Protein AF-A0A0F9NQZ6-F1 (afdb_monomer_lite)

Structure (mmCIF, N/CA/C/O backbone):
data_AF-A0A0F9NQZ6-F1
#
_entry.id   AF-A0A0F9NQZ6-F1
#
loop_
_atom_site.group_PDB
_atom_site.id
_atom_site.type_symbol
_atom_site.label_atom_id
_atom_site.label_alt_id
_atom_site.label_comp_id
_atom_site.label_asym_id
_atom_site.label_entity_id
_atom_site.label_seq_id
_atom_site.pdbx_PDB_ins_code
_atom_site.Cartn_x
_atom_site.Cartn_y
_atom_site.Cartn_z
_atom_site.occupancy
_atom_site.B_iso_or_equiv
_atom_site.auth_seq_id
_atom_site.auth_comp_id
_atom_site.auth_asym_id
_atom_site.auth_atom_id
_atom_site.pdbx_PDB_model_num
ATOM 1 N N . MET A 1 1 ? 3.357 36.575 29.123 1.00 42.47 1 MET A N 1
ATOM 2 C CA . MET A 1 1 ? 3.485 35.403 28.233 1.00 42.47 1 MET A CA 1
ATOM 3 C C . MET A 1 1 ? 2.097 34.851 27.968 1.00 42.47 1 MET A C 1
ATOM 5 O O . MET A 1 1 ? 1.573 34.081 28.759 1.00 42.47 1 MET A O 1
ATOM 9 N N . THR A 1 2 ? 1.449 35.340 26.918 1.00 44.50 2 THR A N 1
ATOM 10 C CA . THR A 1 2 ? 0.133 34.879 26.475 1.00 44.50 2 THR A CA 1
ATOM 11 C C . THR A 1 2 ? 0.317 33.598 25.669 1.00 44.50 2 THR A C 1
ATOM 13 O O . THR A 1 2 ? 0.762 33.635 24.527 1.00 44.50 2 THR A O 1
ATOM 16 N N . LEU A 1 3 ? -0.007 32.457 26.279 1.00 49.12 3 LEU A N 1
ATOM 17 C CA . LEU A 1 3 ? -0.151 31.166 25.603 1.00 49.12 3 LEU A CA 1
ATOM 18 C C . LEU A 1 3 ? -1.419 31.197 24.733 1.00 49.12 3 LEU A C 1
ATOM 20 O O . LEU A 1 3 ? -2.412 30.540 25.031 1.00 49.12 3 LEU A O 1
ATOM 24 N N . VAL A 1 4 ? -1.414 32.004 23.671 1.00 48.22 4 VAL A N 1
ATOM 25 C CA . VAL A 1 4 ? -2.389 31.857 22.590 1.00 48.22 4 VAL A CA 1
ATOM 26 C C . VAL A 1 4 ? -1.900 30.679 21.760 1.00 48.22 4 VAL A C 1
ATOM 28 O O . VAL A 1 4 ? -1.087 30.817 20.854 1.00 48.22 4 VAL A O 1
ATOM 31 N N . THR A 1 5 ? -2.343 29.487 22.144 1.00 58.22 5 THR A N 1
ATOM 32 C CA . THR A 1 5 ? -2.228 28.292 21.314 1.00 58.22 5 THR A CA 1
ATOM 33 C C . THR A 1 5 ? -3.169 28.478 20.134 1.00 58.22 5 THR A C 1
ATOM 35 O O . THR A 1 5 ? -4.376 28.250 20.219 1.00 58.22 5 THR A O 1
ATOM 38 N N . ASP A 1 6 ? -2.615 28.987 19.038 1.00 80.06 6 ASP A N 1
ATOM 39 C CA . ASP A 1 6 ? -3.346 29.161 17.798 1.00 80.06 6 ASP A CA 1
ATOM 40 C C . ASP A 1 6 ? -3.821 27.785 17.311 1.00 80.06 6 ASP A C 1
ATOM 42 O O . ASP A 1 6 ? -3.030 26.883 17.014 1.00 80.06 6 ASP A O 1
ATOM 46 N N . LYS A 1 7 ? -5.142 27.596 17.257 1.00 80.44 7 LYS A N 1
ATOM 47 C CA . LYS A 1 7 ? -5.761 26.346 16.794 1.00 80.44 7 LYS A CA 1
ATOM 48 C C . LYS A 1 7 ? -5.293 25.975 15.383 1.00 80.44 7 LYS A C 1
ATOM 50 O O . LYS A 1 7 ? -5.362 24.800 15.025 1.00 80.44 7 LYS A O 1
ATOM 55 N N . GLN A 1 8 ? -4.846 26.947 14.586 1.00 78.56 8 GLN A N 1
ATOM 56 C CA . GLN A 1 8 ? -4.288 26.707 13.257 1.00 78.56 8 GLN A CA 1
ATOM 57 C C . GLN A 1 8 ? -2.915 26.026 13.322 1.00 78.56 8 GLN A C 1
ATOM 59 O O . GLN A 1 8 ? -2.703 25.040 12.617 1.00 78.56 8 GLN A O 1
ATOM 64 N N . SER A 1 9 ? -2.037 26.454 14.236 1.00 83.56 9 SER A N 1
ATOM 65 C CA . SER A 1 9 ? -0.727 25.827 14.461 1.00 83.56 9 SER A CA 1
ATOM 66 C C . SER A 1 9 ? -0.868 24.359 14.882 1.00 83.56 9 SER A C 1
ATOM 68 O O . SER A 1 9 ? -0.217 23.486 14.313 1.00 83.56 9 SER A O 1
ATOM 70 N N . LEU A 1 10 ? -1.808 24.051 15.786 1.00 84.50 10 LEU A N 1
ATOM 71 C CA . LEU A 1 10 ? -2.065 22.665 16.200 1.00 84.50 10 LEU A CA 1
ATOM 72 C C . LEU A 1 10 ? -2.558 21.781 15.046 1.00 84.50 10 LEU A C 1
ATOM 74 O O . LEU A 1 10 ? -2.178 20.615 14.968 1.00 84.50 10 LEU A O 1
ATOM 78 N N . LYS A 1 11 ? -3.392 22.312 14.141 1.00 86.38 11 LYS A N 1
ATOM 79 C CA . LYS A 1 11 ? -3.853 21.561 12.962 1.00 86.38 11 LYS A CA 1
ATOM 80 C C . LYS A 1 11 ? -2.708 21.258 11.997 1.00 86.38 11 LYS A C 1
ATOM 82 O O . LYS A 1 11 ? -2.647 20.133 11.510 1.00 86.38 11 LYS A O 1
ATOM 87 N N . GLY A 1 12 ? -1.816 22.224 11.762 1.00 87.25 12 GLY A N 1
ATOM 88 C CA . GLY A 1 12 ? -0.622 22.030 10.933 1.00 87.25 12 GLY A CA 1
ATOM 89 C C . GLY A 1 12 ? 0.275 20.929 11.493 1.00 87.25 12 GLY A C 1
ATOM 90 O O . GLY A 1 12 ? 0.531 19.940 10.812 1.00 87.25 12 GLY A O 1
ATOM 91 N N . VAL A 1 13 ? 0.613 21.022 12.784 1.00 86.81 13 VAL A N 1
ATOM 92 C CA . VAL A 1 13 ? 1.410 20.005 13.487 1.00 86.81 13 VAL A CA 1
ATOM 93 C C . VAL A 1 13 ? 0.746 18.627 13.381 1.00 86.81 13 VAL A C 1
ATOM 95 O O . VAL A 1 13 ? 1.384 17.661 12.974 1.00 86.81 13 VAL A O 1
ATOM 98 N N . LEU A 1 14 ? -0.556 18.507 13.664 1.00 87.94 14 LEU A N 1
ATOM 99 C CA . LEU A 1 14 ? -1.268 17.225 13.548 1.00 87.94 14 LEU A CA 1
ATOM 100 C C . LEU A 1 14 ? -1.245 16.645 12.125 1.00 87.94 14 LEU A C 1
ATOM 102 O O . LEU A 1 14 ? -1.172 15.425 11.971 1.00 87.94 14 LEU A O 1
ATOM 106 N N . GLN A 1 15 ? -1.311 17.489 11.095 1.00 87.88 15 GLN A N 1
ATOM 107 C CA . GLN A 1 15 ? -1.244 17.058 9.700 1.00 87.88 15 GLN A CA 1
ATOM 108 C C . GLN A 1 15 ? 0.157 16.553 9.326 1.00 87.88 15 GLN A C 1
ATOM 110 O O . GLN A 1 15 ? 0.269 15.502 8.693 1.00 87.88 15 GLN A O 1
ATOM 115 N N . GLU A 1 16 ? 1.213 17.239 9.765 1.00 89.50 16 GLU A N 1
ATOM 116 C CA . GLU A 1 16 ? 2.604 16.799 9.591 1.00 89.50 16 GLU A CA 1
ATOM 117 C C . GLU A 1 16 ? 2.853 15.459 10.293 1.00 89.50 16 GLU A C 1
ATOM 119 O O . GLU A 1 16 ? 3.338 14.507 9.678 1.00 89.50 16 GLU A O 1
ATOM 124 N N . TRP A 1 17 ? 2.418 15.329 11.551 1.00 92.25 17 TRP A N 1
ATOM 125 C CA . TRP A 1 17 ? 2.508 14.074 12.303 1.00 92.25 17 TRP A CA 1
ATOM 126 C C . TRP A 1 17 ? 1.730 12.936 11.639 1.00 92.25 17 TRP A C 1
ATOM 128 O O . TRP A 1 17 ? 2.200 11.796 11.626 1.00 92.25 17 TRP A O 1
ATOM 138 N N . ALA A 1 18 ? 0.561 13.218 11.057 1.00 91.00 18 ALA A N 1
ATOM 139 C CA . ALA A 1 18 ? -0.199 12.222 10.307 1.00 91.00 18 ALA A CA 1
ATOM 140 C C . ALA A 1 18 ? 0.556 11.755 9.051 1.00 91.00 18 ALA A C 1
ATOM 142 O O . ALA A 1 18 ? 0.561 10.555 8.765 1.00 91.00 18 ALA A O 1
ATOM 143 N N . GLY A 1 19 ? 1.224 12.672 8.341 1.00 92.94 19 GLY A N 1
ATOM 144 C CA . GLY A 1 19 ? 2.087 12.363 7.198 1.00 92.94 19 GLY A CA 1
ATOM 145 C C . GLY A 1 19 ? 3.288 11.499 7.586 1.00 92.94 19 GLY A C 1
ATOM 146 O O . GLY A 1 19 ? 3.513 10.448 6.986 1.00 92.94 19 GLY A O 1
ATOM 147 N N . LEU A 1 20 ? 4.004 11.873 8.649 1.00 94.38 20 LEU A N 1
ATOM 148 C CA . LEU A 1 20 ? 5.143 11.108 9.173 1.00 94.38 20 LEU A CA 1
ATOM 149 C C . LEU A 1 20 ? 4.729 9.713 9.656 1.00 94.38 20 LEU A C 1
ATOM 151 O O . LEU A 1 20 ? 5.354 8.708 9.312 1.00 94.38 20 LEU A O 1
ATOM 155 N N . SER A 1 21 ? 3.626 9.628 10.404 1.00 94.25 21 SER A N 1
ATOM 156 C CA . SER A 1 21 ? 3.053 8.350 10.828 1.00 94.25 21 SER A CA 1
ATOM 157 C C . SER A 1 21 ? 2.682 7.483 9.624 1.00 94.25 21 SER A C 1
ATOM 159 O O . SER A 1 21 ? 2.892 6.268 9.626 1.00 94.25 21 SER A O 1
ATOM 161 N N . GLU A 1 22 ? 2.160 8.089 8.557 1.00 94.94 22 GLU A N 1
ATOM 162 C CA . GLU A 1 22 ? 1.865 7.396 7.313 1.00 94.94 22 GLU A CA 1
ATOM 163 C C . GLU A 1 22 ? 3.120 6.824 6.643 1.00 94.94 22 GLU A C 1
ATOM 165 O O . GLU A 1 22 ? 3.087 5.651 6.269 1.00 94.94 22 GLU A O 1
ATOM 170 N N . VAL A 1 23 ? 4.222 7.567 6.550 1.00 96.75 23 VAL A N 1
ATOM 171 C CA . VAL A 1 23 ? 5.494 7.072 5.981 1.00 96.75 23 VAL A CA 1
ATOM 172 C C . VAL A 1 23 ? 5.978 5.813 6.700 1.00 96.75 23 VAL A C 1
ATOM 174 O O . VAL A 1 23 ? 6.272 4.807 6.047 1.00 96.75 23 VAL A O 1
ATOM 177 N N . MET A 1 24 ? 5.975 5.849 8.035 1.00 96.12 24 MET A N 1
ATOM 178 C CA . MET A 1 24 ? 6.487 4.774 8.892 1.00 96.12 24 MET A CA 1
ATOM 179 C C . MET A 1 24 ? 5.596 3.527 8.910 1.00 96.12 24 MET A C 1
ATOM 181 O O . MET A 1 24 ? 6.080 2.407 9.039 1.00 96.12 24 MET A O 1
ATOM 185 N N . THR A 1 25 ? 4.277 3.703 8.802 1.00 95.44 25 THR A N 1
ATOM 186 C CA . THR A 1 25 ? 3.309 2.597 8.946 1.00 95.44 25 THR A CA 1
ATOM 187 C C . THR A 1 25 ? 2.865 1.992 7.621 1.00 95.44 25 THR A C 1
ATOM 189 O O . THR A 1 25 ? 2.189 0.961 7.601 1.00 95.44 25 THR A O 1
ATOM 192 N N . THR A 1 26 ? 3.183 2.631 6.495 1.00 96.94 26 THR A N 1
ATOM 193 C CA . THR A 1 26 ? 2.777 2.123 5.185 1.00 96.94 26 THR A CA 1
ATOM 194 C C . THR A 1 26 ? 3.619 0.898 4.816 1.00 96.94 26 THR A C 1
ATOM 196 O O . THR A 1 26 ? 4.843 0.999 4.742 1.00 96.94 26 THR A O 1
ATOM 199 N N . PRO A 1 27 ? 3.008 -0.263 4.529 1.00 97.19 27 PRO A N 1
ATOM 200 C CA . PRO A 1 27 ? 3.768 -1.444 4.138 1.00 97.19 27 PRO A CA 1
ATOM 201 C C . PRO A 1 27 ? 4.424 -1.238 2.769 1.00 97.19 27 PRO A C 1
ATOM 203 O O . PRO A 1 27 ? 3.843 -0.601 1.889 1.00 97.19 27 PRO A O 1
ATOM 206 N N . ILE A 1 28 ? 5.614 -1.799 2.565 1.00 97.88 28 ILE A N 1
ATOM 207 C CA . ILE A 1 28 ? 6.210 -1.916 1.227 1.00 97.88 28 ILE A CA 1
ATOM 208 C C . ILE A 1 28 ? 5.411 -2.969 0.440 1.00 97.88 28 ILE A C 1
ATOM 210 O O . ILE A 1 28 ? 4.964 -3.981 0.991 1.00 97.88 28 ILE A O 1
ATOM 214 N N . VAL A 1 29 ? 5.157 -2.705 -0.842 1.00 97.81 29 VAL A N 1
ATOM 215 C CA . VAL A 1 29 ? 4.432 -3.626 -1.725 1.00 97.81 29 VAL A CA 1
ATOM 216 C C . VAL A 1 29 ? 5.436 -4.332 -2.619 1.00 97.81 29 VAL A C 1
ATOM 218 O O . VAL A 1 29 ? 6.084 -3.701 -3.443 1.00 97.81 29 VAL A O 1
ATOM 221 N N . TYR A 1 30 ? 5.518 -5.645 -2.459 1.00 97.62 30 TYR A N 1
ATOM 222 C CA . TYR A 1 30 ? 6.320 -6.538 -3.288 1.00 97.62 30 TYR A CA 1
ATOM 223 C C . TYR A 1 30 ? 5.451 -7.205 -4.356 1.00 97.62 30 TYR A C 1
ATOM 225 O O . TYR A 1 30 ? 4.214 -7.219 -4.229 1.00 97.62 30 TYR A O 1
ATOM 233 N N . HIS A 1 31 ? 6.096 -7.787 -5.367 1.00 96.81 31 HIS A N 1
ATOM 234 C CA . HIS A 1 31 ? 5.452 -8.779 -6.220 1.00 96.81 31 HIS A CA 1
ATOM 235 C C . HIS A 1 31 ? 4.997 -9.988 -5.375 1.00 96.81 31 HIS A C 1
ATOM 237 O O . HIS A 1 31 ? 5.330 -10.102 -4.191 1.00 96.81 31 HIS A O 1
ATOM 243 N N . GLY A 1 32 ? 4.174 -10.865 -5.951 1.00 92.12 32 GLY A N 1
ATOM 244 C CA . GLY A 1 32 ? 3.781 -12.121 -5.307 1.00 92.12 32 GLY A CA 1
ATOM 245 C C . GLY A 1 32 ? 4.980 -13.011 -4.932 1.00 92.12 32 GLY A C 1
ATOM 246 O O . GLY A 1 32 ? 6.139 -12.657 -5.127 1.00 92.12 32 GLY A O 1
ATOM 247 N N . GLY A 1 33 ? 4.709 -14.167 -4.325 1.00 89.31 33 GLY A N 1
ATOM 248 C CA . GLY A 1 33 ? 5.730 -15.214 -4.171 1.00 89.31 33 GLY A CA 1
ATOM 249 C C . GLY A 1 33 ? 6.578 -15.190 -2.892 1.00 89.31 33 GLY A C 1
ATOM 250 O O . GLY A 1 33 ? 7.359 -16.107 -2.685 1.00 89.31 33 GLY A O 1
ATOM 251 N N . GLY A 1 34 ? 6.400 -14.217 -1.989 1.00 92.88 34 GLY A N 1
ATOM 252 C CA . GLY A 1 34 ? 7.021 -14.265 -0.652 1.00 92.88 34 GLY A CA 1
ATOM 253 C C . GLY A 1 34 ? 8.493 -13.835 -0.584 1.00 92.88 34 GLY A C 1
ATOM 254 O O . GLY A 1 34 ? 9.142 -14.046 0.431 1.00 92.88 34 GLY A O 1
ATOM 255 N N . TRP A 1 35 ? 9.011 -13.161 -1.612 1.00 96.00 35 TRP A N 1
ATOM 256 C CA . TRP A 1 35 ? 10.407 -12.700 -1.703 1.00 96.00 35 TRP A CA 1
ATOM 257 C C . TRP A 1 35 ? 10.748 -11.446 -0.868 1.00 96.00 35 TRP A C 1
ATOM 259 O O . TRP A 1 35 ? 11.781 -10.810 -1.072 1.00 96.00 35 TRP A O 1
ATOM 269 N N . ALA A 1 36 ? 9.885 -11.051 0.072 1.00 94.81 36 ALA A N 1
ATOM 270 C CA . ALA A 1 36 ? 10.048 -9.826 0.864 1.00 94.81 36 ALA A CA 1
ATOM 271 C C . ALA A 1 36 ? 11.318 -9.833 1.741 1.00 94.81 36 ALA A C 1
ATOM 273 O O . ALA A 1 36 ? 11.923 -8.783 1.996 1.00 94.81 36 ALA A O 1
ATOM 274 N N . ASP A 1 37 ? 11.730 -11.017 2.192 1.00 96.31 37 ASP A N 1
ATOM 275 C CA . ASP A 1 37 ? 12.881 -11.199 3.079 1.00 96.31 37 ASP A CA 1
ATOM 276 C C . ASP A 1 37 ? 14.214 -11.245 2.319 1.00 96.31 37 ASP A C 1
ATOM 278 O O . ASP A 1 37 ? 15.266 -11.039 2.914 1.00 96.31 37 ASP A O 1
ATOM 282 N N . THR A 1 38 ? 14.176 -11.432 0.997 1.00 95.88 38 THR A N 1
ATOM 283 C CA . THR A 1 38 ? 15.364 -11.494 0.128 1.00 95.88 38 THR A CA 1
ATOM 284 C C . THR A 1 38 ? 15.943 -10.111 -0.181 1.00 95.88 38 THR A C 1
ATOM 286 O O . THR A 1 38 ? 17.099 -9.992 -0.581 1.00 95.88 38 THR A O 1
ATOM 289 N N . LEU A 1 39 ? 15.161 -9.046 0.011 1.00 95.06 39 LEU A N 1
ATOM 290 C CA . LEU A 1 39 ? 15.617 -7.681 -0.235 1.00 95.06 39 LEU A CA 1
ATOM 291 C C . LEU A 1 39 ? 16.540 -7.183 0.874 1.00 95.06 39 LEU A C 1
ATOM 293 O O . LEU A 1 39 ? 16.228 -7.305 2.063 1.00 95.06 39 LEU A O 1
ATOM 297 N N . SER A 1 40 ? 17.639 -6.546 0.462 1.00 96.06 40 SER A N 1
ATOM 298 C CA . SER A 1 40 ? 18.619 -5.967 1.375 1.00 96.06 40 SER A CA 1
ATOM 299 C C . SER A 1 40 ? 17.998 -4.883 2.262 1.00 96.06 40 SER A C 1
ATOM 301 O O . SER A 1 40 ? 17.104 -4.132 1.855 1.00 96.06 40 SER A O 1
ATOM 303 N N . ASN A 1 41 ? 18.501 -4.774 3.493 1.00 96.69 41 ASN A N 1
ATOM 304 C CA . ASN A 1 41 ? 18.043 -3.753 4.439 1.00 96.69 41 ASN A CA 1
ATOM 305 C C . ASN A 1 41 ? 18.311 -2.331 3.932 1.00 96.69 41 ASN A C 1
ATOM 307 O O . ASN A 1 41 ? 17.521 -1.436 4.213 1.00 96.69 41 ASN A O 1
ATOM 311 N N . HIS A 1 42 ? 19.372 -2.143 3.140 1.00 96.25 42 HIS A N 1
ATOM 312 C CA . HIS A 1 42 ? 19.697 -0.855 2.533 1.00 96.25 42 HIS A CA 1
ATOM 313 C C . HIS A 1 42 ? 18.550 -0.335 1.655 1.00 96.25 42 HIS A C 1
ATOM 315 O O . HIS A 1 42 ? 18.066 0.764 1.889 1.00 96.25 42 HIS A O 1
ATOM 321 N N . ILE A 1 43 ? 18.018 -1.153 0.738 1.00 96.88 43 ILE A N 1
ATOM 322 C CA . ILE A 1 43 ? 16.909 -0.733 -0.137 1.00 96.88 43 ILE A CA 1
ATOM 323 C C . ILE A 1 43 ? 15.645 -0.428 0.684 1.00 96.88 43 ILE A C 1
ATOM 325 O O . ILE A 1 43 ? 14.942 0.545 0.411 1.00 96.88 43 ILE A O 1
ATOM 329 N N . LYS A 1 44 ? 15.357 -1.227 1.722 1.00 96.81 44 LYS A N 1
ATOM 330 C CA . LYS A 1 44 ? 14.220 -0.980 2.630 1.00 96.81 44 LYS A CA 1
ATOM 331 C C . LYS A 1 44 ? 14.356 0.363 3.357 1.00 96.81 44 LYS A C 1
ATOM 333 O O . LYS A 1 44 ? 13.356 1.055 3.538 1.00 96.81 44 LYS A O 1
ATOM 338 N N . GLN A 1 45 ? 15.575 0.738 3.742 1.00 97.81 45 GLN A N 1
ATOM 339 C CA . GLN A 1 45 ? 15.871 2.039 4.334 1.00 97.81 45 GLN A CA 1
ATOM 340 C C . GLN A 1 45 ? 15.712 3.174 3.312 1.00 97.81 45 GLN A C 1
ATOM 342 O O . GLN A 1 45 ? 15.029 4.153 3.608 1.00 97.81 45 GLN A O 1
ATOM 347 N N . THR A 1 46 ? 16.223 3.014 2.088 1.00 98.00 46 THR A N 1
ATOM 348 C CA . THR A 1 46 ? 16.073 4.008 1.012 1.00 98.00 46 THR A CA 1
ATOM 349 C C . THR A 1 46 ? 14.603 4.291 0.684 1.00 98.00 46 THR A C 1
ATOM 351 O O . THR A 1 46 ? 14.231 5.434 0.430 1.00 98.00 46 THR A O 1
ATOM 354 N N . VAL A 1 47 ? 13.726 3.279 0.746 1.00 98.44 47 VAL A N 1
ATOM 355 C CA . VAL A 1 47 ? 12.271 3.487 0.611 1.00 98.44 47 VAL A CA 1
ATOM 356 C C . VAL A 1 47 ? 11.750 4.464 1.667 1.00 98.44 47 VAL A C 1
ATOM 358 O O . VAL A 1 47 ? 10.959 5.350 1.350 1.00 98.44 47 VAL A O 1
ATOM 361 N N . LEU A 1 48 ? 12.169 4.317 2.923 1.00 97.94 48 LEU A N 1
ATOM 362 C CA . LEU A 1 48 ? 11.730 5.187 4.012 1.00 97.94 48 LEU A CA 1
ATOM 363 C C . LEU A 1 48 ? 12.230 6.624 3.821 1.00 97.94 48 LEU A C 1
ATOM 365 O O . LEU A 1 48 ? 11.446 7.558 3.984 1.00 97.94 48 LEU A O 1
ATOM 369 N N . GLU A 1 49 ? 13.490 6.786 3.419 1.00 98.00 49 GLU A N 1
ATOM 370 C CA . GLU A 1 49 ? 14.111 8.084 3.129 1.00 98.00 49 GLU A CA 1
ATOM 371 C C . GLU A 1 49 ? 13.376 8.815 1.995 1.00 98.00 49 GLU A C 1
ATOM 373 O O . GLU A 1 49 ? 12.917 9.941 2.185 1.00 98.00 49 GLU A O 1
ATOM 378 N N . GLN A 1 50 ? 13.142 8.147 0.860 1.00 98.12 50 GLN A N 1
ATOM 379 C CA . GLN A 1 50 ? 12.423 8.748 -0.270 1.00 98.12 50 GLN A CA 1
ATOM 380 C C . GLN A 1 50 ? 10.966 9.085 0.062 1.00 98.12 50 GLN A C 1
ATOM 382 O O . GLN A 1 50 ? 10.432 10.097 -0.390 1.00 98.12 50 GLN A O 1
ATOM 387 N N . ARG A 1 51 ? 10.279 8.248 0.849 1.00 98.00 51 ARG A N 1
ATOM 388 C CA . ARG A 1 51 ? 8.907 8.547 1.288 1.00 98.00 51 ARG A CA 1
ATOM 389 C C . ARG A 1 51 ? 8.868 9.782 2.184 1.00 98.00 51 ARG A C 1
ATOM 391 O O . ARG A 1 51 ? 7.953 10.594 2.048 1.00 98.00 51 ARG A O 1
ATOM 398 N N . LEU A 1 52 ? 9.836 9.912 3.093 1.00 97.62 52 LEU A N 1
ATOM 399 C CA . LEU A 1 52 ? 9.965 11.076 3.963 1.00 97.62 52 LEU A CA 1
ATOM 400 C C . LEU A 1 52 ? 10.201 12.342 3.136 1.00 97.62 52 LEU A C 1
ATOM 402 O O . LEU A 1 52 ? 9.481 13.318 3.319 1.00 97.62 52 LEU A O 1
ATOM 406 N N . GLU A 1 53 ? 11.126 12.294 2.177 1.00 97.31 53 GLU A N 1
ATOM 407 C CA . GLU A 1 53 ? 11.398 13.395 1.250 1.00 97.31 53 GLU A CA 1
ATOM 408 C C . GLU A 1 53 ? 10.130 13.834 0.497 1.00 97.31 53 GLU A C 1
ATOM 410 O O . GLU A 1 53 ? 9.795 15.016 0.468 1.00 97.31 53 GLU A O 1
ATOM 415 N N . LYS A 1 54 ? 9.358 12.885 -0.047 1.00 96.31 54 LYS A N 1
ATOM 416 C CA . LYS A 1 54 ? 8.083 13.178 -0.726 1.00 96.31 54 LYS A CA 1
ATOM 417 C C . LYS A 1 54 ? 7.076 13.875 0.196 1.00 96.31 54 LYS A C 1
ATOM 419 O O . LYS A 1 54 ? 6.446 14.853 -0.204 1.00 96.31 54 LYS A O 1
ATOM 424 N N . VAL A 1 55 ? 6.937 13.414 1.442 1.00 95.88 55 VAL A N 1
ATOM 425 C CA . VAL A 1 55 ? 6.040 14.052 2.421 1.00 95.88 55 VAL A CA 1
ATOM 426 C C . VAL A 1 55 ? 6.502 15.463 2.784 1.00 95.88 55 VAL A C 1
ATOM 428 O O . VAL A 1 55 ? 5.662 16.360 2.840 1.00 95.88 55 VAL A O 1
ATOM 431 N N . LEU A 1 56 ? 7.806 15.678 2.972 1.00 93.81 56 LEU A N 1
ATOM 432 C CA . LEU A 1 56 ? 8.375 17.004 3.239 1.00 93.81 56 LEU A CA 1
ATOM 433 C C . LEU A 1 56 ? 8.191 17.962 2.051 1.00 93.81 56 LEU A C 1
ATOM 435 O O . LEU A 1 56 ? 7.905 19.137 2.254 1.00 93.81 56 LEU A O 1
ATOM 439 N N . ASN A 1 57 ? 8.236 17.443 0.823 1.00 95.19 57 ASN A N 1
ATOM 440 C CA . ASN A 1 57 ? 7.973 18.192 -0.410 1.00 95.19 57 ASN A CA 1
ATOM 441 C C . ASN A 1 57 ? 6.471 18.402 -0.700 1.00 95.19 57 ASN A C 1
ATOM 443 O O . ASN A 1 57 ? 6.092 18.776 -1.809 1.00 95.19 57 ASN A O 1
ATOM 447 N N . GLY A 1 58 ? 5.594 18.160 0.279 1.00 90.12 58 GLY A N 1
ATOM 448 C CA . GLY A 1 58 ? 4.169 18.480 0.193 1.00 90.12 58 GLY A CA 1
ATOM 449 C C . GLY A 1 58 ? 3.310 17.463 -0.564 1.00 90.12 58 GLY A C 1
ATOM 450 O O . GLY A 1 58 ? 2.139 17.746 -0.824 1.00 90.12 58 GLY A O 1
ATOM 451 N N . GLY A 1 59 ? 3.824 16.273 -0.902 1.00 87.69 59 GLY A N 1
ATOM 452 C CA . GLY A 1 59 ? 3.031 15.291 -1.643 1.00 87.69 59 GLY A CA 1
ATOM 453 C C . GLY A 1 59 ? 3.594 13.873 -1.681 1.00 87.69 59 GLY A C 1
ATOM 454 O O . GLY A 1 59 ? 4.721 13.641 -2.097 1.00 87.69 59 GLY A O 1
ATOM 455 N N . TRP A 1 60 ? 2.753 12.891 -1.336 1.00 94.44 60 TRP A N 1
ATOM 456 C CA . TRP A 1 60 ? 3.048 11.462 -1.500 1.00 94.44 60 TRP A CA 1
ATOM 457 C C . TRP A 1 60 ? 1.881 10.711 -2.169 1.00 94.44 60 TRP A C 1
ATOM 459 O O . TRP A 1 60 ? 1.162 9.886 -1.577 1.00 94.44 60 TRP A O 1
ATOM 469 N N . ASP A 1 61 ? 1.648 11.068 -3.429 1.00 95.81 61 ASP A N 1
ATOM 470 C CA . ASP A 1 61 ? 0.561 10.589 -4.285 1.00 95.81 61 ASP A CA 1
ATOM 471 C C . ASP A 1 61 ? 0.944 9.375 -5.150 1.00 95.81 61 ASP A C 1
ATOM 473 O O . ASP A 1 61 ? 0.057 8.601 -5.522 1.00 95.81 61 ASP A O 1
ATOM 477 N N . MET A 1 62 ? 2.241 9.169 -5.390 1.00 97.50 62 MET A N 1
ATOM 478 C CA . MET A 1 62 ? 2.824 8.045 -6.128 1.00 97.50 62 MET A CA 1
ATOM 479 C C . MET A 1 62 ? 3.839 7.266 -5.283 1.00 97.50 62 MET A C 1
ATOM 481 O O . MET A 1 62 ? 4.370 7.776 -4.297 1.00 97.50 62 MET A O 1
ATOM 485 N N . ALA A 1 63 ? 4.085 6.008 -5.657 1.00 98.25 63 ALA A N 1
ATOM 486 C CA . ALA A 1 63 ? 5.152 5.212 -5.059 1.00 98.25 63 ALA A CA 1
ATOM 487 C C . ALA A 1 63 ? 6.529 5.776 -5.426 1.00 98.25 63 ALA A C 1
ATOM 489 O O . ALA A 1 63 ? 6.682 6.406 -6.476 1.00 98.25 63 ALA A O 1
ATOM 490 N N . THR A 1 64 ? 7.513 5.548 -4.562 1.00 98.50 64 THR A N 1
ATOM 491 C CA . THR A 1 64 ? 8.881 6.020 -4.792 1.00 98.50 64 THR A CA 1
ATOM 492 C C . THR A 1 64 ? 9.650 5.082 -5.721 1.00 98.50 64 THR A C 1
ATOM 494 O O . THR A 1 64 ? 9.252 3.939 -5.957 1.00 98.50 64 THR A O 1
ATOM 497 N N . ASP A 1 65 ? 10.770 5.562 -6.240 1.00 98.31 65 ASP A N 1
ATOM 498 C CA . ASP A 1 65 ? 11.649 4.835 -7.160 1.00 98.31 65 ASP A CA 1
ATOM 499 C C . ASP A 1 65 ? 12.197 3.560 -6.499 1.00 98.31 65 ASP A C 1
ATOM 501 O O . ASP A 1 65 ? 12.130 2.465 -7.060 1.00 98.31 65 ASP A O 1
ATOM 505 N N . ALA A 1 66 ? 12.595 3.658 -5.226 1.00 98.44 66 ALA A N 1
ATOM 506 C CA . ALA A 1 66 ? 13.009 2.511 -4.420 1.00 98.44 66 ALA A CA 1
ATOM 507 C C . ALA A 1 66 ? 11.910 1.446 -4.268 1.00 98.44 66 ALA A C 1
ATOM 509 O O . ALA A 1 66 ? 12.201 0.247 -4.271 1.00 98.44 66 ALA A O 1
ATOM 510 N N . GLU A 1 67 ? 10.637 1.843 -4.195 1.00 98.62 67 GLU A N 1
ATOM 511 C CA . GLU A 1 67 ? 9.522 0.893 -4.126 1.00 98.62 67 GLU A CA 1
ATOM 512 C C . GLU A 1 67 ? 9.295 0.168 -5.449 1.00 98.62 67 GLU A C 1
ATOM 514 O O . GLU A 1 67 ? 8.955 -1.017 -5.446 1.00 98.62 67 GLU A O 1
ATOM 519 N N . VAL A 1 68 ? 9.516 0.853 -6.574 1.00 98.62 68 VAL A N 1
ATOM 520 C CA . VAL A 1 68 ? 9.499 0.228 -7.900 1.00 98.62 68 VAL A CA 1
ATOM 521 C C . VAL A 1 68 ? 10.614 -0.805 -8.006 1.00 98.62 68 VAL A C 1
ATOM 523 O O . VAL A 1 68 ? 10.346 -1.933 -8.420 1.00 98.62 68 VAL A O 1
ATOM 526 N N . VAL A 1 69 ? 11.829 -0.479 -7.553 1.00 98.38 69 VAL A N 1
ATOM 527 C CA . VAL A 1 69 ? 12.952 -1.429 -7.528 1.00 98.38 69 VAL A CA 1
ATOM 528 C C . VAL A 1 69 ? 12.645 -2.635 -6.639 1.00 98.38 69 VAL A C 1
ATOM 530 O O . VAL A 1 69 ? 12.880 -3.765 -7.065 1.00 98.38 69 VAL A O 1
ATOM 533 N N . CYS A 1 70 ? 12.047 -2.450 -5.456 1.00 98.31 70 CYS A N 1
ATOM 534 C CA . CYS A 1 70 ? 11.588 -3.559 -4.602 1.00 98.31 70 CYS A CA 1
ATOM 535 C C . CYS A 1 70 ? 10.565 -4.456 -5.313 1.00 98.31 70 CYS A C 1
ATOM 537 O O . CYS A 1 70 ? 10.633 -5.684 -5.243 1.00 98.31 70 CYS A O 1
ATOM 539 N N . TYR A 1 71 ? 9.594 -3.846 -5.993 1.00 98.56 71 TYR A N 1
ATOM 540 C CA . TYR A 1 71 ? 8.547 -4.578 -6.692 1.00 98.56 71 TYR A CA 1
ATOM 541 C C . TYR A 1 71 ? 9.103 -5.364 -7.886 1.00 98.56 71 TYR A C 1
ATOM 543 O O . TYR A 1 71 ? 8.838 -6.556 -8.011 1.00 98.56 71 TYR A O 1
ATOM 551 N N . LEU A 1 72 ? 9.900 -4.727 -8.748 1.00 98.31 72 LEU A N 1
ATOM 552 C CA . LEU A 1 72 ? 10.430 -5.355 -9.961 1.00 98.31 72 LEU A CA 1
ATOM 553 C C . LEU A 1 72 ? 11.515 -6.396 -9.666 1.00 98.31 72 LEU A C 1
ATOM 555 O O . LEU A 1 72 ? 11.538 -7.428 -10.327 1.00 98.31 72 LEU A O 1
ATOM 559 N N . SER A 1 73 ? 12.355 -6.186 -8.648 1.00 97.75 73 SER A N 1
ATOM 560 C CA . SER A 1 73 ? 13.327 -7.205 -8.213 1.00 97.75 73 SER A CA 1
ATOM 561 C C . SER A 1 73 ? 12.644 -8.457 -7.663 1.00 97.75 73 SER A C 1
ATOM 563 O O . SER A 1 73 ? 13.034 -9.569 -7.988 1.00 97.75 73 SER A O 1
ATOM 565 N N . THR A 1 74 ? 11.580 -8.308 -6.872 1.00 98.06 74 THR A N 1
ATOM 566 C CA . THR A 1 74 ? 10.812 -9.476 -6.406 1.00 98.06 74 THR A CA 1
ATOM 567 C C . THR A 1 74 ? 10.034 -10.145 -7.541 1.00 98.06 74 THR A C 1
ATOM 569 O O . THR A 1 74 ? 9.874 -11.362 -7.528 1.00 98.06 74 THR A O 1
ATOM 572 N N . ALA A 1 75 ? 9.605 -9.386 -8.555 1.00 98.06 75 ALA A N 1
ATOM 573 C CA . ALA A 1 75 ? 8.988 -9.939 -9.758 1.00 98.06 75 ALA A CA 1
ATOM 574 C C . ALA A 1 75 ? 9.981 -10.741 -10.614 1.00 98.06 75 ALA A C 1
ATOM 576 O O . ALA A 1 75 ? 9.625 -11.816 -11.094 1.00 98.06 75 ALA A O 1
ATOM 577 N N . SER A 1 76 ? 11.217 -10.253 -10.776 1.00 97.19 76 SER A N 1
ATOM 578 C CA . SER A 1 76 ? 12.249 -10.924 -11.579 1.00 97.19 76 SER A CA 1
ATOM 579 C C . SER A 1 76 ? 12.725 -12.246 -10.973 1.00 97.19 76 SER A C 1
ATOM 581 O O . SER A 1 76 ? 13.152 -13.135 -11.707 1.00 97.19 76 SER A O 1
ATOM 583 N N . LEU A 1 77 ? 12.609 -12.400 -9.648 1.00 96.94 77 LEU A N 1
ATOM 584 C CA . LEU A 1 77 ? 12.859 -13.665 -8.949 1.00 96.94 77 LEU A CA 1
ATOM 585 C C . LEU A 1 77 ? 11.768 -14.715 -9.202 1.00 96.94 77 LEU A C 1
ATOM 587 O O . LEU A 1 77 ? 12.040 -15.910 -9.123 1.00 96.94 77 LEU A O 1
ATOM 591 N N . GLU A 1 78 ? 10.536 -14.290 -9.495 1.00 96.94 78 GLU A N 1
ATOM 592 C CA . GLU A 1 78 ? 9.422 -15.201 -9.777 1.00 96.94 78 GLU A CA 1
ATOM 593 C C . GLU A 1 78 ? 9.365 -15.595 -11.258 1.00 96.94 78 GLU A C 1
ATOM 595 O O . GLU A 1 78 ? 9.076 -16.746 -11.582 1.00 96.94 78 GLU A O 1
ATOM 600 N N . GLN A 1 79 ? 9.657 -14.657 -12.163 1.00 96.62 79 GLN A N 1
ATOM 601 C CA . GLN A 1 79 ? 9.675 -14.905 -13.603 1.00 96.62 79 GLN A CA 1
ATOM 602 C C . GLN A 1 79 ? 10.567 -13.900 -14.349 1.00 96.62 79 GLN A C 1
ATOM 604 O O . GLN A 1 79 ? 10.700 -12.756 -13.911 1.00 96.62 79 GLN A O 1
ATOM 609 N N . PRO A 1 80 ? 11.123 -14.271 -15.518 1.00 97.81 80 PRO A N 1
ATOM 610 C CA . PRO A 1 80 ? 11.853 -13.332 -16.362 1.00 97.81 80 PRO A CA 1
ATOM 611 C C . PRO A 1 80 ? 11.000 -12.110 -16.725 1.00 97.81 80 PRO A C 1
ATOM 613 O O . PRO A 1 80 ? 9.846 -12.243 -17.143 1.00 97.81 80 PRO A O 1
ATOM 616 N N . LEU A 1 81 ? 11.577 -10.915 -16.591 1.00 98.06 81 LEU A N 1
ATOM 617 C CA . LEU A 1 81 ? 10.932 -9.671 -17.003 1.00 98.06 81 LEU A CA 1
ATOM 618 C C . LEU A 1 81 ? 10.989 -9.520 -18.530 1.00 98.06 81 LEU A C 1
ATOM 620 O O . LEU A 1 81 ? 11.974 -9.877 -19.176 1.00 98.06 81 LEU A O 1
ATOM 624 N N . GLY A 1 82 ? 9.925 -8.967 -19.117 1.00 97.94 82 GLY A N 1
ATOM 625 C CA . GLY A 1 82 ? 9.944 -8.545 -20.520 1.00 97.94 82 GLY A CA 1
ATOM 626 C C . GLY A 1 82 ? 10.899 -7.367 -20.738 1.00 97.94 82 GLY A C 1
ATOM 627 O O . GLY A 1 82 ? 11.202 -6.650 -19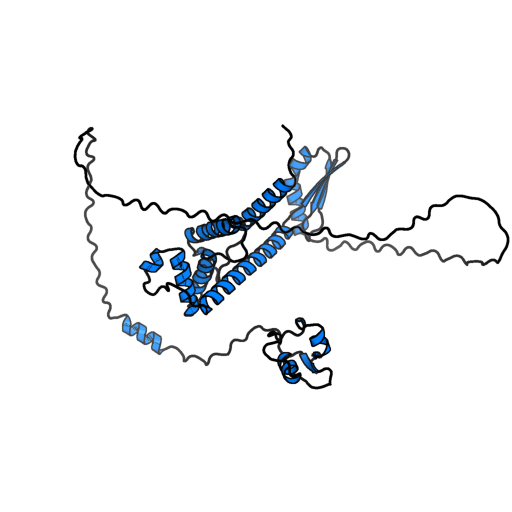.788 1.00 97.94 82 GLY A O 1
ATOM 628 N N . SER A 1 83 ? 11.334 -7.146 -21.985 1.00 97.81 83 SER A N 1
ATOM 629 C CA . SER A 1 83 ? 12.343 -6.127 -22.339 1.00 97.81 83 SER A CA 1
ATOM 630 C C . SER A 1 83 ? 12.064 -4.756 -21.716 1.00 97.81 83 SER A C 1
ATOM 632 O O . SER A 1 83 ? 12.914 -4.236 -21.004 1.00 97.81 83 SER A O 1
ATOM 634 N N . ASP A 1 84 ? 10.850 -4.220 -21.888 1.00 98.38 84 ASP A N 1
ATOM 635 C CA . ASP A 1 84 ? 10.496 -2.894 -21.362 1.00 98.38 84 ASP A CA 1
ATOM 636 C C . ASP A 1 84 ? 10.620 -2.810 -19.834 1.00 98.38 84 ASP A C 1
ATOM 638 O O . ASP A 1 84 ? 11.110 -1.824 -19.294 1.00 98.38 84 ASP A O 1
ATOM 642 N N . TRP A 1 85 ? 10.201 -3.859 -19.122 1.00 98.38 85 TRP A N 1
ATOM 643 C CA . TRP A 1 85 ? 10.276 -3.903 -17.661 1.00 98.38 85 TRP A CA 1
ATOM 644 C C . TRP A 1 85 ? 11.700 -4.118 -17.158 1.00 98.38 85 TRP A C 1
ATOM 646 O O . TRP A 1 85 ? 12.039 -3.604 -16.095 1.00 98.38 85 TRP A O 1
ATOM 656 N N . THR A 1 86 ? 12.524 -4.849 -17.910 1.00 98.38 86 THR A N 1
ATOM 657 C CA . THR A 1 86 ? 13.958 -4.987 -17.638 1.00 98.38 86 THR A CA 1
ATOM 658 C C . THR A 1 86 ? 14.655 -3.637 -17.761 1.00 98.38 86 THR A C 1
ATOM 660 O O . THR A 1 86 ? 15.384 -3.256 -16.850 1.00 98.38 86 THR A O 1
ATOM 663 N N . ASP A 1 87 ? 14.371 -2.877 -18.818 1.00 98.44 87 ASP A N 1
ATOM 664 C CA . ASP A 1 87 ? 14.930 -1.537 -19.019 1.00 98.44 87 ASP A CA 1
ATOM 665 C C . ASP A 1 87 ? 14.502 -0.572 -17.908 1.00 98.44 87 ASP A C 1
ATOM 667 O O . ASP A 1 87 ? 15.344 0.107 -17.321 1.00 98.44 87 ASP A O 1
ATOM 671 N N . ILE A 1 88 ? 13.208 -0.561 -17.555 1.00 98.62 88 ILE A N 1
ATOM 672 C CA . ILE A 1 88 ? 12.683 0.232 -16.432 1.00 98.62 88 ILE A CA 1
ATOM 673 C C . ILE A 1 88 ? 13.364 -0.167 -15.118 1.00 98.62 88 ILE A C 1
ATOM 675 O O . ILE A 1 88 ? 13.775 0.700 -14.348 1.00 98.62 88 ILE A O 1
ATOM 679 N N . TYR A 1 89 ? 13.497 -1.470 -14.852 1.00 98.44 89 TYR A N 1
ATOM 680 C CA . TYR A 1 89 ? 14.144 -1.970 -13.642 1.00 98.44 89 TYR A CA 1
ATOM 681 C C . TYR A 1 89 ? 15.608 -1.535 -13.563 1.00 98.44 89 TYR A C 1
ATOM 683 O O . TYR A 1 89 ? 16.022 -1.018 -12.530 1.00 98.44 89 TYR A O 1
ATOM 691 N N . LEU A 1 90 ? 16.379 -1.713 -14.638 1.00 98.38 90 LEU A N 1
ATOM 692 C CA . LEU A 1 90 ? 17.792 -1.341 -14.680 1.00 98.38 90 LEU A CA 1
ATOM 693 C C . LEU A 1 90 ? 17.986 0.174 -14.577 1.00 98.38 90 LEU A C 1
ATOM 695 O O . LEU A 1 90 ? 18.887 0.613 -13.865 1.00 98.38 90 LEU A O 1
ATOM 699 N N . TYR A 1 91 ? 17.129 0.970 -15.225 1.00 98.50 91 TYR A N 1
ATOM 700 C CA . TYR A 1 91 ? 17.139 2.429 -15.111 1.00 98.50 91 TYR A CA 1
ATOM 701 C C . TYR A 1 91 ? 16.928 2.889 -13.662 1.00 98.50 91 TYR A C 1
ATOM 703 O O . TYR A 1 91 ? 17.750 3.628 -13.116 1.00 98.50 91 TYR A O 1
ATOM 711 N N . GLU A 1 92 ? 15.854 2.423 -13.018 1.00 98.25 92 GLU A N 1
ATOM 712 C CA . GLU A 1 92 ? 15.528 2.788 -11.634 1.00 98.25 92 GLU A CA 1
ATOM 713 C C . GLU A 1 92 ? 16.586 2.254 -10.654 1.00 98.25 92 GLU A C 1
ATOM 715 O O . GLU A 1 92 ? 17.060 2.975 -9.777 1.00 98.25 92 GLU A O 1
ATOM 720 N N . ALA A 1 93 ? 17.047 1.012 -10.836 1.00 97.94 93 ALA A N 1
ATOM 721 C CA . ALA A 1 93 ? 18.080 0.421 -9.992 1.00 97.94 93 ALA A CA 1
ATOM 722 C C . ALA A 1 93 ? 19.412 1.178 -10.099 1.00 97.94 93 ALA A C 1
ATOM 724 O O . ALA A 1 93 ? 20.029 1.459 -9.074 1.00 97.94 93 ALA A O 1
ATOM 725 N N . ALA A 1 94 ? 19.833 1.566 -11.305 1.00 97.81 94 ALA A N 1
ATOM 726 C CA . ALA A 1 94 ? 21.044 2.355 -11.515 1.00 97.81 94 ALA A CA 1
ATOM 727 C C . ALA A 1 94 ? 20.929 3.804 -11.024 1.00 97.81 94 ALA A C 1
ATOM 729 O O . ALA A 1 94 ? 21.948 4.429 -10.739 1.00 97.81 94 ALA A O 1
ATOM 730 N N . THR A 1 95 ? 19.710 4.334 -10.919 1.00 97.00 95 THR A N 1
ATOM 731 C CA . THR A 1 95 ? 19.455 5.653 -10.325 1.00 97.00 95 THR A CA 1
ATOM 732 C C . THR A 1 95 ? 19.652 5.616 -8.808 1.00 97.00 95 THR A C 1
ATOM 734 O O . THR A 1 95 ? 20.219 6.546 -8.241 1.00 97.00 95 THR A O 1
ATOM 737 N N . LEU A 1 96 ? 19.254 4.521 -8.151 1.00 96.62 96 LEU A N 1
ATOM 738 C CA . LEU A 1 96 ? 19.462 4.322 -6.709 1.00 96.62 96 LEU A CA 1
ATOM 739 C C . LEU A 1 96 ? 20.882 3.867 -6.358 1.00 96.62 96 LEU A C 1
ATOM 741 O O . LEU A 1 96 ? 21.397 4.194 -5.294 1.00 96.62 96 LEU A O 1
ATOM 745 N N . MET A 1 97 ? 21.489 3.060 -7.226 1.00 96.06 97 MET A N 1
ATOM 746 C CA . MET A 1 97 ? 22.772 2.399 -7.010 1.00 96.06 97 MET A CA 1
ATOM 747 C C . MET A 1 97 ? 23.666 2.622 -8.236 1.00 96.06 97 MET A C 1
ATOM 749 O O . MET A 1 97 ? 23.671 1.787 -9.147 1.00 96.06 97 MET A O 1
ATOM 753 N N . PRO A 1 98 ? 24.438 3.725 -8.278 1.00 95.69 98 PRO A N 1
ATOM 754 C CA . PRO A 1 98 ? 25.263 4.086 -9.433 1.00 95.69 98 PRO A CA 1
ATOM 755 C C . PRO A 1 98 ? 26.223 2.980 -9.893 1.00 95.69 98 PRO A C 1
ATOM 757 O O . PRO A 1 98 ? 26.458 2.833 -11.091 1.00 95.69 98 PRO A O 1
ATOM 760 N N . GLN A 1 99 ? 26.690 2.129 -8.973 1.00 96.31 99 GLN A N 1
ATOM 761 C CA . GLN A 1 99 ? 27.535 0.969 -9.270 1.00 96.31 99 GLN A CA 1
ATOM 762 C C . GLN A 1 99 ? 26.898 -0.030 -10.256 1.00 96.31 99 GLN A C 1
ATOM 764 O O . GLN A 1 99 ? 27.609 -0.740 -10.963 1.00 96.31 99 GLN A O 1
ATOM 769 N N . ILE A 1 100 ? 25.563 -0.082 -10.360 1.00 96.06 100 ILE A N 1
ATOM 770 C CA . ILE A 1 100 ? 24.873 -0.936 -11.342 1.00 96.06 100 ILE A CA 1
ATOM 771 C C . ILE A 1 100 ? 25.145 -0.448 -12.766 1.00 96.06 100 ILE A C 1
ATOM 773 O O . ILE A 1 100 ? 25.308 -1.262 -13.673 1.00 96.06 100 ILE A O 1
ATOM 777 N N . ARG A 1 101 ? 25.246 0.870 -12.963 1.00 95.81 101 ARG A N 1
ATOM 778 C CA . ARG A 1 101 ? 25.553 1.457 -14.272 1.00 95.81 101 ARG A CA 1
ATOM 779 C C . ARG A 1 101 ? 26.964 1.101 -14.737 1.00 95.81 101 ARG A C 1
ATOM 781 O O . ARG A 1 101 ? 27.177 0.927 -15.932 1.00 95.81 101 ARG A O 1
ATOM 788 N N . GLU A 1 102 ? 27.903 0.982 -13.802 1.00 95.94 102 GLU A N 1
ATOM 789 C CA . GLU A 1 102 ? 29.276 0.545 -14.075 1.00 95.94 102 GLU A CA 1
ATOM 790 C C . GLU A 1 102 ? 29.336 -0.959 -14.371 1.00 95.94 102 GLU A C 1
ATOM 792 O O . GLU A 1 102 ? 29.996 -1.380 -15.319 1.00 95.94 102 GLU A O 1
ATOM 797 N N . ALA A 1 103 ? 28.604 -1.766 -13.596 1.00 97.75 103 ALA A N 1
ATOM 798 C CA . ALA A 1 103 ? 28.590 -3.219 -13.737 1.00 97.75 103 ALA A CA 1
ATOM 799 C C . ALA A 1 103 ? 27.834 -3.713 -14.984 1.00 97.75 103 ALA A C 1
ATOM 801 O O . ALA A 1 103 ? 28.159 -4.774 -15.517 1.00 97.75 103 ALA A O 1
ATOM 802 N N . ILE A 1 104 ? 26.821 -2.973 -15.449 1.00 97.31 104 ILE A N 1
ATOM 803 C CA . ILE A 1 104 ? 25.955 -3.362 -16.570 1.00 97.31 104 ILE A CA 1
ATOM 804 C C . ILE A 1 104 ? 25.987 -2.258 -17.644 1.00 97.31 104 ILE A C 1
ATOM 806 O O . ILE A 1 104 ? 25.148 -1.350 -17.622 1.00 97.31 104 ILE A O 1
ATOM 810 N N . PRO A 1 105 ? 26.905 -2.338 -18.633 1.00 94.94 105 PRO A N 1
ATOM 811 C CA . PRO A 1 105 ? 27.104 -1.291 -19.644 1.00 94.94 105 PRO A CA 1
ATOM 812 C C . PRO A 1 105 ? 25.881 -0.987 -20.521 1.00 94.94 105 PRO A C 1
ATOM 814 O O . PRO A 1 105 ? 25.771 0.105 -21.073 1.00 94.94 105 PRO A O 1
ATOM 817 N N . HIS A 1 106 ? 24.959 -1.944 -20.659 1.00 96.12 106 HIS A N 1
ATOM 818 C CA . HIS A 1 106 ? 23.730 -1.796 -21.446 1.00 96.12 106 HIS A CA 1
ATOM 819 C C . HIS A 1 106 ? 22.566 -1.177 -20.661 1.00 96.12 106 HIS A C 1
ATOM 821 O O . HIS A 1 106 ? 21.447 -1.144 -21.162 1.00 96.12 106 HIS A O 1
ATOM 827 N N . THR A 1 107 ? 22.809 -0.685 -19.444 1.00 97.81 107 THR A N 1
ATOM 828 C CA . THR A 1 107 ? 21.784 0.013 -18.663 1.00 97.81 107 THR A CA 1
ATOM 829 C C . THR A 1 107 ? 21.297 1.253 -19.424 1.00 97.81 107 THR A C 1
ATOM 831 O O . THR A 1 107 ? 22.118 2.114 -19.765 1.00 97.81 107 THR A O 1
ATOM 834 N N . PRO A 1 108 ? 19.986 1.391 -19.683 1.00 97.75 108 PRO A N 1
ATOM 835 C CA . PRO A 1 108 ? 19.452 2.561 -20.366 1.00 97.75 108 PRO A CA 1
ATOM 836 C C . PRO A 1 108 ? 19.721 3.831 -19.552 1.00 97.75 108 PRO A C 1
ATOM 838 O O . PRO A 1 108 ? 19.548 3.867 -18.333 1.00 97.75 108 PRO A O 1
ATOM 841 N N . LYS A 1 109 ? 20.166 4.891 -20.235 1.00 97.75 109 LYS A N 1
ATOM 842 C CA . LYS A 1 109 ? 20.390 6.213 -19.622 1.00 97.75 109 LYS A CA 1
ATOM 843 C C . LYS A 1 109 ? 19.110 7.032 -19.518 1.00 97.75 109 LYS A C 1
ATOM 845 O O . LYS A 1 109 ? 19.023 7.895 -18.654 1.00 97.75 109 LYS A O 1
ATOM 850 N N . GLU A 1 110 ? 18.158 6.757 -20.400 1.00 97.88 110 GLU A N 1
ATOM 851 C CA . GLU A 1 110 ? 16.865 7.420 -20.507 1.00 97.88 110 GLU A CA 1
ATOM 852 C C . GLU A 1 110 ? 15.816 6.370 -20.876 1.00 97.88 110 GLU A C 1
ATOM 854 O O . GLU A 1 110 ? 16.122 5.393 -21.565 1.00 97.88 110 GLU A O 1
ATOM 859 N N . LEU A 1 111 ? 14.588 6.572 -20.406 1.00 98.19 111 LEU A N 1
ATOM 860 C CA . LEU A 1 111 ? 13.444 5.737 -20.753 1.00 98.19 111 LEU A CA 1
ATOM 861 C C . LEU A 1 111 ? 12.672 6.371 -21.908 1.00 98.19 111 LEU A C 1
ATOM 863 O O . LEU A 1 111 ? 12.514 7.590 -21.964 1.00 98.19 111 LEU A O 1
ATOM 867 N N . SER A 1 112 ? 12.139 5.537 -22.799 1.00 98.12 112 SER A N 1
ATOM 868 C CA . SER A 1 112 ? 11.197 5.996 -23.825 1.00 98.12 112 SER A CA 1
ATOM 869 C C . SER A 1 112 ? 9.907 6.551 -23.204 1.00 98.12 112 SER A C 1
ATOM 871 O O . SER A 1 112 ? 9.536 6.188 -22.085 1.00 98.12 112 SER A O 1
ATOM 873 N N . ASP A 1 113 ? 9.159 7.374 -23.946 1.00 98.12 113 ASP A N 1
ATOM 874 C CA . ASP A 1 113 ? 7.864 7.916 -23.495 1.00 98.12 113 ASP A CA 1
ATOM 875 C C . ASP A 1 113 ? 6.889 6.817 -23.047 1.00 98.12 113 ASP A C 1
ATOM 877 O O . ASP A 1 113 ? 6.176 6.954 -22.049 1.00 98.12 113 ASP A O 1
ATOM 881 N N . TYR A 1 114 ? 6.887 5.690 -23.762 1.00 97.75 114 TYR A N 1
ATOM 882 C CA . TYR A 1 114 ? 6.061 4.537 -23.424 1.00 97.75 114 TYR A CA 1
ATOM 883 C C . TYR A 1 114 ? 6.484 3.892 -22.096 1.00 97.75 114 TYR A C 1
ATOM 885 O O . TYR A 1 114 ? 5.634 3.624 -21.244 1.00 97.75 114 TYR A O 1
ATOM 893 N N . GLN A 1 115 ? 7.787 3.696 -21.883 1.00 98.19 115 GLN A N 1
ATOM 894 C CA . GLN A 1 115 ? 8.328 3.163 -20.630 1.00 98.19 115 GLN A CA 1
ATOM 895 C C . GLN A 1 115 ? 8.078 4.122 -19.454 1.00 98.19 115 GLN A C 1
ATOM 897 O O . GLN A 1 115 ? 7.665 3.679 -18.385 1.00 98.19 115 GLN A O 1
ATOM 902 N N . ASN A 1 116 ? 8.220 5.438 -19.651 1.00 98.38 116 ASN A N 1
ATOM 903 C CA . ASN A 1 116 ? 7.880 6.455 -18.645 1.00 98.38 116 ASN A CA 1
ATOM 904 C C . ASN A 1 116 ? 6.393 6.422 -18.261 1.00 98.38 116 ASN A C 1
ATOM 906 O O . ASN A 1 116 ? 6.036 6.536 -17.080 1.00 98.38 116 ASN A O 1
ATOM 910 N N . TYR A 1 117 ? 5.510 6.217 -19.243 1.00 97.94 117 TYR A N 1
ATOM 911 C CA . TYR A 1 117 ? 4.087 6.006 -18.994 1.00 97.94 117 TYR A CA 1
ATOM 912 C C . TYR A 1 117 ? 3.840 4.730 -18.170 1.00 97.94 117 TYR A C 1
ATOM 914 O O . TYR A 1 117 ? 3.127 4.779 -17.163 1.00 97.94 117 TYR A O 1
ATOM 922 N N . GLN A 1 118 ? 4.456 3.602 -18.546 1.00 98.25 118 GLN A N 1
ATOM 923 C CA . GLN A 1 118 ? 4.343 2.333 -17.814 1.00 98.25 118 GLN A CA 1
ATOM 924 C C . GLN A 1 118 ? 4.860 2.440 -16.375 1.00 98.25 118 GLN A C 1
ATOM 926 O O . GLN A 1 118 ? 4.215 1.949 -15.446 1.00 98.25 118 GLN A O 1
ATOM 931 N N . LEU A 1 119 ? 5.990 3.117 -16.179 1.00 98.25 119 LEU A N 1
ATOM 932 C CA . LEU A 1 119 ? 6.585 3.377 -14.875 1.00 98.25 119 LEU A CA 1
ATOM 933 C C . LEU A 1 119 ? 5.646 4.207 -13.991 1.00 98.25 119 LEU A C 1
ATOM 935 O O . LEU A 1 119 ? 5.395 3.853 -12.839 1.00 98.25 119 LEU A O 1
ATOM 939 N N . SER A 1 120 ? 5.063 5.273 -14.541 1.00 98.06 120 SER A N 1
ATOM 940 C CA . SER A 1 120 ? 4.094 6.115 -13.829 1.00 98.06 120 SER A CA 1
ATOM 941 C C . SER A 1 120 ? 2.829 5.341 -13.436 1.00 98.06 120 SER A C 1
ATOM 943 O O . SER A 1 120 ? 2.317 5.482 -12.321 1.00 98.06 120 SER A O 1
ATOM 945 N N . ASP A 1 121 ? 2.318 4.486 -14.328 1.00 98.12 121 ASP A N 1
ATOM 946 C CA . ASP A 1 121 ? 1.180 3.608 -14.039 1.00 98.12 121 ASP A CA 1
ATOM 947 C C . ASP A 1 121 ? 1.519 2.568 -12.956 1.00 98.12 121 ASP A C 1
ATOM 949 O O . ASP A 1 121 ? 0.730 2.347 -12.032 1.00 98.12 121 ASP A O 1
ATOM 953 N N . LEU A 1 122 ? 2.721 1.985 -12.998 1.00 98.50 122 LEU A N 1
ATOM 954 C CA . LEU A 1 122 ? 3.205 1.077 -11.959 1.00 98.50 122 LEU A CA 1
ATOM 955 C C . LEU A 1 122 ? 3.311 1.784 -10.599 1.00 98.50 122 LEU A C 1
ATOM 957 O O . LEU A 1 122 ? 2.776 1.272 -9.612 1.00 98.50 122 LEU A O 1
ATOM 961 N N . LYS A 1 123 ? 3.909 2.982 -10.539 1.00 98.50 123 LYS A N 1
ATOM 962 C CA . LYS A 1 123 ? 4.007 3.786 -9.306 1.00 98.50 123 LYS A CA 1
ATOM 963 C C . LYS A 1 123 ? 2.629 4.063 -8.699 1.00 98.50 123 LYS A C 1
ATOM 965 O O . LYS A 1 123 ? 2.434 3.919 -7.488 1.00 98.50 123 LYS A O 1
ATOM 970 N N . ARG A 1 124 ? 1.634 4.380 -9.535 1.00 98.38 124 ARG A N 1
ATOM 971 C CA . ARG A 1 124 ? 0.236 4.552 -9.108 1.00 98.38 124 ARG A CA 1
ATOM 972 C C . ARG A 1 124 ? -0.359 3.256 -8.553 1.00 98.38 124 ARG A C 1
ATOM 974 O O . ARG A 1 124 ? -0.946 3.268 -7.472 1.00 98.38 124 ARG A O 1
ATOM 981 N N . LYS A 1 125 ? -0.183 2.129 -9.250 1.00 98.19 125 LYS A N 1
ATOM 982 C CA . LYS A 1 125 ? -0.683 0.809 -8.821 1.00 98.19 125 LYS A CA 1
ATOM 983 C C . LYS A 1 125 ? -0.085 0.367 -7.486 1.00 98.19 125 LYS A C 1
ATOM 985 O O . LYS A 1 125 ? -0.823 -0.118 -6.623 1.00 98.19 125 LYS A O 1
ATOM 990 N N . ILE A 1 126 ? 1.219 0.563 -7.290 1.00 98.50 126 ILE A N 1
ATOM 991 C CA . ILE A 1 126 ? 1.909 0.282 -6.024 1.00 98.50 126 ILE A CA 1
ATOM 992 C C . ILE A 1 126 ? 1.292 1.129 -4.906 1.00 98.50 126 ILE A C 1
ATOM 994 O O . ILE A 1 126 ? 0.875 0.586 -3.879 1.00 98.50 126 ILE A O 1
ATOM 998 N N . ARG A 1 127 ? 1.130 2.438 -5.124 1.00 97.94 127 ARG A N 1
ATOM 999 C CA . ARG A 1 127 ? 0.545 3.343 -4.130 1.00 97.94 127 ARG A CA 1
ATOM 1000 C C . ARG A 1 127 ? -0.910 3.011 -3.792 1.00 97.94 127 ARG A C 1
ATOM 1002 O O . ARG A 1 127 ? -1.303 3.028 -2.623 1.00 97.94 127 ARG A O 1
ATOM 1009 N N . ASP A 1 128 ? -1.718 2.655 -4.782 1.00 97.88 128 ASP A N 1
ATOM 1010 C CA . ASP A 1 128 ? -3.093 2.206 -4.559 1.00 97.88 128 ASP A CA 1
ATOM 1011 C C . ASP A 1 128 ? -3.140 0.896 -3.766 1.00 97.88 128 ASP A C 1
ATOM 1013 O O . ASP A 1 128 ? -3.977 0.737 -2.872 1.00 97.88 128 ASP A O 1
ATOM 1017 N N . SER A 1 129 ? -2.223 -0.034 -4.046 1.00 97.56 129 SER A N 1
ATOM 1018 C CA . SER A 1 129 ? -2.072 -1.277 -3.286 1.00 97.56 129 SER A CA 1
ATOM 1019 C C . SER A 1 129 ? -1.715 -0.998 -1.823 1.00 97.56 129 SER A C 1
ATOM 1021 O O . SER A 1 129 ? -2.359 -1.540 -0.922 1.00 97.56 129 SER A O 1
ATOM 1023 N N . GLN A 1 130 ? -0.784 -0.077 -1.558 1.00 97.56 130 GLN A N 1
ATOM 1024 C CA . GLN A 1 130 ? -0.449 0.371 -0.201 1.00 97.56 130 GLN A CA 1
ATOM 1025 C C . GLN A 1 130 ? -1.665 0.937 0.534 1.00 97.56 130 GLN A C 1
ATOM 1027 O O . GLN A 1 130 ? -1.960 0.522 1.655 1.00 97.56 130 GLN A O 1
ATOM 1032 N N . LYS A 1 131 ? -2.414 1.851 -0.101 1.00 96.56 131 LYS A N 1
ATOM 1033 C CA . LYS A 1 131 ? -3.635 2.439 0.476 1.00 96.56 131 LYS A CA 1
ATOM 1034 C C . LYS A 1 131 ? -4.669 1.361 0.806 1.00 96.56 131 LYS A C 1
ATOM 1036 O O . LYS A 1 131 ? -5.267 1.394 1.883 1.00 96.56 131 LYS A O 1
ATOM 1041 N N . ARG A 1 132 ? -4.855 0.376 -0.082 1.00 96.81 132 ARG A N 1
ATOM 1042 C CA . ARG A 1 132 ? -5.744 -0.773 0.159 1.00 96.81 132 ARG A CA 1
ATOM 1043 C C . ARG A 1 132 ? -5.268 -1.617 1.337 1.00 96.81 132 ARG A C 1
ATOM 1045 O O . ARG A 1 132 ? -6.071 -1.864 2.229 1.00 96.81 132 ARG A O 1
ATOM 1052 N N . ARG A 1 133 ? -3.984 -1.990 1.387 1.00 95.88 133 ARG A N 1
ATOM 1053 C CA . ARG A 1 133 ? -3.399 -2.756 2.503 1.00 95.88 133 ARG A CA 1
ATOM 1054 C C . ARG A 1 133 ? -3.539 -2.010 3.824 1.00 95.88 133 ARG A C 1
ATOM 1056 O O . ARG A 1 133 ? -4.000 -2.594 4.788 1.00 95.88 133 ARG A O 1
ATOM 1063 N N . ARG A 1 134 ? -3.274 -0.701 3.869 1.00 94.69 134 ARG A N 1
ATOM 1064 C CA . ARG A 1 134 ? -3.495 0.112 5.080 1.00 94.69 134 ARG A CA 1
ATOM 1065 C C . ARG A 1 134 ? -4.954 0.137 5.504 1.00 94.69 134 ARG A C 1
ATOM 1067 O O . ARG A 1 134 ? -5.235 0.054 6.691 1.00 94.69 134 ARG A O 1
ATOM 1074 N N . LYS A 1 135 ? -5.891 0.259 4.562 1.00 93.12 135 LYS A N 1
ATOM 1075 C CA . LYS A 1 135 ? -7.324 0.216 4.875 1.00 93.12 135 LYS A CA 1
ATOM 1076 C C . LYS A 1 135 ? -7.731 -1.154 5.424 1.00 93.12 135 LYS A C 1
ATOM 1078 O O . LYS A 1 135 ? -8.493 -1.197 6.386 1.00 93.12 135 LYS A O 1
ATOM 1083 N N . SER A 1 136 ? -7.213 -2.238 4.850 1.00 90.50 136 SER A N 1
ATOM 1084 C CA . SER A 1 136 ? -7.421 -3.598 5.356 1.00 90.50 136 SER A CA 1
ATOM 1085 C C . SER A 1 136 ? -6.801 -3.780 6.739 1.00 90.50 136 SER A C 1
ATOM 1087 O O . SER A 1 136 ? -7.529 -4.123 7.658 1.00 90.50 136 SER A O 1
ATOM 1089 N N . ASN A 1 137 ? -5.534 -3.407 6.935 1.00 89.75 137 ASN A N 1
ATOM 1090 C CA . ASN A 1 137 ? -4.852 -3.469 8.230 1.00 89.75 137 ASN A CA 1
ATOM 1091 C C . ASN A 1 137 ? -5.544 -2.596 9.277 1.00 89.75 137 ASN A C 1
ATOM 1093 O O . ASN A 1 137 ? -5.647 -2.991 10.424 1.00 89.75 137 ASN A O 1
ATOM 1097 N N . ARG A 1 138 ? -6.064 -1.417 8.910 1.00 86.88 138 ARG A N 1
ATOM 1098 C CA . ARG A 1 138 ? -6.884 -0.602 9.817 1.00 86.88 138 ARG A CA 1
ATOM 1099 C C . ARG A 1 138 ? -8.177 -1.313 10.171 1.00 86.88 138 ARG A C 1
ATOM 1101 O O . ARG A 1 138 ? -8.569 -1.251 11.320 1.00 86.88 138 ARG A O 1
ATOM 1108 N N . LYS A 1 139 ? -8.838 -1.976 9.222 1.00 83.88 139 LYS A N 1
ATOM 1109 C CA . LYS A 1 139 ? -10.058 -2.744 9.494 1.00 83.88 139 LYS A CA 1
ATOM 1110 C C . LYS A 1 139 ? -9.770 -3.942 10.402 1.00 83.88 139 LYS A C 1
ATOM 1112 O O . LYS A 1 139 ? -10.520 -4.164 11.340 1.00 83.88 139 LYS A O 1
ATOM 1117 N N . GLU A 1 140 ? -8.689 -4.671 10.146 1.00 83.00 140 GLU A N 1
ATOM 1118 C CA . GLU A 1 140 ? -8.236 -5.812 10.949 1.00 83.00 140 GLU A CA 1
ATOM 1119 C C . GLU A 1 140 ? -7.796 -5.369 12.345 1.00 83.00 140 GLU A C 1
ATOM 1121 O O . GLU A 1 140 ? -8.316 -5.877 13.336 1.00 83.00 140 GLU A O 1
ATOM 1126 N N . ASN A 1 141 ? -6.954 -4.336 12.438 1.00 80.88 141 ASN A N 1
ATOM 1127 C CA . ASN A 1 141 ? -6.565 -3.748 13.715 1.00 80.88 141 ASN A CA 1
ATOM 1128 C C . ASN A 1 141 ? -7.770 -3.160 14.451 1.00 80.88 141 ASN A C 1
ATOM 1130 O O . ASN A 1 141 ? -7.829 -3.265 15.670 1.00 80.88 141 ASN A O 1
ATOM 1134 N N . ASN A 1 142 ? -8.759 -2.595 13.749 1.00 75.62 142 ASN A N 1
ATOM 1135 C CA . ASN A 1 142 ? -9.984 -2.122 14.390 1.00 75.62 142 ASN A CA 1
ATOM 1136 C C . ASN A 1 142 ? -10.842 -3.274 14.918 1.00 75.62 142 ASN A C 1
ATOM 1138 O O . ASN A 1 142 ? -11.431 -3.133 15.980 1.00 75.62 142 ASN A O 1
ATOM 1142 N N . MET A 1 143 ? -10.830 -4.442 14.269 1.00 64.75 143 MET A N 1
ATOM 1143 C CA . MET A 1 143 ? -11.453 -5.646 14.838 1.00 64.75 143 MET A CA 1
ATOM 1144 C C . MET A 1 143 ? -10.739 -6.135 16.107 1.00 64.75 143 MET A C 1
ATOM 1146 O O . MET A 1 143 ? -11.345 -6.808 16.940 1.00 64.75 143 MET A O 1
ATOM 1150 N N . SER A 1 144 ? -9.462 -5.785 16.280 1.00 72.94 144 SER A N 1
ATOM 1151 C CA . SER A 1 144 ? -8.720 -6.010 17.525 1.00 72.94 144 SER A CA 1
ATOM 1152 C C . SER A 1 144 ? -8.706 -4.812 18.479 1.00 72.94 144 SER A C 1
ATOM 1154 O O . SER A 1 144 ? -8.214 -4.951 19.599 1.00 72.94 144 SER A O 1
ATOM 1156 N N . ASN A 1 145 ? -9.235 -3.648 18.079 1.00 79.25 145 ASN A N 1
ATOM 1157 C CA . ASN A 1 145 ? -9.274 -2.478 18.946 1.00 79.25 145 ASN A CA 1
ATOM 1158 C C . ASN A 1 145 ? -10.284 -2.748 20.056 1.00 79.25 145 ASN A C 1
ATOM 1160 O O . ASN A 1 145 ? -11.497 -2.783 19.845 1.00 79.25 145 ASN A O 1
ATOM 1164 N N . ARG A 1 146 ? -9.752 -2.947 21.259 1.00 88.19 146 ARG A N 1
ATOM 1165 C CA . ARG A 1 146 ? -10.534 -3.057 22.482 1.00 88.19 146 ARG A CA 1
ATOM 1166 C C . ARG A 1 146 ? -10.707 -1.655 23.045 1.00 88.19 146 ARG A C 1
ATOM 1168 O O . ARG A 1 146 ? -9.727 -0.987 23.366 1.00 88.19 146 ARG A O 1
ATOM 1175 N N . LYS A 1 147 ? -11.948 -1.198 23.162 1.00 92.00 147 LYS A N 1
ATOM 1176 C CA . LYS A 1 147 ? -12.281 0.050 23.844 1.00 92.00 147 LYS A CA 1
ATOM 1177 C C . LYS A 1 147 ? -12.581 -0.268 25.305 1.00 92.00 147 LYS A C 1
ATOM 1179 O O . LYS A 1 147 ? -13.566 -0.942 25.592 1.00 92.00 147 LYS A O 1
ATOM 1184 N N . LEU A 1 148 ? -11.736 0.222 26.208 1.00 94.75 148 LEU A N 1
ATOM 1185 C CA . LEU A 1 148 ? -11.997 0.206 27.645 1.00 94.75 148 LEU A CA 1
ATOM 1186 C C . LEU A 1 148 ? -12.803 1.459 28.014 1.00 94.75 148 LEU A C 1
ATOM 1188 O O . LEU A 1 148 ? -12.410 2.574 27.674 1.00 94.75 148 LEU A O 1
ATOM 1192 N N . VAL A 1 149 ? -13.936 1.271 28.678 1.00 96.44 149 VAL A N 1
ATOM 1193 C CA . VAL A 1 149 ? -14.795 2.325 29.223 1.00 96.44 149 VAL A CA 1
ATOM 1194 C C . VAL A 1 149 ? -14.784 2.176 30.739 1.00 96.44 149 VAL A C 1
ATOM 1196 O O . VAL A 1 149 ? -15.075 1.097 31.250 1.00 96.44 149 VAL A O 1
ATOM 1199 N N . LEU A 1 150 ? -14.411 3.241 31.443 1.00 96.75 150 LEU A N 1
ATOM 1200 C CA . LEU A 1 150 ? -14.395 3.320 32.901 1.00 96.75 150 LEU A CA 1
ATOM 1201 C C . LEU A 1 150 ? -15.326 4.463 33.309 1.00 96.75 150 LEU A C 1
ATOM 1203 O O . LEU A 1 150 ? -15.071 5.608 32.941 1.00 96.75 150 LEU A O 1
ATOM 1207 N N . GLU A 1 151 ? -16.397 4.155 34.034 1.00 96.69 151 GLU A N 1
ATOM 1208 C CA . GLU A 1 151 ? -17.342 5.146 34.562 1.00 96.69 151 GLU A CA 1
ATOM 1209 C C . GLU A 1 151 ? -17.450 4.989 36.081 1.00 96.69 151 GLU A C 1
ATOM 1211 O O . GLU A 1 151 ? -17.761 3.911 36.581 1.00 96.69 151 GLU A O 1
ATOM 1216 N N . GLU A 1 152 ? -17.166 6.050 36.833 1.00 96.88 152 GLU A N 1
ATOM 1217 C CA . GLU A 1 152 ? -17.234 6.041 38.295 1.00 96.88 152 GLU A CA 1
ATOM 1218 C C . GLU A 1 152 ? -18.608 6.513 38.792 1.00 96.88 152 GLU A C 1
ATOM 1220 O O . GLU A 1 152 ? -19.117 7.562 38.394 1.00 96.88 152 GLU A O 1
ATOM 1225 N N . HIS A 1 153 ? -19.197 5.741 39.703 1.00 95.00 153 HIS A N 1
ATOM 1226 C CA . HIS A 1 153 ? -20.476 6.002 40.350 1.00 95.00 153 HIS A CA 1
ATOM 1227 C C . HIS A 1 153 ? -20.401 5.683 41.849 1.00 95.00 153 HIS A C 1
ATOM 1229 O O . HIS A 1 153 ? -20.319 4.517 42.234 1.00 95.00 153 HIS A O 1
ATOM 1235 N N . ASN A 1 154 ? -20.505 6.708 42.704 1.00 91.81 154 ASN A N 1
ATOM 1236 C CA . ASN A 1 154 ? -20.716 6.603 44.159 1.00 91.81 154 ASN A CA 1
ATOM 1237 C C . ASN A 1 154 ? -19.901 5.490 44.860 1.00 91.81 154 ASN A C 1
ATOM 1239 O O . ASN A 1 154 ? -20.470 4.639 45.543 1.00 91.81 154 ASN A O 1
ATOM 1243 N N . GLY A 1 155 ? -18.573 5.486 44.688 1.00 93.50 155 GLY A N 1
ATOM 1244 C CA . GLY A 1 155 ? -17.680 4.496 45.316 1.00 93.50 155 GLY A CA 1
ATOM 1245 C C . GLY A 1 155 ? -17.625 3.135 44.610 1.00 93.50 155 GLY A C 1
ATOM 1246 O O . GLY A 1 155 ? -17.120 2.159 45.167 1.00 93.50 155 GLY A O 1
ATOM 1247 N N . SER A 1 156 ? -18.153 3.053 43.391 1.00 95.94 156 SER A N 1
ATOM 1248 C CA . SER A 1 156 ? -18.003 1.914 42.490 1.00 95.94 156 SER A CA 1
ATOM 1249 C C . SER A 1 156 ? -17.604 2.386 41.095 1.00 95.94 156 SER A C 1
ATOM 1251 O O . SER A 1 156 ? -17.948 3.493 40.691 1.00 95.94 156 SER A O 1
ATOM 1253 N N . VAL A 1 157 ? -16.898 1.550 40.341 1.00 97.69 157 VAL A N 1
ATOM 1254 C CA . VAL A 1 157 ? -16.499 1.824 38.958 1.00 97.69 157 VAL A CA 1
ATOM 1255 C C . VAL A 1 157 ? -17.085 0.746 38.056 1.00 97.69 157 VAL A C 1
ATOM 1257 O O . VAL A 1 157 ? -16.894 -0.455 38.275 1.00 97.69 157 VAL A O 1
ATOM 1260 N N . LEU A 1 158 ? -17.810 1.181 37.034 1.00 97.06 158 LEU A N 1
ATOM 1261 C CA . LEU A 1 158 ? -18.254 0.366 35.919 1.00 97.06 158 LEU A CA 1
ATOM 1262 C C . LEU A 1 158 ? -17.097 0.239 34.924 1.00 97.06 158 LEU A C 1
ATOM 1264 O O . LEU A 1 158 ? -16.646 1.229 34.349 1.00 97.06 158 LEU A O 1
ATOM 1268 N N . VAL A 1 159 ? -16.627 -0.985 34.712 1.00 97.62 159 VAL A N 1
ATOM 1269 C CA . VAL A 1 159 ? -15.597 -1.315 33.728 1.00 97.62 159 VAL A CA 1
ATOM 1270 C C . VAL A 1 159 ? -16.259 -2.056 32.579 1.00 97.62 159 VAL A C 1
ATOM 1272 O O . VAL A 1 159 ? -16.789 -3.151 32.759 1.00 97.62 159 VAL A O 1
ATOM 1275 N N . GLY A 1 160 ? -16.236 -1.464 31.392 1.00 96.69 160 GLY A N 1
ATOM 1276 C CA . GLY A 1 160 ? -16.698 -2.078 30.155 1.00 96.69 160 GLY A CA 1
ATOM 1277 C C . GLY A 1 160 ? -15.538 -2.292 29.192 1.00 96.69 160 GLY A C 1
ATOM 1278 O O . GLY A 1 160 ? -14.777 -1.364 28.936 1.00 96.69 160 GLY A O 1
ATOM 1279 N N . VAL A 1 161 ? -15.408 -3.484 28.614 1.00 96.31 161 VAL A N 1
ATOM 1280 C CA . VAL A 1 161 ? -14.540 -3.706 27.449 1.00 96.31 161 VAL A CA 1
ATOM 1281 C C . VAL A 1 161 ? -15.433 -3.994 26.251 1.00 96.31 161 VAL A C 1
ATOM 1283 O O . VAL A 1 161 ? -16.244 -4.921 26.267 1.00 96.31 161 VAL A O 1
ATOM 1286 N N . LEU A 1 162 ? -15.277 -3.191 25.203 1.00 93.44 162 LEU A N 1
ATOM 1287 C CA . LEU A 1 162 ? -15.932 -3.381 23.918 1.00 93.44 162 LEU A CA 1
ATOM 1288 C C . LEU A 1 162 ? -14.889 -3.835 22.900 1.00 93.44 162 LEU A C 1
ATOM 1290 O O . LEU A 1 162 ? -13.810 -3.252 22.823 1.00 93.44 162 LEU A O 1
ATOM 1294 N N . GLN A 1 163 ? -15.220 -4.841 22.100 1.00 90.75 163 GLN A N 1
ATOM 1295 C CA . GLN A 1 163 ? -14.439 -5.239 20.934 1.00 90.75 163 GLN A CA 1
ATOM 1296 C C . GLN A 1 163 ? -15.381 -5.313 19.731 1.00 90.75 163 GLN A C 1
ATOM 1298 O O . GLN A 1 163 ? -16.489 -5.838 19.843 1.00 90.75 163 GLN A O 1
ATOM 1303 N N . ASP A 1 164 ? -14.959 -4.767 18.591 1.00 84.75 164 ASP A N 1
ATOM 1304 C CA . ASP A 1 164 ? -15.767 -4.763 17.370 1.00 84.75 164 ASP A CA 1
ATOM 1305 C C . ASP A 1 164 ? -16.169 -6.192 16.978 1.00 84.75 164 ASP A C 1
ATOM 1307 O O . ASP A 1 164 ? -15.335 -7.077 16.794 1.00 84.75 164 ASP A O 1
ATOM 1311 N N . GLY A 1 165 ? -17.476 -6.416 16.830 1.00 84.31 165 GLY A N 1
ATOM 1312 C CA . GLY A 1 165 ? -18.023 -7.728 16.487 1.00 84.31 165 GLY A CA 1
ATOM 1313 C C . GLY A 1 165 ? -18.206 -8.686 17.667 1.00 84.31 165 GLY A C 1
ATOM 1314 O O . GLY A 1 165 ? -18.739 -9.772 17.431 1.00 84.31 165 GLY A O 1
ATOM 1315 N N . CYS A 1 166 ? -17.855 -8.279 18.889 1.00 90.00 166 CYS A N 1
ATOM 1316 C CA . CYS A 1 166 ? -18.130 -9.016 20.116 1.00 90.00 166 CYS A CA 1
ATOM 1317 C C . CYS A 1 166 ? -19.133 -8.281 21.018 1.00 90.00 166 CYS A C 1
ATOM 1319 O O . CYS A 1 166 ? -19.283 -7.061 20.931 1.00 90.00 166 CYS A O 1
ATOM 1321 N N . ASP A 1 167 ? -19.802 -9.011 21.910 1.00 91.81 167 ASP A N 1
ATOM 1322 C CA . ASP A 1 167 ? -20.675 -8.379 22.905 1.00 91.81 167 ASP A CA 1
ATOM 1323 C C . ASP A 1 167 ? -19.864 -7.683 24.008 1.00 91.81 167 ASP A C 1
ATOM 1325 O O . ASP A 1 167 ? -18.819 -8.199 24.423 1.00 91.81 167 ASP A O 1
ATOM 1329 N N . PRO A 1 168 ? -20.322 -6.521 24.511 1.00 94.62 168 PRO A N 1
ATOM 1330 C CA . PRO A 1 168 ? -19.615 -5.795 25.555 1.00 94.62 168 PRO A CA 1
ATOM 1331 C C . PRO A 1 168 ? -19.566 -6.620 26.844 1.00 94.62 168 PRO A C 1
ATOM 1333 O O . PRO A 1 168 ? -20.586 -7.127 27.315 1.00 94.62 168 PRO A O 1
ATOM 1336 N N . VAL A 1 169 ? -18.381 -6.719 27.445 1.00 95.81 169 VAL A N 1
ATOM 1337 C CA . VAL A 1 169 ? -18.205 -7.334 28.765 1.00 95.81 169 VAL A CA 1
ATOM 1338 C C . VAL A 1 169 ? -18.151 -6.210 29.782 1.00 95.81 169 VAL A C 1
ATOM 1340 O O . VAL A 1 169 ? -17.263 -5.364 29.721 1.00 95.81 169 VAL A O 1
ATOM 1343 N N . ILE A 1 170 ? -19.122 -6.187 30.692 1.00 96.62 170 ILE A N 1
ATOM 1344 C CA . ILE A 1 170 ? -19.275 -5.142 31.707 1.00 96.62 170 ILE A CA 1
ATOM 1345 C C . ILE A 1 170 ? -19.160 -5.786 33.089 1.00 96.62 170 ILE A C 1
ATOM 1347 O O . ILE A 1 170 ? -19.736 -6.850 33.326 1.00 96.62 170 ILE A O 1
ATOM 1351 N N . ASN A 1 171 ? -18.415 -5.158 33.994 1.00 96.56 171 ASN A N 1
ATOM 1352 C CA . ASN A 1 171 ? -18.290 -5.562 35.390 1.00 96.56 171 ASN A CA 1
ATOM 1353 C C . ASN A 1 171 ? -18.270 -4.320 36.287 1.00 96.56 171 ASN A C 1
ATOM 1355 O O . ASN A 1 171 ? -17.738 -3.280 35.906 1.00 96.56 171 ASN A O 1
ATOM 1359 N N . THR A 1 172 ? -18.850 -4.424 37.477 1.00 97.38 172 THR A N 1
ATOM 1360 C CA . THR A 1 172 ? -18.844 -3.351 38.473 1.00 97.38 172 THR A CA 1
ATOM 1361 C C . THR A 1 172 ? -17.907 -3.751 39.600 1.00 97.38 172 THR A C 1
ATOM 1363 O O . THR A 1 172 ? -18.077 -4.805 40.214 1.00 97.38 172 THR A O 1
ATOM 1366 N N . LYS A 1 173 ? -16.916 -2.912 39.888 1.00 96.19 173 LYS A N 1
ATOM 1367 C CA . LYS A 1 173 ? -15.984 -3.100 41.004 1.00 96.19 173 LYS A CA 1
ATOM 1368 C C . LYS A 1 173 ? -16.233 -2.013 42.047 1.00 96.19 173 LYS A C 1
ATOM 1370 O O . LYS A 1 173 ? -16.489 -0.870 41.687 1.00 96.19 173 LYS A O 1
ATOM 1375 N N . GLN A 1 174 ? -16.208 -2.369 43.328 1.00 97.00 174 GLN A N 1
ATOM 1376 C CA . GLN A 1 174 ? -16.196 -1.375 44.407 1.00 97.00 174 GLN A CA 1
ATOM 1377 C C . GLN A 1 174 ? -14.782 -0.810 44.545 1.00 97.00 174 GLN A C 1
ATOM 1379 O O . GLN A 1 174 ? -13.828 -1.564 44.358 1.00 97.00 174 GLN A O 1
ATOM 1384 N N . GLY A 1 175 ? -14.668 0.477 44.866 1.00 95.06 175 GLY A N 1
ATOM 1385 C CA . GLY A 1 175 ? -13.381 1.153 45.029 1.00 95.06 175 GLY A CA 1
ATOM 1386 C C . GLY A 1 175 ? -13.218 2.382 44.142 1.00 95.06 175 GLY A C 1
ATOM 1387 O O . GLY A 1 175 ? -14.142 2.792 43.435 1.00 95.06 175 GLY A O 1
ATOM 1388 N N . SER A 1 176 ? -12.028 2.976 44.206 1.00 96.62 176 SER A N 1
ATOM 1389 C CA . SER A 1 176 ? -11.632 4.098 43.349 1.00 96.62 176 SER A CA 1
ATOM 1390 C C . SER A 1 176 ? -11.186 3.613 41.962 1.00 96.62 176 SER A C 1
ATOM 1392 O O . SER A 1 176 ? -10.877 2.436 41.757 1.00 96.62 176 SER A O 1
ATOM 1394 N N . ILE A 1 177 ? -11.098 4.528 40.991 1.00 96.62 177 ILE A N 1
ATOM 1395 C CA . ILE A 1 177 ? -10.567 4.219 39.651 1.00 96.62 177 ILE A CA 1
ATOM 1396 C C . ILE A 1 177 ? -9.145 3.638 39.723 1.00 96.62 177 ILE A C 1
ATOM 1398 O O . ILE A 1 177 ? -8.820 2.741 38.950 1.00 96.62 177 ILE A O 1
ATOM 1402 N N . GLU A 1 178 ? -8.307 4.096 40.655 1.00 96.19 178 GLU A N 1
ATOM 1403 C CA . GLU A 1 178 ? -6.918 3.636 40.800 1.00 96.19 178 GLU A CA 1
ATOM 1404 C C . GLU A 1 178 ? -6.834 2.156 41.190 1.00 96.19 178 GLU A C 1
ATOM 1406 O O . GLU A 1 178 ? -6.076 1.391 40.587 1.00 96.19 178 GLU A O 1
ATOM 1411 N N . GLU A 1 179 ? -7.665 1.727 42.143 1.00 95.75 179 GLU A N 1
ATOM 1412 C CA . GLU A 1 179 ? -7.758 0.322 42.549 1.00 95.75 179 GLU A CA 1
ATOM 1413 C C . GLU A 1 179 ? -8.236 -0.544 41.380 1.00 95.75 179 GLU A C 1
ATOM 1415 O O . GLU A 1 179 ? -7.700 -1.622 41.118 1.00 95.75 179 GLU A O 1
ATOM 1420 N N . VAL A 1 180 ? -9.201 -0.039 40.613 1.00 96.69 180 VAL A N 1
ATOM 1421 C CA . VAL A 1 180 ? -9.785 -0.753 39.478 1.00 96.69 180 VAL A CA 1
ATOM 1422 C C . VAL A 1 180 ? -8.824 -0.851 38.296 1.00 96.69 180 VAL A C 1
ATOM 1424 O O . VAL A 1 180 ? -8.784 -1.895 37.644 1.00 96.69 180 VAL A O 1
ATOM 1427 N N . LEU A 1 181 ? -7.993 0.169 38.053 1.00 95.94 181 LEU A N 1
ATOM 1428 C CA . LEU A 1 181 ? -6.951 0.142 37.022 1.00 95.94 181 LEU A CA 1
ATOM 1429 C C . LEU A 1 181 ? -5.962 -1.013 37.228 1.00 95.94 181 LEU A C 1
ATOM 1431 O O . LEU A 1 181 ? -5.530 -1.620 36.247 1.00 95.94 181 LEU A O 1
ATOM 1435 N N . SER A 1 182 ? -5.666 -1.383 38.478 1.00 96.62 182 SER A N 1
ATOM 1436 C CA . SER A 1 182 ? -4.804 -2.535 38.778 1.00 96.62 182 SER A CA 1
ATOM 1437 C C . SER A 1 182 ? -5.425 -3.884 38.378 1.00 96.62 182 SER A C 1
ATOM 1439 O O . SER A 1 182 ? -4.701 -4.815 38.029 1.00 96.62 182 SER A O 1
ATOM 1441 N N . ALA A 1 183 ? -6.760 -3.973 38.339 1.00 96.44 183 ALA A N 1
ATOM 1442 C CA . ALA A 1 183 ? -7.514 -5.171 37.962 1.00 96.44 183 ALA A CA 1
ATOM 1443 C C . ALA A 1 183 ? -7.871 -5.238 36.461 1.00 96.44 183 ALA A C 1
ATOM 1445 O O . ALA A 1 183 ? -8.397 -6.252 35.993 1.00 96.44 183 ALA A O 1
ATOM 1446 N N . VAL A 1 184 ? -7.594 -4.181 35.686 1.00 95.81 184 VAL A N 1
ATOM 1447 C CA . VAL A 1 184 ? -7.887 -4.127 34.241 1.00 95.81 184 VAL A CA 1
ATOM 1448 C C . VAL A 1 184 ? -7.236 -5.275 33.454 1.00 95.81 184 VAL A C 1
ATOM 1450 O O . VAL A 1 184 ? -7.928 -5.851 32.612 1.00 95.81 184 VAL A O 1
ATOM 1453 N N . PRO A 1 185 ? -5.969 -5.673 33.692 1.00 96.56 185 PRO A N 1
ATOM 1454 C CA . PRO A 1 185 ? -5.362 -6.783 32.956 1.00 96.56 185 PRO A CA 1
ATOM 1455 C C . PRO A 1 185 ? -6.108 -8.112 33.128 1.00 96.56 185 PRO A C 1
ATOM 1457 O O . PRO A 1 185 ? -6.294 -8.840 32.153 1.00 96.56 185 PRO A O 1
ATOM 1460 N N . ASP A 1 186 ? -6.577 -8.414 34.341 1.00 96.88 186 ASP A N 1
ATOM 1461 C CA . ASP A 1 186 ? -7.341 -9.635 34.613 1.00 96.88 186 ASP A CA 1
ATOM 1462 C C . ASP A 1 186 ? -8.746 -9.557 34.011 1.00 96.88 186 ASP A C 1
ATOM 1464 O O . ASP A 1 186 ? -9.226 -10.528 33.427 1.00 96.88 186 ASP A O 1
ATOM 1468 N N . PHE A 1 187 ? -9.370 -8.375 34.041 1.00 95.88 187 PHE A N 1
ATOM 1469 C CA . PHE A 1 187 ? -10.652 -8.155 33.375 1.00 95.88 187 PHE A CA 1
ATOM 1470 C C . PHE A 1 187 ? -10.565 -8.323 31.850 1.00 95.88 187 PHE A C 1
ATOM 1472 O O . PHE A 1 187 ? -11.461 -8.895 31.228 1.00 95.88 187 PHE A O 1
ATOM 1479 N N . LEU A 1 188 ? -9.464 -7.883 31.232 1.00 94.81 188 LEU A N 1
ATOM 1480 C CA . LEU A 1 188 ? -9.218 -8.086 29.803 1.00 94.81 188 LEU A CA 1
ATOM 1481 C C . LEU A 1 188 ? -9.051 -9.570 29.444 1.00 94.81 188 LEU A C 1
ATOM 1483 O O . LEU A 1 188 ? -9.491 -9.975 28.365 1.00 94.81 188 LEU A O 1
ATOM 1487 N N . LYS A 1 189 ? -8.449 -10.381 30.326 1.00 95.31 189 LYS A N 1
ATOM 1488 C CA . LYS A 1 189 ? -8.369 -11.842 30.149 1.00 95.31 189 LYS A CA 1
ATOM 1489 C C . LYS A 1 189 ? -9.747 -12.490 30.261 1.00 95.31 189 LYS A C 1
ATOM 1491 O O . LYS A 1 189 ? -10.114 -13.253 29.374 1.00 95.31 189 LYS A O 1
ATOM 1496 N N . GLU A 1 190 ? -10.534 -12.123 31.273 1.00 95.56 190 GLU A N 1
ATOM 1497 C CA . GLU A 1 190 ? -11.908 -12.620 31.451 1.00 95.56 190 GLU A CA 1
ATOM 1498 C C . GLU A 1 190 ? -12.778 -12.303 30.223 1.00 95.56 190 GLU A C 1
ATOM 1500 O O . GLU A 1 190 ? -13.509 -13.160 29.723 1.00 95.56 190 GLU A O 1
ATOM 1505 N N . ALA A 1 191 ? -12.679 -11.079 29.696 1.00 94.62 191 ALA A N 1
ATOM 1506 C CA . ALA A 1 191 ? -13.391 -10.691 28.484 1.00 94.62 191 ALA A CA 1
ATOM 1507 C C . ALA A 1 191 ? -12.968 -11.545 27.277 1.00 94.62 191 ALA A C 1
ATOM 1509 O O . ALA A 1 191 ? -13.817 -12.020 26.523 1.00 94.62 191 ALA A O 1
ATOM 1510 N N . GLN A 1 192 ? -11.666 -11.803 27.129 1.00 92.56 192 GLN A N 1
ATOM 1511 C CA . GLN A 1 192 ? -11.131 -12.637 26.056 1.00 92.56 192 GLN A CA 1
ATOM 1512 C C . GLN A 1 192 ? -11.582 -14.099 26.161 1.00 92.56 192 GLN A C 1
ATOM 1514 O O . GLN A 1 192 ? -11.927 -14.694 25.142 1.00 92.56 192 GLN A O 1
ATOM 1519 N N . GLU A 1 193 ? -11.633 -14.666 27.365 1.00 94.69 193 GLU A N 1
ATOM 1520 C CA . GLU A 1 193 ? -12.172 -16.009 27.602 1.00 94.69 193 GLU A CA 1
ATOM 1521 C C . GLU A 1 193 ? -13.665 -16.080 27.255 1.00 94.69 193 GLU A C 1
ATOM 1523 O O . GLU A 1 193 ? -14.091 -16.996 26.548 1.00 94.69 193 GLU A O 1
ATOM 1528 N N . LYS A 1 194 ? -14.459 -15.075 27.654 1.00 92.81 194 LYS A N 1
ATOM 1529 C CA . LYS A 1 194 ? -15.886 -14.992 27.293 1.00 92.81 194 LYS A CA 1
ATOM 1530 C C . LYS A 1 194 ? -16.092 -14.938 25.779 1.00 92.81 194 LYS A C 1
ATOM 1532 O O . LYS A 1 194 ? -16.934 -15.667 25.254 1.00 92.81 194 LYS A O 1
ATOM 1537 N N . TRP A 1 195 ? -15.308 -14.129 25.067 1.00 92.06 195 TRP A N 1
ATOM 1538 C CA . TRP A 1 195 ? -15.394 -14.038 23.608 1.00 92.06 195 TRP A CA 1
ATOM 1539 C C . TRP A 1 195 ? -14.871 -15.281 22.888 1.00 92.06 195 TRP A C 1
ATOM 1541 O O . TRP A 1 195 ? -15.367 -15.598 21.811 1.00 92.06 195 TRP A O 1
ATOM 1551 N N . ALA A 1 196 ? -13.914 -16.009 23.470 1.00 89.56 196 ALA A N 1
ATOM 1552 C CA . ALA A 1 196 ? -13.447 -17.281 22.922 1.00 89.56 196 ALA A CA 1
ATOM 1553 C C . ALA A 1 196 ? -14.535 -18.367 22.980 1.00 89.56 196 ALA A C 1
ATOM 1555 O O . ALA A 1 196 ? -14.632 -19.179 22.062 1.00 89.56 196 ALA A O 1
ATOM 1556 N N . VAL A 1 197 ? -15.376 -18.360 24.023 1.00 92.81 197 VAL A N 1
ATOM 1557 C CA . VAL A 1 197 ? -16.536 -19.262 24.130 1.00 92.81 197 VAL A CA 1
ATOM 1558 C C . VAL A 1 197 ? -17.642 -18.847 23.163 1.00 92.81 197 VAL A C 1
ATOM 1560 O O . VAL A 1 197 ? -18.202 -19.692 22.466 1.00 92.81 197 VAL A O 1
ATOM 1563 N N . SER A 1 198 ? -17.970 -17.553 23.114 1.00 87.31 198 SER A N 1
ATOM 1564 C CA . SER A 1 198 ? -18.951 -17.032 22.166 1.00 87.31 198 SER A CA 1
ATOM 1565 C C . SER A 1 198 ? -18.689 -15.561 21.838 1.00 87.31 198 SER A C 1
ATOM 1567 O O . SER A 1 198 ? -18.988 -14.698 22.665 1.00 87.31 198 SER A O 1
ATOM 1569 N N . PRO A 1 199 ? -18.194 -15.239 20.627 1.00 84.25 199 PRO A N 1
ATOM 1570 C CA . PRO A 1 199 ? -17.884 -13.859 20.251 1.00 84.25 199 PRO A CA 1
ATOM 1571 C C . PRO A 1 199 ? -19.120 -12.959 20.320 1.00 84.25 199 PRO A C 1
ATOM 1573 O O . PRO A 1 199 ? -19.098 -11.885 20.912 1.00 84.25 199 PRO A O 1
ATOM 1576 N N . LYS A 1 200 ? -20.236 -13.448 19.775 1.00 84.25 200 LYS A N 1
ATOM 1577 C CA . LYS A 1 200 ? -21.566 -12.851 19.907 1.00 84.25 200 LYS A CA 1
ATOM 1578 C C . LYS A 1 200 ? -22.400 -13.797 20.743 1.00 84.25 200 LYS A C 1
ATOM 1580 O O . LYS A 1 200 ? -22.402 -14.992 20.453 1.00 84.25 200 LYS A O 1
ATOM 1585 N N . ASN A 1 201 ? -23.087 -13.311 21.765 1.00 67.50 201 ASN A N 1
ATOM 1586 C CA . ASN A 1 201 ? -24.000 -14.121 22.552 1.00 67.50 201 ASN A CA 1
ATOM 1587 C C . ASN A 1 201 ? -25.101 -14.630 21.597 1.00 67.50 201 ASN A C 1
ATOM 1589 O O . ASN A 1 201 ? -25.918 -13.830 21.131 1.00 67.50 201 ASN A O 1
ATOM 1593 N N . PRO A 1 202 ? -25.155 -15.932 21.247 1.00 60.38 202 PRO A N 1
ATOM 1594 C CA . PRO A 1 202 ? -26.021 -16.441 20.182 1.00 60.38 202 PRO A CA 1
ATOM 1595 C C . PRO A 1 202 ? -27.503 -16.415 20.581 1.00 60.38 202 PRO A C 1
ATOM 1597 O O . PRO A 1 202 ? -28.363 -16.871 19.831 1.00 60.38 202 PRO A O 1
ATOM 1600 N N . ALA A 1 203 ? -27.812 -15.928 21.784 1.00 51.72 203 ALA A N 1
ATOM 1601 C CA . ALA A 1 203 ? -29.074 -16.163 22.450 1.00 51.72 203 ALA A CA 1
ATOM 1602 C C . ALA A 1 203 ? -29.665 -14.932 23.149 1.00 51.72 203 ALA A C 1
ATOM 1604 O O . ALA A 1 203 ? -30.525 -15.107 24.012 1.00 51.72 203 AL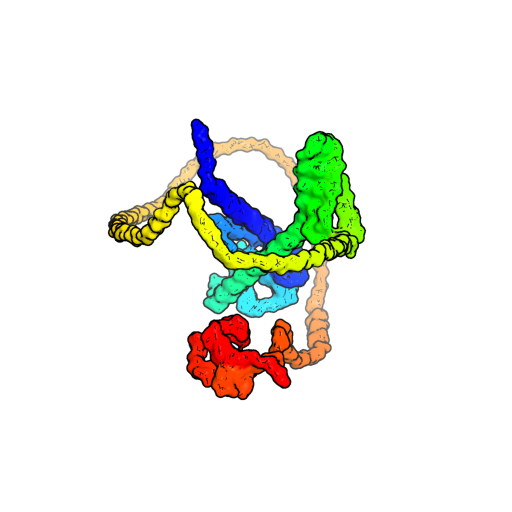A A O 1
ATOM 1605 N N . TYR A 1 204 ? -29.335 -13.694 22.750 1.00 56.78 204 TYR A N 1
ATOM 1606 C CA . TYR A 1 204 ? -30.292 -12.613 23.019 1.00 56.78 204 TYR A CA 1
ATOM 1607 C C . TYR A 1 204 ? -31.459 -12.715 22.031 1.00 56.78 204 TYR A C 1
ATOM 1609 O O . TYR A 1 204 ? -31.568 -11.978 21.052 1.00 56.78 204 TYR A O 1
ATOM 1617 N N . LYS A 1 205 ? -32.367 -13.660 22.296 1.00 57.50 205 LYS A N 1
ATOM 1618 C CA . LYS A 1 205 ? -33.747 -13.510 21.846 1.00 57.50 205 LYS A CA 1
ATOM 1619 C C . LYS A 1 205 ? -34.295 -12.353 22.660 1.00 57.50 205 LYS A C 1
ATOM 1621 O O . LYS A 1 205 ? -34.638 -12.553 23.824 1.00 57.50 205 LYS A O 1
ATOM 1626 N N . ALA A 1 206 ? -34.318 -11.156 22.071 1.00 56.09 206 ALA A N 1
ATOM 1627 C CA . ALA A 1 206 ? -35.011 -10.027 22.671 1.00 56.09 206 ALA A CA 1
ATOM 1628 C C . ALA A 1 206 ? -36.365 -10.546 23.168 1.00 56.09 206 ALA A C 1
ATOM 1630 O O . ALA A 1 206 ? -37.060 -11.202 22.378 1.00 56.09 206 ALA A O 1
ATOM 1631 N N . PRO A 1 207 ? -36.704 -10.374 24.462 1.00 55.34 207 PRO A N 1
ATOM 1632 C CA . PRO A 1 207 ? -37.994 -10.812 24.957 1.00 55.34 207 PRO A CA 1
ATOM 1633 C C . PRO A 1 207 ? -39.014 -10.209 24.008 1.00 55.34 207 PRO A C 1
ATOM 1635 O O . PRO A 1 207 ? -38.978 -9.002 23.763 1.00 55.34 207 PRO A O 1
ATOM 1638 N N . VAL A 1 208 ? -39.825 -11.067 23.380 1.00 67.06 208 VAL A N 1
ATOM 1639 C CA . VAL A 1 208 ? -40.883 -10.628 22.474 1.00 67.06 208 VAL A CA 1
ATOM 1640 C C . VAL A 1 208 ? -41.716 -9.682 23.311 1.00 67.06 208 VAL A C 1
ATOM 1642 O O . VAL A 1 208 ? -42.440 -10.128 24.198 1.00 67.06 208 VAL A O 1
ATOM 1645 N N . VAL A 1 209 ? -41.511 -8.379 23.109 1.00 67.50 209 VAL A N 1
ATOM 1646 C CA . VAL A 1 209 ? -42.213 -7.341 23.846 1.00 67.50 209 VAL A CA 1
ATOM 1647 C C . VAL A 1 209 ? -43.665 -7.640 23.556 1.00 67.50 209 VAL A C 1
ATOM 1649 O O . VAL A 1 209 ? -44.084 -7.531 22.401 1.00 67.50 209 VAL A O 1
ATOM 1652 N N . ALA A 1 210 ? -44.380 -8.157 24.562 1.00 66.69 210 ALA A N 1
ATOM 1653 C CA . ALA A 1 210 ? -45.770 -8.538 24.414 1.00 66.69 210 ALA A CA 1
ATOM 1654 C C . ALA A 1 210 ? -46.446 -7.322 23.800 1.00 66.69 210 ALA A C 1
ATOM 1656 O O . ALA A 1 210 ? -46.429 -6.251 24.413 1.00 66.69 210 ALA A O 1
ATOM 1657 N N . LYS A 1 211 ? -46.902 -7.455 22.542 1.00 63.72 211 LYS A N 1
ATOM 1658 C CA . LYS A 1 211 ? -47.606 -6.388 21.833 1.00 63.72 211 LYS A CA 1
ATOM 1659 C C . LYS A 1 211 ? -48.644 -5.900 22.819 1.00 63.72 211 LYS A C 1
ATOM 1661 O O . LYS A 1 211 ? -49.546 -6.662 23.158 1.00 63.72 211 LYS A O 1
ATOM 1666 N N . LYS A 1 212 ? -48.439 -4.687 23.335 1.00 57.12 212 LYS A N 1
ATOM 1667 C CA . LYS A 1 212 ? -49.355 -4.035 24.259 1.00 57.12 212 LYS A CA 1
ATOM 1668 C C . LYS A 1 212 ? -50.681 -4.066 23.520 1.00 57.12 212 LYS A C 1
ATOM 1670 O O . LYS A 1 212 ? -50.813 -3.404 22.494 1.00 57.12 212 LYS A O 1
ATOM 1675 N N . THR A 1 213 ? -51.579 -4.953 23.937 1.00 55.66 213 THR A N 1
ATOM 1676 C CA . THR A 1 213 ? -52.909 -5.063 23.361 1.00 55.66 213 THR A CA 1
ATOM 1677 C C . THR A 1 213 ? -53.522 -3.700 23.561 1.00 55.66 213 THR A C 1
ATOM 1679 O O . THR A 1 213 ? -53.779 -3.296 24.696 1.00 55.66 213 THR A O 1
ATOM 1682 N N . THR A 1 214 ? -53.627 -2.953 22.468 1.00 57.28 214 THR A N 1
ATOM 1683 C CA . THR A 1 214 ? -54.305 -1.671 22.436 1.00 57.28 214 THR A CA 1
ATOM 1684 C C . THR A 1 214 ? -55.679 -1.911 23.054 1.00 57.28 214 THR A C 1
ATOM 1686 O O . THR A 1 214 ? -56.391 -2.797 22.570 1.00 57.28 214 THR A O 1
ATOM 1689 N N . PRO A 1 215 ? -56.040 -1.221 24.149 1.00 61.00 215 PRO A N 1
ATOM 1690 C CA . PRO A 1 215 ? -57.388 -1.310 24.681 1.00 61.00 215 PRO A CA 1
ATOM 1691 C C . PRO A 1 215 ? -58.370 -0.992 23.546 1.00 61.00 215 PRO A C 1
ATOM 1693 O O . PRO A 1 215 ? -58.085 -0.081 22.759 1.00 61.00 215 PRO A O 1
ATOM 1696 N N . PRO A 1 216 ? -59.477 -1.739 23.408 1.00 58.88 216 PRO A N 1
ATOM 1697 C CA . PRO A 1 216 ? -60.473 -1.447 22.391 1.00 58.88 216 PRO A CA 1
ATOM 1698 C C . PRO A 1 216 ? -60.933 0.001 22.557 1.00 58.88 216 PRO A C 1
ATOM 1700 O O . PRO A 1 216 ? -61.298 0.428 23.654 1.00 58.88 216 PRO A O 1
ATOM 1703 N N . ALA A 1 217 ? -60.842 0.757 21.463 1.00 54.44 217 ALA A N 1
ATOM 1704 C CA . ALA A 1 217 ? -61.292 2.134 21.394 1.00 54.44 217 ALA A CA 1
ATOM 1705 C C . ALA A 1 217 ? -62.751 2.207 21.859 1.00 54.44 217 ALA A C 1
ATOM 1707 O O . ALA A 1 217 ? -63.617 1.512 21.321 1.00 54.44 217 ALA A O 1
ATOM 1708 N N . ALA A 1 218 ? -63.003 3.027 22.879 1.00 58.19 218 ALA A N 1
ATOM 1709 C CA . ALA A 1 218 ? -64.354 3.354 23.296 1.00 58.19 218 ALA A CA 1
ATOM 1710 C C . ALA A 1 218 ? -65.118 3.997 22.118 1.00 58.19 218 ALA A C 1
ATOM 1712 O O . ALA A 1 218 ? -64.499 4.706 21.314 1.00 58.19 218 ALA A O 1
ATOM 1713 N N . PRO A 1 219 ? -66.437 3.765 21.990 1.00 54.72 219 PRO A N 1
ATOM 1714 C CA . PRO A 1 219 ? -67.234 4.340 20.914 1.00 54.72 219 PRO A CA 1
ATOM 1715 C C . PRO A 1 219 ? -67.237 5.865 21.035 1.00 54.72 219 PRO A C 1
ATOM 1717 O O . PRO A 1 219 ? -67.610 6.410 22.072 1.00 54.72 219 PRO A O 1
ATOM 1720 N N . VAL A 1 220 ? -66.808 6.548 19.975 1.00 55.09 220 VAL A N 1
ATOM 1721 C CA . VAL A 1 220 ? -66.898 8.004 19.859 1.00 55.09 220 VAL A CA 1
ATOM 1722 C C . VAL A 1 220 ? -68.361 8.366 19.616 1.00 55.09 220 VAL A C 1
ATOM 1724 O O . VAL A 1 220 ? -68.886 8.191 18.518 1.00 55.09 220 VAL A O 1
ATOM 1727 N N . GLU A 1 221 ? -69.012 8.852 20.666 1.00 44.38 221 GLU A N 1
ATOM 1728 C CA . GLU A 1 221 ? -70.295 9.540 20.603 1.00 44.38 221 GLU A CA 1
ATOM 1729 C C . GLU A 1 221 ? -70.058 10.946 20.026 1.00 44.38 221 GLU A C 1
ATOM 1731 O O . GLU A 1 221 ? -69.258 11.724 20.548 1.00 44.38 221 GLU A O 1
ATOM 1736 N N . GLN A 1 222 ? -70.709 11.258 18.905 1.00 51.72 222 GLN A N 1
ATOM 1737 C CA . GLN A 1 222 ? -70.741 12.611 18.354 1.00 51.72 222 GLN A CA 1
ATOM 1738 C C . GLN A 1 222 ? -71.762 13.461 19.119 1.00 51.72 222 GLN A C 1
ATOM 1740 O O . GLN A 1 222 ? -72.903 13.038 19.295 1.00 51.72 222 GLN A O 1
ATOM 1745 N N . PRO A 1 223 ? -71.402 14.707 19.447 1.00 48.97 223 PRO A N 1
ATOM 1746 C CA . PRO A 1 223 ? -72.301 15.831 19.192 1.00 48.97 223 PRO A CA 1
ATOM 1747 C C . PRO A 1 223 ? -71.509 16.959 18.504 1.00 48.97 223 PRO A C 1
ATOM 1749 O O . PRO A 1 223 ? -70.328 17.161 18.753 1.00 48.97 223 PRO A O 1
ATOM 1752 N N . GLY A 1 224 ? -72.036 17.667 17.514 1.00 39.12 224 GLY A N 1
ATOM 1753 C CA . GLY A 1 224 ? -73.199 18.537 17.639 1.00 39.12 224 GLY A CA 1
ATOM 1754 C C . GLY A 1 224 ? -72.706 19.973 17.431 1.00 39.12 224 GLY A C 1
ATOM 1755 O O . GLY A 1 224 ? -71.839 20.451 18.153 1.00 39.12 224 GLY A O 1
ATOM 1756 N N . LYS A 1 225 ? -73.188 20.613 16.365 1.00 38.25 225 LYS A N 1
ATOM 1757 C CA . LYS A 1 225 ? -72.833 21.969 15.924 1.00 38.25 225 LYS A CA 1
ATOM 1758 C C . LYS A 1 225 ? -73.220 23.050 16.946 1.00 38.25 225 LYS A C 1
ATOM 1760 O O . LYS A 1 225 ? -74.311 22.975 17.489 1.00 38.25 225 LYS A O 1
ATOM 1765 N N . ALA A 1 226 ? -72.372 24.086 16.971 1.00 39.97 226 ALA A N 1
ATOM 1766 C CA . ALA A 1 226 ? -72.645 25.518 17.163 1.00 39.97 226 ALA A CA 1
ATOM 1767 C C . ALA A 1 226 ? -73.266 25.976 18.498 1.00 39.97 226 ALA A C 1
ATOM 1769 O O . ALA A 1 226 ? -74.388 25.618 18.818 1.00 39.97 226 ALA A O 1
ATOM 1770 N N . GLU A 1 227 ? -72.576 26.855 19.231 1.00 35.78 227 GLU A N 1
ATOM 1771 C CA . GLU A 1 227 ? -72.790 28.316 19.220 1.00 35.78 227 GLU A CA 1
ATOM 1772 C C . GLU A 1 227 ? -71.873 29.026 20.242 1.00 35.78 227 GLU A C 1
ATOM 1774 O O . GLU A 1 227 ? -71.466 28.453 21.248 1.00 35.78 227 GLU A O 1
ATOM 1779 N N . ASP A 1 228 ? -71.570 30.279 19.899 1.00 32.03 228 ASP A N 1
ATOM 1780 C CA . ASP A 1 228 ? -71.138 31.429 20.702 1.00 32.03 228 ASP A CA 1
ATOM 1781 C C . ASP A 1 228 ? -69.740 31.578 21.362 1.00 32.03 228 ASP A C 1
ATOM 1783 O O . ASP A 1 228 ? -69.282 30.836 22.225 1.00 32.03 228 ASP A O 1
ATOM 1787 N N . LEU A 1 229 ? -69.122 32.687 20.923 1.00 32.09 229 LEU A N 1
ATOM 1788 C CA . LEU A 1 229 ? -68.060 33.556 21.468 1.00 32.09 229 LEU A CA 1
ATOM 1789 C C . LEU A 1 229 ? -68.289 33.956 22.961 1.00 32.09 229 LEU A C 1
ATOM 1791 O O . LEU A 1 229 ? -69.368 33.657 23.464 1.00 32.09 229 LEU A O 1
ATOM 1795 N N . PRO A 1 230 ? -67.416 34.735 23.672 1.00 48.19 230 PRO A N 1
ATOM 1796 C CA . PRO A 1 230 ? -66.253 35.526 23.216 1.00 48.19 230 PRO A CA 1
ATOM 1797 C C . PRO A 1 230 ? -64.995 35.538 24.147 1.00 48.19 230 PRO A C 1
ATOM 1799 O O . PRO A 1 230 ? -65.008 35.060 25.274 1.00 48.19 230 PRO A O 1
ATOM 1802 N N . LEU A 1 231 ? -63.958 36.263 23.680 1.00 29.44 231 LEU A N 1
ATOM 1803 C CA . LEU A 1 231 ? -63.049 37.136 24.463 1.00 29.44 231 LEU A CA 1
ATOM 1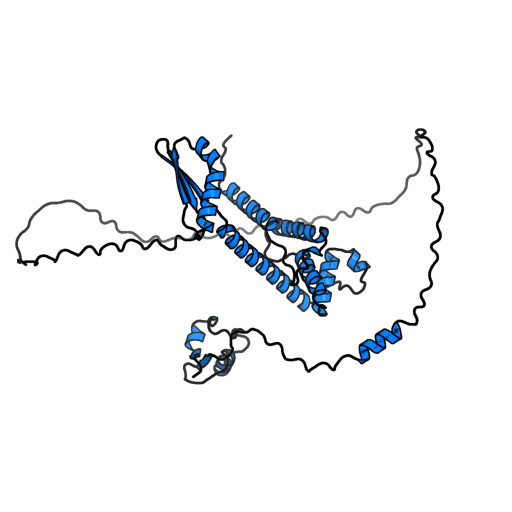804 C C . LEU A 1 231 ? -61.929 36.501 25.332 1.00 29.44 231 LEU A C 1
ATOM 1806 O O . LEU A 1 231 ? -62.161 36.078 26.455 1.00 29.44 231 LEU A O 1
ATOM 1810 N N . LEU A 1 232 ? -60.666 36.605 24.877 1.00 31.23 232 LEU A N 1
ATOM 1811 C CA . LEU A 1 232 ? -59.677 37.605 25.351 1.00 31.23 232 LEU A CA 1
ATOM 1812 C C . LEU A 1 232 ? -58.236 37.295 24.876 1.00 31.23 232 LEU A C 1
ATOM 1814 O O . LEU A 1 232 ? -57.621 36.315 25.274 1.00 31.23 232 LEU A O 1
ATOM 1818 N N . SER A 1 233 ? -57.718 38.209 24.045 1.00 31.91 233 SER A N 1
ATOM 1819 C CA . SER A 1 233 ? -56.381 38.837 24.093 1.00 31.91 233 SER A CA 1
ATOM 1820 C C . SER A 1 233 ? -55.123 38.011 24.422 1.00 31.91 233 SER A C 1
ATOM 1822 O O . SER A 1 233 ? -54.914 37.654 25.576 1.00 31.91 233 SER A O 1
ATOM 1824 N N . ALA A 1 234 ? -54.184 37.950 23.465 1.00 35.16 234 ALA A N 1
ATOM 1825 C CA . ALA A 1 234 ? -52.853 38.580 23.585 1.00 35.16 234 ALA A CA 1
ATOM 1826 C C . ALA A 1 234 ? -52.012 38.408 22.292 1.00 35.16 234 ALA A C 1
ATOM 1828 O O . ALA A 1 234 ? -51.635 37.300 21.931 1.00 35.16 234 ALA A O 1
ATOM 1829 N N . THR A 1 235 ? -51.754 39.541 21.620 1.00 35.69 235 THR A N 1
ATOM 1830 C CA . THR A 1 235 ? -50.479 39.993 20.997 1.00 35.69 235 THR A CA 1
ATOM 1831 C C . THR A 1 235 ? -49.547 38.956 20.337 1.00 35.69 235 THR A C 1
ATOM 1833 O O . THR A 1 235 ? -48.945 38.142 21.021 1.00 35.69 235 THR A O 1
ATOM 1836 N N . ALA A 1 236 ? -49.421 38.910 19.003 1.00 36.25 236 ALA A N 1
ATOM 1837 C CA . ALA A 1 236 ? -48.698 39.834 18.101 1.00 36.25 236 ALA A CA 1
ATOM 1838 C C . ALA A 1 236 ? -47.161 39.687 18.122 1.00 36.25 236 ALA A C 1
ATOM 1840 O O . ALA A 1 236 ? -46.521 40.128 19.068 1.00 36.25 236 ALA A O 1
ATOM 1841 N N . ALA A 1 237 ? -46.598 39.150 17.030 1.00 41.09 237 ALA A N 1
ATOM 1842 C CA . ALA A 1 237 ? -45.410 39.667 16.333 1.00 41.09 237 ALA A CA 1
ATOM 1843 C C . ALA A 1 237 ? -45.125 38.794 15.095 1.00 41.09 237 ALA A C 1
ATOM 1845 O O . ALA A 1 237 ? -44.487 37.748 15.169 1.00 41.09 237 ALA A O 1
ATOM 1846 N N . GLU A 1 238 ? -45.641 39.239 13.953 1.00 38.50 238 GLU A N 1
ATOM 1847 C CA . GLU A 1 238 ? -45.276 38.782 12.615 1.00 38.50 238 GLU A CA 1
ATOM 1848 C C . GLU A 1 238 ? -44.022 39.562 12.189 1.00 38.50 238 GLU A C 1
ATOM 1850 O O . GLU A 1 238 ? -44.051 40.791 12.104 1.00 38.50 238 GLU A O 1
ATOM 1855 N N . THR A 1 239 ? -42.901 38.873 11.965 1.00 37.12 239 THR A N 1
ATOM 1856 C CA . THR A 1 239 ? -41.676 39.472 11.417 1.00 37.12 239 THR A CA 1
ATOM 1857 C C . THR A 1 239 ? -41.452 38.921 10.017 1.00 37.12 239 THR A C 1
ATOM 1859 O O . THR A 1 239 ? -41.146 37.747 9.835 1.00 37.12 239 THR A O 1
ATOM 1862 N N . LYS A 1 240 ? -41.648 39.798 9.030 1.00 43.03 240 LYS A N 1
ATOM 1863 C CA . LYS A 1 240 ? -41.309 39.590 7.623 1.00 43.03 240 LYS A CA 1
ATOM 1864 C C . LYS A 1 240 ? -39.790 39.624 7.446 1.00 43.03 240 LYS A C 1
ATOM 1866 O O . LYS A 1 240 ? -39.153 40.600 7.838 1.00 43.03 240 LYS A O 1
ATOM 1871 N N . GLU A 1 241 ? -39.243 38.589 6.820 1.00 45.84 241 GLU A N 1
ATOM 1872 C CA . GLU A 1 241 ? -37.877 38.567 6.288 1.00 45.84 241 GLU A CA 1
ATOM 1873 C C . GLU A 1 241 ? -37.777 39.425 5.012 1.00 45.84 241 GLU A C 1
ATOM 1875 O O . GLU A 1 241 ? -38.618 39.287 4.118 1.00 45.84 241 GLU A O 1
ATOM 1880 N N . PRO A 1 242 ? -36.756 40.289 4.883 1.00 58.56 242 PRO A N 1
ATOM 1881 C CA . PRO A 1 242 ? -36.344 40.846 3.601 1.00 58.56 242 PRO A CA 1
ATOM 1882 C C . PRO A 1 242 ? -35.214 40.018 2.949 1.00 58.56 242 PRO A C 1
ATOM 1884 O O . PRO A 1 242 ? -34.410 39.400 3.651 1.00 58.56 242 PRO A O 1
ATOM 1887 N N . PRO A 1 243 ? -35.112 40.026 1.606 1.00 54.16 243 PRO A N 1
ATOM 1888 C CA . PRO A 1 243 ? -34.058 39.331 0.873 1.00 54.16 243 PRO A CA 1
ATOM 1889 C C . PRO A 1 243 ? -32.719 40.075 0.989 1.00 54.16 243 PRO A C 1
ATOM 1891 O O . PRO A 1 243 ? -32.642 41.283 0.765 1.00 54.16 243 PRO A O 1
ATOM 1894 N N . ALA A 1 244 ? -31.655 39.344 1.322 1.00 48.09 244 ALA A N 1
ATOM 1895 C CA . ALA A 1 244 ? -30.294 39.863 1.337 1.00 48.09 244 ALA A CA 1
ATOM 1896 C C . ALA A 1 244 ? -29.721 39.893 -0.089 1.00 48.09 244 ALA A C 1
ATOM 1898 O O . ALA A 1 244 ? -29.360 38.869 -0.665 1.00 48.09 244 ALA A O 1
ATOM 1899 N N . GLU A 1 245 ? -29.651 41.098 -0.643 1.00 41.06 245 GLU A N 1
ATOM 1900 C CA . GLU A 1 245 ? -28.907 41.463 -1.844 1.00 41.06 245 GLU A CA 1
ATOM 1901 C C . GLU A 1 245 ? -27.416 41.578 -1.475 1.00 41.06 245 GLU A C 1
ATOM 1903 O O . GLU A 1 245 ? -26.993 42.514 -0.793 1.00 41.06 245 GLU A O 1
ATOM 1908 N N . THR A 1 246 ? -26.609 40.589 -1.864 1.00 47.47 246 THR A N 1
ATOM 1909 C CA . THR A 1 246 ? -25.150 40.615 -1.685 1.00 47.47 246 THR A CA 1
ATOM 1910 C C . THR A 1 246 ? -24.517 41.356 -2.860 1.00 47.47 246 THR A C 1
ATOM 1912 O O . THR A 1 246 ? -24.440 40.830 -3.966 1.00 47.47 246 THR A O 1
ATOM 1915 N N . LYS A 1 247 ? -24.078 42.595 -2.618 1.00 47.31 247 LYS A N 1
ATOM 1916 C CA . LYS A 1 247 ? -23.204 43.347 -3.526 1.00 47.31 247 LYS A CA 1
ATOM 1917 C C . LYS A 1 247 ? -21.767 42.844 -3.380 1.00 47.31 247 LYS A C 1
ATOM 1919 O O . LYS A 1 247 ? -21.194 42.931 -2.296 1.00 47.31 247 LYS A O 1
ATOM 1924 N N . GLU A 1 248 ? -21.207 42.341 -4.473 1.00 47.59 248 GLU A N 1
ATOM 1925 C CA . GLU A 1 248 ? -19.773 42.086 -4.630 1.00 47.59 248 GLU A CA 1
ATOM 1926 C C . GLU A 1 248 ? -19.006 43.422 -4.698 1.00 47.59 248 GLU A C 1
ATOM 1928 O O . GLU A 1 248 ? -19.442 44.335 -5.409 1.00 47.59 248 GLU A O 1
ATOM 1933 N N . PRO A 1 249 ? -17.879 43.579 -3.983 1.00 59.88 249 PRO A N 1
ATOM 1934 C CA . PRO A 1 249 ? -16.953 44.675 -4.232 1.00 59.88 249 PRO A CA 1
ATOM 1935 C C . PRO A 1 249 ? -16.049 44.364 -5.443 1.00 59.88 249 PRO A C 1
ATOM 1937 O O . PRO A 1 249 ? -15.695 43.203 -5.661 1.00 59.88 249 PRO A O 1
ATOM 1940 N N . PRO A 1 250 ? -15.652 45.381 -6.229 1.00 56.69 250 PRO A N 1
ATOM 1941 C CA . PRO A 1 250 ? -14.745 45.200 -7.355 1.00 56.69 250 PRO A CA 1
ATOM 1942 C C . PRO A 1 250 ? -13.334 44.860 -6.862 1.00 56.69 250 PRO A C 1
ATOM 1944 O O . PRO A 1 250 ? -12.793 45.522 -5.979 1.00 56.69 250 PRO A O 1
ATOM 1947 N N . ALA A 1 251 ? -12.744 43.826 -7.457 1.00 47.56 251 ALA A N 1
ATOM 1948 C CA . ALA A 1 251 ? -11.338 43.494 -7.294 1.00 47.56 251 ALA A CA 1
ATOM 1949 C C . ALA A 1 251 ? -10.484 44.529 -8.043 1.00 47.56 251 ALA A C 1
ATOM 1951 O O . ALA A 1 251 ? -10.403 44.510 -9.273 1.00 47.56 251 ALA A O 1
ATOM 1952 N N . GLU A 1 252 ? -9.859 45.441 -7.300 1.00 43.75 252 GLU A N 1
ATOM 1953 C CA . GLU A 1 252 ? -8.711 46.199 -7.790 1.00 43.75 252 GLU A CA 1
ATOM 1954 C C . GLU A 1 252 ? -7.560 45.222 -8.039 1.00 43.75 252 GLU A C 1
ATOM 1956 O O . GLU A 1 252 ? -7.116 44.490 -7.155 1.00 43.75 252 GLU A O 1
ATOM 1961 N N . THR A 1 253 ? -7.138 45.168 -9.298 1.00 45.75 253 THR A N 1
ATOM 1962 C CA . THR A 1 253 ? -5.958 44.441 -9.754 1.00 45.75 253 THR A CA 1
ATOM 1963 C C . THR A 1 253 ? -4.788 45.413 -9.660 1.00 45.75 253 THR A C 1
ATOM 1965 O O . THR A 1 253 ? -4.623 46.249 -10.543 1.00 45.75 253 THR A O 1
ATOM 1968 N N . GLU A 1 254 ? -4.013 45.351 -8.577 1.00 45.28 254 GLU A N 1
ATOM 1969 C CA . GLU A 1 254 ? -2.676 45.948 -8.555 1.00 45.28 254 GLU A CA 1
ATOM 1970 C C . GLU A 1 254 ? -1.703 44.977 -9.235 1.00 45.28 254 GLU A C 1
ATOM 1972 O O . GLU A 1 254 ? -1.436 43.880 -8.742 1.00 45.28 254 GLU A O 1
ATOM 1977 N N . GLU A 1 255 ? -1.206 45.379 -10.405 1.00 47.81 255 GLU A N 1
ATOM 1978 C CA . GLU A 1 255 ? -0.043 44.780 -11.055 1.00 47.81 255 GLU A CA 1
ATOM 1979 C C . GLU A 1 255 ? 1.215 45.082 -10.223 1.00 47.81 255 GLU A C 1
ATOM 1981 O O . GLU A 1 255 ? 1.547 46.256 -10.038 1.00 47.81 255 GLU A O 1
ATOM 1986 N N . PRO A 1 256 ? 1.977 44.078 -9.757 1.00 49.28 256 PRO A N 1
ATOM 1987 C CA . PRO A 1 256 ? 3.326 44.336 -9.291 1.00 49.28 256 PRO A CA 1
ATOM 1988 C C . PRO A 1 256 ? 4.227 44.577 -10.508 1.00 49.28 256 PRO A C 1
ATOM 1990 O O . PRO A 1 256 ? 4.450 43.686 -11.331 1.00 49.28 256 PRO A O 1
ATOM 1993 N N . GLN A 1 257 ? 4.756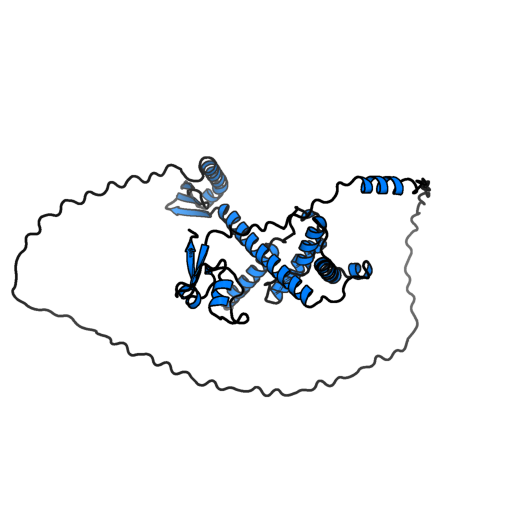 45.797 -10.609 1.00 44.16 257 GLN A N 1
ATOM 1994 C CA . GLN A 1 257 ? 5.887 46.114 -11.475 1.00 44.16 257 GLN A CA 1
ATOM 1995 C C . GLN A 1 257 ? 7.080 45.253 -11.048 1.00 44.16 257 GLN A C 1
ATOM 1997 O O . GLN A 1 257 ? 7.657 45.451 -9.981 1.00 44.16 257 GLN A O 1
ATOM 2002 N N . ALA A 1 258 ? 7.427 44.272 -11.879 1.00 46.88 258 ALA A N 1
ATOM 2003 C CA . ALA A 1 258 ? 8.677 43.541 -11.770 1.00 46.88 258 ALA A CA 1
ATOM 2004 C C . ALA A 1 258 ? 9.814 44.465 -12.225 1.00 46.88 258 ALA A C 1
ATOM 2006 O O . ALA A 1 258 ? 10.027 44.682 -13.418 1.00 46.88 258 ALA A O 1
ATOM 2007 N N . GLU A 1 259 ? 10.504 45.043 -11.249 1.00 48.16 259 GLU A N 1
ATOM 2008 C CA . GLU A 1 259 ? 11.791 45.696 -11.427 1.00 48.16 259 GLU A CA 1
ATOM 2009 C C . GLU A 1 259 ? 12.812 44.604 -11.784 1.00 48.16 259 GLU A C 1
ATOM 2011 O O . GLU A 1 259 ? 13.083 43.688 -11.007 1.00 48.16 259 GLU A O 1
ATOM 2016 N N . ALA A 1 260 ? 13.284 44.635 -13.029 1.00 51.47 260 ALA A N 1
ATOM 2017 C CA . ALA A 1 260 ? 14.320 43.748 -13.527 1.00 51.47 260 ALA A CA 1
ATOM 2018 C C . ALA A 1 260 ? 15.671 44.214 -12.972 1.00 51.47 260 ALA A C 1
ATOM 2020 O O . ALA A 1 260 ? 16.281 45.134 -13.513 1.00 51.47 260 ALA A O 1
ATOM 2021 N N . GLU A 1 261 ? 16.124 43.586 -11.891 1.00 48.25 261 GLU A N 1
ATOM 2022 C CA . GLU A 1 261 ? 17.497 43.720 -11.411 1.00 48.25 261 GLU A CA 1
ATOM 2023 C C . GLU A 1 261 ? 18.343 42.613 -12.062 1.00 48.25 261 GLU A C 1
ATOM 2025 O O . GLU A 1 261 ? 18.202 41.425 -11.763 1.00 48.25 261 GLU A O 1
ATOM 2030 N N . GLU A 1 262 ? 19.166 43.002 -13.041 1.00 53.81 262 GLU A N 1
ATOM 2031 C CA . GLU A 1 262 ? 20.183 42.149 -13.660 1.00 53.81 262 GLU A CA 1
ATOM 2032 C C . GLU A 1 262 ? 21.237 41.744 -12.615 1.00 53.81 262 GLU A C 1
ATOM 2034 O O . GLU A 1 262 ? 21.897 42.622 -12.054 1.00 53.81 262 GLU A O 1
ATOM 2039 N N . PRO A 1 263 ? 21.496 40.445 -12.382 1.00 53.81 263 PRO A N 1
ATOM 2040 C CA . PRO A 1 263 ? 22.690 40.052 -11.658 1.00 53.81 263 PRO A CA 1
ATOM 2041 C C . PRO A 1 263 ? 23.900 40.155 -12.595 1.00 53.81 263 PRO A C 1
ATOM 2043 O O . PRO A 1 263 ? 24.047 39.389 -13.551 1.00 53.81 263 PRO A O 1
ATOM 2046 N N . GLN A 1 264 ? 24.782 41.111 -12.298 1.00 44.91 264 GLN A N 1
ATOM 2047 C CA . GLN A 1 264 ? 26.134 41.158 -12.842 1.00 44.91 264 GLN A CA 1
ATOM 2048 C C . GLN A 1 264 ? 26.876 39.881 -12.431 1.00 44.91 264 GLN A C 1
ATOM 2050 O O . GLN A 1 264 ? 27.157 39.652 -11.256 1.00 44.91 264 GLN A O 1
ATOM 2055 N N . ALA A 1 265 ? 27.176 39.034 -13.413 1.00 44.72 265 ALA A N 1
ATOM 2056 C CA . ALA A 1 265 ? 28.061 37.895 -13.244 1.00 44.72 265 ALA A CA 1
ATOM 2057 C C . ALA A 1 265 ? 29.512 38.396 -13.174 1.00 44.72 265 ALA A C 1
ATOM 2059 O O . ALA A 1 265 ? 30.167 38.579 -14.202 1.00 44.72 265 ALA A O 1
ATOM 2060 N N . GLU A 1 266 ? 30.016 38.624 -11.961 1.00 47.00 266 GLU A N 1
ATOM 2061 C CA . GLU A 1 266 ? 31.456 38.689 -11.721 1.00 47.00 266 GLU A CA 1
ATOM 2062 C C . GLU A 1 266 ? 32.054 37.300 -11.964 1.00 47.00 266 GLU A C 1
ATOM 2064 O O . GLU A 1 266 ? 31.776 36.319 -11.276 1.00 47.00 266 GLU A O 1
ATOM 2069 N N . THR A 1 267 ? 32.840 37.228 -13.032 1.00 47.28 267 THR A N 1
ATOM 2070 C CA . THR A 1 267 ? 33.673 36.086 -13.383 1.00 47.28 267 THR A CA 1
ATOM 2071 C C . THR A 1 267 ? 34.979 36.240 -12.611 1.00 47.28 267 THR A C 1
ATOM 2073 O O . THR A 1 267 ? 35.848 36.992 -13.045 1.00 47.28 267 THR A O 1
ATOM 2076 N N . GLU A 1 268 ? 35.120 35.563 -11.470 1.00 45.41 268 GLU A N 1
ATOM 2077 C CA . GLU A 1 268 ? 36.432 35.385 -10.842 1.00 45.41 268 GLU A CA 1
ATOM 2078 C C . GLU A 1 268 ? 37.095 34.105 -11.360 1.00 45.41 268 GLU A C 1
ATOM 2080 O O . GLU A 1 268 ? 36.654 32.975 -11.144 1.00 45.41 268 GLU A O 1
ATOM 2085 N N . GLU A 1 269 ? 38.168 34.342 -12.102 1.00 53.09 269 GLU A N 1
ATOM 2086 C CA . GLU A 1 269 ? 39.132 33.396 -12.638 1.00 53.09 269 GLU A CA 1
ATOM 2087 C C . GLU A 1 269 ? 40.061 32.920 -11.501 1.00 53.09 269 GLU A C 1
ATOM 2089 O O . GLU A 1 269 ? 40.697 33.759 -10.858 1.00 53.09 269 GLU A O 1
ATOM 2094 N N . PRO A 1 270 ? 40.207 31.612 -11.214 1.00 56.75 270 PRO A N 1
ATOM 2095 C CA . PRO A 1 270 ? 41.217 31.178 -10.261 1.00 56.75 270 PRO A CA 1
ATOM 2096 C C . PRO A 1 270 ? 42.584 31.126 -10.950 1.00 56.75 270 PRO A C 1
ATOM 2098 O O . PRO A 1 270 ? 42.894 30.205 -11.710 1.00 56.75 270 PRO A O 1
ATOM 2101 N N . GLN A 1 271 ? 43.414 32.125 -10.645 1.00 47.16 271 GLN A N 1
ATOM 2102 C CA . GLN A 1 271 ? 44.850 32.088 -10.889 1.00 47.16 271 GLN A CA 1
ATOM 2103 C C . GLN A 1 271 ? 45.486 30.965 -10.065 1.00 47.16 271 GLN A C 1
ATOM 2105 O O . GLN A 1 271 ? 45.429 30.943 -8.836 1.00 47.16 271 GLN A O 1
ATOM 2110 N N . ALA A 1 272 ? 46.119 30.037 -10.772 1.00 50.66 272 ALA A N 1
ATOM 2111 C CA . ALA A 1 272 ? 47.129 29.162 -10.214 1.00 50.66 272 ALA A CA 1
ATOM 2112 C C . ALA A 1 272 ? 48.426 29.955 -10.013 1.00 50.66 272 ALA A C 1
ATOM 2114 O O . ALA A 1 272 ? 48.855 30.629 -10.942 1.00 50.66 272 ALA A O 1
ATOM 2115 N N . GLU A 1 273 ? 49.079 29.803 -8.860 1.00 52.34 273 GLU A N 1
ATOM 2116 C CA . GLU A 1 273 ? 50.528 29.578 -8.784 1.00 52.34 273 GLU A CA 1
ATOM 2117 C C . GLU A 1 273 ? 50.952 29.063 -7.386 1.00 52.34 273 GLU A C 1
ATOM 2119 O O . GLU A 1 273 ? 50.216 29.235 -6.410 1.00 52.34 273 GLU A O 1
ATOM 2124 N N . PRO A 1 274 ? 52.097 28.356 -7.293 1.00 65.69 274 PRO A N 1
ATOM 2125 C CA . PRO A 1 274 ? 52.462 27.491 -6.177 1.00 65.69 274 PRO A CA 1
ATOM 2126 C C . PRO A 1 274 ? 53.381 28.189 -5.168 1.00 65.69 274 PRO A C 1
ATOM 2128 O O . PRO A 1 274 ? 54.215 29.012 -5.541 1.00 65.69 274 PRO A O 1
ATOM 2131 N N . GLN A 1 275 ? 53.332 27.771 -3.901 1.00 42.44 275 GLN A N 1
ATOM 2132 C CA . GLN A 1 275 ? 54.425 28.024 -2.962 1.00 42.44 275 GLN A CA 1
ATOM 2133 C C . GLN A 1 275 ? 54.775 26.791 -2.140 1.00 42.44 275 GLN A C 1
ATOM 2135 O O . GLN A 1 275 ? 53.926 26.009 -1.717 1.00 42.44 275 GLN A O 1
ATOM 2140 N N . ALA A 1 276 ? 56.085 26.639 -2.013 1.00 48.25 276 ALA A N 1
ATOM 2141 C CA . ALA A 1 276 ? 56.803 25.544 -1.417 1.00 48.25 276 ALA A CA 1
ATOM 2142 C C . ALA A 1 276 ? 57.132 25.820 0.060 1.00 48.25 276 ALA A C 1
ATOM 2144 O O . ALA A 1 276 ? 57.088 26.960 0.510 1.00 48.25 276 ALA A O 1
ATOM 2145 N N . GLU A 1 277 ? 57.604 24.754 0.705 1.00 45.94 277 GLU A N 1
ATOM 2146 C CA . GLU A 1 277 ? 58.586 24.727 1.800 1.00 45.94 277 GLU A CA 1
ATOM 2147 C C . GLU A 1 277 ? 58.174 24.996 3.262 1.00 45.94 277 GLU A C 1
ATOM 2149 O O . GLU A 1 277 ? 57.502 25.961 3.605 1.00 45.94 277 GLU A O 1
ATOM 2154 N N . ALA A 1 278 ? 58.761 24.122 4.101 1.00 46.59 278 ALA A N 1
ATOM 2155 C CA . ALA A 1 278 ? 58.859 24.081 5.565 1.00 46.59 278 ALA A CA 1
ATOM 2156 C C . ALA A 1 278 ? 57.546 23.751 6.314 1.00 46.59 278 ALA A C 1
ATOM 2158 O O . ALA A 1 278 ? 56.468 24.169 5.936 1.00 46.59 278 ALA A O 1
ATOM 2159 N N . GLU A 1 279 ? 57.523 22.951 7.378 1.00 44.12 279 GLU A N 1
ATOM 2160 C CA . GLU A 1 279 ? 58.531 22.790 8.417 1.00 44.12 279 GLU A CA 1
ATOM 2161 C C . GLU A 1 279 ? 58.348 21.452 9.151 1.00 44.12 279 GLU A C 1
ATOM 2163 O O . GLU A 1 279 ? 57.247 20.933 9.330 1.00 44.12 279 GLU A O 1
ATOM 2168 N N . VAL A 1 280 ? 59.486 20.908 9.562 1.00 49.94 280 VAL A N 1
ATOM 2169 C CA . VAL A 1 280 ? 59.685 19.725 10.391 1.00 49.94 280 VAL A CA 1
ATOM 2170 C C . VAL A 1 280 ? 59.022 19.898 11.759 1.00 49.94 280 VAL A C 1
ATOM 2172 O O . VAL A 1 280 ? 59.327 20.848 12.474 1.00 49.94 280 VAL A O 1
ATOM 2175 N N . THR A 1 281 ? 58.224 18.927 12.206 1.00 40.94 281 THR A N 1
ATOM 2176 C CA . THR A 1 281 ? 58.152 18.623 13.644 1.00 40.94 281 THR A CA 1
ATOM 2177 C C . THR A 1 281 ? 57.854 17.146 13.885 1.00 40.94 281 THR A C 1
ATOM 2179 O O . THR A 1 281 ? 56.775 16.631 13.607 1.00 40.94 281 THR A O 1
ATOM 2182 N N . GLU A 1 282 ? 58.886 16.481 14.392 1.00 48.84 282 GLU A N 1
ATOM 2183 C CA . GLU A 1 282 ? 58.899 15.178 15.054 1.00 48.84 282 GLU A CA 1
ATOM 2184 C C . GLU A 1 282 ? 57.886 15.154 16.220 1.00 48.84 282 GLU A C 1
ATOM 2186 O O . GLU A 1 282 ? 57.703 16.177 16.888 1.00 48.84 282 GLU A O 1
ATOM 2191 N N . PRO A 1 283 ? 57.258 14.004 16.527 1.00 57.88 283 PRO A N 1
ATOM 2192 C CA . PRO A 1 283 ? 57.739 13.339 17.737 1.00 57.88 283 PRO A CA 1
ATOM 2193 C C . PRO A 1 283 ? 57.698 11.799 17.719 1.00 57.88 283 PRO A C 1
ATOM 2195 O O . PRO A 1 283 ? 56.740 11.165 17.289 1.00 57.88 283 PRO A O 1
ATOM 2198 N N . ALA A 1 284 ? 58.748 11.247 18.328 1.00 41.78 284 ALA A N 1
ATOM 2199 C CA . ALA A 1 284 ? 58.726 10.207 19.358 1.00 41.78 284 ALA A CA 1
ATOM 2200 C C . ALA A 1 284 ? 58.033 8.860 19.061 1.00 41.78 284 ALA A C 1
ATOM 2202 O O . ALA A 1 284 ? 56.842 8.665 19.279 1.00 41.78 284 ALA A O 1
ATOM 2203 N N . ALA A 1 285 ? 58.887 7.895 18.712 1.00 50.84 285 ALA A N 1
ATOM 2204 C CA . ALA A 1 285 ? 59.062 6.612 19.401 1.00 50.84 285 ALA A CA 1
ATOM 2205 C C . ALA A 1 285 ? 57.809 5.922 19.986 1.00 50.84 285 ALA A C 1
ATOM 2207 O O . ALA A 1 285 ? 57.408 6.180 21.121 1.00 50.84 285 ALA A O 1
ATOM 2208 N N . ALA A 1 286 ? 57.319 4.914 19.261 1.00 45.12 286 ALA A N 1
ATOM 2209 C CA . ALA A 1 286 ? 56.604 3.778 19.830 1.00 45.12 286 ALA A CA 1
ATOM 2210 C C . ALA A 1 286 ? 57.136 2.471 19.212 1.00 45.12 286 ALA A C 1
ATOM 2212 O O . ALA A 1 286 ? 57.534 2.419 18.051 1.00 45.12 286 ALA A O 1
ATOM 2213 N N . GLU A 1 287 ? 57.212 1.459 20.065 1.00 57.84 287 GLU A N 1
ATOM 2214 C CA . GLU A 1 287 ? 57.962 0.207 19.970 1.00 57.84 287 GLU A CA 1
ATOM 2215 C C . GLU A 1 287 ? 57.512 -0.738 18.832 1.00 57.84 287 GLU A C 1
ATOM 2217 O O . GLU A 1 287 ? 56.332 -0.755 18.476 1.00 57.84 287 GLU A O 1
ATOM 2222 N N . PRO A 1 288 ? 58.408 -1.585 18.283 1.00 55.31 288 PRO A N 1
ATOM 2223 C CA . PRO A 1 288 ? 58.031 -2.591 17.299 1.00 55.31 288 PRO A CA 1
ATOM 2224 C C . PRO A 1 288 ? 57.434 -3.828 17.987 1.00 55.31 288 PRO A C 1
ATOM 2226 O O . PRO A 1 288 ? 58.137 -4.587 18.655 1.00 55.31 288 PRO A O 1
ATOM 2229 N N . ILE A 1 289 ? 56.139 -4.064 17.779 1.00 52.97 289 ILE A N 1
ATOM 2230 C CA . ILE A 1 289 ? 55.519 -5.365 18.043 1.00 52.97 289 ILE A CA 1
ATOM 2231 C C . ILE A 1 289 ? 55.809 -6.261 16.836 1.00 52.97 289 ILE A C 1
ATOM 2233 O O . ILE A 1 289 ? 55.497 -5.917 15.697 1.00 52.97 289 ILE A O 1
ATOM 2237 N N . ALA A 1 290 ? 56.453 -7.392 17.111 1.00 49.28 290 ALA A N 1
ATOM 2238 C CA . ALA A 1 290 ? 56.780 -8.435 16.154 1.00 49.28 290 ALA A CA 1
ATOM 2239 C C . ALA A 1 290 ? 55.522 -8.943 15.430 1.00 49.28 290 ALA A C 1
ATOM 2241 O O . ALA A 1 290 ? 54.574 -9.405 16.064 1.00 49.28 290 ALA A O 1
ATOM 2242 N N . ALA A 1 291 ? 55.537 -8.862 14.101 1.00 48.62 291 ALA A N 1
ATOM 2243 C CA . ALA A 1 291 ? 54.595 -9.553 13.238 1.00 48.62 291 ALA A CA 1
ATOM 2244 C C . ALA A 1 291 ? 55.129 -10.969 12.981 1.00 48.62 291 ALA A C 1
ATOM 2246 O O . ALA A 1 291 ? 56.169 -11.135 12.345 1.00 48.62 291 ALA A O 1
ATOM 2247 N N . GLU A 1 292 ? 54.433 -11.974 13.508 1.00 51.12 292 GLU A N 1
ATOM 2248 C CA . GLU A 1 292 ? 54.570 -13.363 13.072 1.00 51.12 292 GLU A CA 1
ATOM 2249 C C . GLU A 1 292 ? 53.970 -13.506 11.666 1.00 51.12 292 GLU A C 1
ATOM 2251 O O . GLU A 1 292 ? 52.801 -13.188 11.435 1.00 51.12 292 GLU A O 1
ATOM 2256 N N . GLU A 1 293 ? 54.795 -13.975 10.729 1.00 50.81 293 GLU A N 1
ATOM 2257 C CA . GLU A 1 293 ? 54.388 -14.549 9.445 1.00 50.81 293 GLU A CA 1
ATOM 2258 C C . GLU A 1 293 ? 53.441 -15.739 9.671 1.00 50.81 293 GLU A C 1
ATOM 2260 O O . GLU A 1 293 ? 53.833 -16.703 10.332 1.00 50.81 293 GLU A O 1
ATOM 2265 N N . PRO A 1 294 ? 52.237 -15.766 9.075 1.00 59.53 294 PRO A N 1
ATOM 2266 C CA . PRO A 1 294 ? 51.573 -17.027 8.808 1.00 59.53 294 PRO A CA 1
ATOM 2267 C C . PRO A 1 294 ? 52.126 -17.622 7.506 1.00 59.53 294 PRO A C 1
ATOM 2269 O O . PRO A 1 294 ? 52.024 -17.025 6.433 1.00 59.53 294 PRO A O 1
ATOM 2272 N N . GLU A 1 295 ? 52.704 -18.817 7.630 1.00 52.19 295 GLU A N 1
ATOM 2273 C CA . GLU A 1 295 ? 53.126 -19.678 6.528 1.00 52.19 295 GLU A CA 1
ATOM 2274 C C . GLU A 1 295 ? 52.027 -19.811 5.463 1.00 52.19 295 GLU A C 1
ATOM 2276 O O . GLU A 1 295 ? 50.874 -20.158 5.740 1.00 52.19 295 GLU A O 1
ATOM 2281 N N . ALA A 1 296 ? 52.415 -19.553 4.216 1.00 43.19 296 ALA A N 1
ATOM 2282 C CA . ALA A 1 296 ? 51.610 -19.794 3.035 1.00 43.19 296 ALA A CA 1
ATOM 2283 C C . ALA A 1 296 ? 51.379 -21.303 2.854 1.00 43.19 296 ALA A C 1
ATOM 2285 O O . ALA A 1 296 ? 52.286 -22.047 2.485 1.00 43.19 296 ALA A O 1
ATOM 2286 N N . VAL A 1 297 ? 50.145 -21.751 3.081 1.00 55.12 297 VAL A N 1
ATOM 2287 C CA . VAL A 1 297 ? 49.681 -23.072 2.650 1.00 55.12 297 VAL A CA 1
ATOM 2288 C C . VAL A 1 297 ? 49.179 -22.939 1.215 1.00 55.12 297 VAL A C 1
ATOM 2290 O O . VAL A 1 297 ? 48.149 -22.314 0.962 1.00 55.12 297 VAL A O 1
ATOM 2293 N N . GLU A 1 298 ? 49.929 -23.506 0.273 1.00 48.81 298 GLU A N 1
ATOM 2294 C CA . GLU A 1 298 ? 49.538 -23.621 -1.132 1.00 48.81 298 GLU A CA 1
ATOM 2295 C C . GLU A 1 298 ? 48.251 -24.457 -1.271 1.00 48.81 298 GLU A C 1
ATOM 2297 O O . GLU A 1 298 ? 48.216 -25.610 -0.826 1.00 48.81 298 GLU A O 1
ATOM 2302 N N . PRO A 1 299 ? 47.184 -23.950 -1.917 1.00 54.28 299 PRO A N 1
ATOM 2303 C CA . PRO A 1 299 ? 46.079 -24.800 -2.318 1.00 54.28 299 PRO A CA 1
ATOM 2304 C C . PRO A 1 299 ? 46.449 -25.541 -3.609 1.00 54.28 299 PRO A C 1
ATOM 2306 O O . PRO A 1 299 ? 46.552 -24.957 -4.688 1.00 54.28 299 PRO A O 1
ATOM 2309 N N . THR A 1 300 ? 46.602 -26.860 -3.502 1.00 39.97 300 THR A N 1
ATOM 2310 C CA . THR A 1 300 ? 46.598 -27.794 -4.634 1.00 39.97 300 THR A CA 1
ATOM 2311 C C . THR A 1 300 ? 45.350 -27.575 -5.491 1.00 39.97 300 THR A C 1
ATOM 2313 O O . THR A 1 300 ? 44.236 -27.944 -5.111 1.00 39.97 300 THR A O 1
ATOM 2316 N N . SER A 1 301 ? 45.548 -26.975 -6.664 1.00 41.56 301 SER A N 1
ATOM 2317 C CA . SER A 1 301 ? 44.535 -26.841 -7.705 1.00 41.56 301 SER A CA 1
ATOM 2318 C C . SER A 1 301 ? 44.202 -28.228 -8.255 1.00 41.56 301 SER A C 1
ATOM 2320 O O . SER A 1 301 ? 45.009 -28.865 -8.933 1.00 41.56 301 SER A O 1
ATOM 2322 N N . THR A 1 302 ? 43.016 -28.727 -7.910 1.00 46.56 302 THR A N 1
ATOM 2323 C CA . THR A 1 302 ? 42.448 -29.926 -8.526 1.00 46.56 302 THR A CA 1
ATOM 2324 C C . THR A 1 302 ? 41.849 -29.492 -9.856 1.00 46.56 302 THR A C 1
ATOM 2326 O O . THR A 1 302 ? 40.783 -28.883 -9.896 1.00 46.56 302 THR A O 1
ATOM 2329 N N . ILE A 1 303 ? 42.574 -29.760 -10.938 1.00 44.72 303 ILE A N 1
ATOM 2330 C CA . ILE A 1 303 ? 42.105 -29.595 -12.313 1.00 44.72 303 ILE A CA 1
ATOM 2331 C C . ILE A 1 303 ? 40.949 -30.581 -12.510 1.00 44.72 303 ILE A C 1
ATOM 2333 O O . ILE A 1 303 ? 41.164 -31.781 -12.673 1.00 44.72 303 ILE A O 1
ATOM 2337 N N . VAL A 1 304 ? 39.718 -30.077 -12.434 1.00 47.94 304 VAL A N 1
ATOM 2338 C CA . VAL A 1 304 ? 38.525 -30.779 -12.906 1.00 47.94 304 VAL A CA 1
ATOM 2339 C C . VAL A 1 304 ? 38.397 -30.455 -14.388 1.00 47.94 304 VAL A C 1
ATOM 2341 O O . VAL A 1 304 ? 38.251 -29.301 -14.776 1.00 47.94 304 VAL A O 1
ATOM 2344 N N . THR A 1 305 ? 38.531 -31.484 -15.211 1.00 47.91 305 THR A N 1
ATOM 2345 C CA . THR A 1 305 ? 38.444 -31.447 -16.670 1.00 47.91 305 THR A CA 1
ATOM 2346 C C . THR A 1 305 ? 37.048 -30.975 -17.106 1.00 47.91 305 THR A C 1
ATOM 2348 O O . THR A 1 305 ? 36.057 -31.656 -16.860 1.00 47.91 305 THR A O 1
ATOM 2351 N N . GLU A 1 306 ? 36.967 -29.814 -17.760 1.00 55.22 306 GLU A N 1
ATOM 2352 C CA . GLU A 1 306 ? 35.722 -29.147 -18.190 1.00 55.22 306 GLU A CA 1
ATOM 2353 C C . GLU A 1 306 ? 35.054 -29.758 -19.446 1.00 55.22 306 GLU A C 1
ATOM 2355 O O . GLU A 1 306 ? 34.088 -29.203 -19.960 1.00 55.22 306 GLU A O 1
ATOM 2360 N N . GLU A 1 307 ? 35.511 -30.905 -19.958 1.00 52.75 307 GLU A N 1
ATOM 2361 C CA . GLU A 1 307 ? 34.992 -31.461 -21.224 1.00 52.75 307 GLU A CA 1
ATOM 2362 C C . GLU A 1 307 ? 33.777 -32.400 -21.088 1.00 52.75 307 GLU A C 1
ATOM 2364 O O . GLU A 1 307 ? 33.142 -32.716 -22.095 1.00 52.75 307 GLU A O 1
ATOM 2369 N N . GLU A 1 308 ? 33.395 -32.834 -19.881 1.00 52.78 308 GLU A N 1
ATOM 2370 C CA . GLU A 1 308 ? 32.313 -33.828 -19.720 1.00 52.78 308 GLU A CA 1
ATOM 2371 C C . GLU A 1 308 ? 30.909 -33.213 -19.527 1.00 52.78 308 GLU A C 1
ATOM 2373 O O . GLU A 1 308 ? 29.897 -33.902 -19.646 1.00 52.78 308 GLU A O 1
ATOM 2378 N N . THR A 1 309 ? 30.800 -31.898 -19.311 1.00 57.62 309 THR A N 1
ATOM 2379 C CA . THR A 1 309 ? 29.523 -31.244 -18.965 1.00 57.62 309 THR A CA 1
ATOM 2380 C C . THR A 1 309 ? 28.705 -30.758 -20.169 1.00 57.62 309 THR A C 1
ATOM 2382 O O . THR A 1 309 ? 27.477 -30.694 -20.081 1.00 57.62 309 THR A O 1
ATOM 2385 N N . GLU A 1 310 ? 29.306 -30.487 -21.333 1.00 60.12 310 GLU A N 1
ATOM 2386 C CA . GLU A 1 310 ? 28.536 -30.014 -22.501 1.00 60.12 310 GLU A CA 1
ATOM 2387 C C . GLU A 1 310 ? 27.702 -31.115 -23.180 1.00 60.12 310 GLU A C 1
ATOM 2389 O O . GLU A 1 310 ? 26.604 -30.843 -23.684 1.00 60.12 310 GLU A O 1
ATOM 2394 N N . GLN A 1 311 ? 28.173 -32.368 -23.186 1.00 63.59 311 GLN A N 1
ATOM 2395 C CA . GLN A 1 311 ? 27.414 -33.476 -23.780 1.00 63.59 311 GLN A CA 1
ATOM 2396 C C . GLN A 1 311 ? 26.200 -33.863 -22.928 1.00 63.59 311 GLN A C 1
ATOM 2398 O O . GLN A 1 311 ? 25.132 -34.147 -23.478 1.00 63.59 311 GLN A O 1
ATOM 2403 N N . GLU A 1 312 ? 26.315 -33.792 -21.601 1.00 63.94 312 GLU A N 1
ATOM 2404 C CA . GLU A 1 312 ? 25.216 -34.116 -20.689 1.00 63.94 312 GLU A CA 1
ATOM 2405 C C . GLU A 1 312 ? 24.117 -33.033 -20.701 1.00 63.94 312 GLU A C 1
ATOM 2407 O O . GLU A 1 312 ? 22.919 -33.341 -20.663 1.00 63.94 312 GLU A O 1
ATOM 2412 N N . ILE A 1 313 ? 24.495 -31.761 -20.885 1.00 63.06 313 ILE A N 1
ATOM 2413 C CA . ILE A 1 313 ? 23.544 -30.651 -21.056 1.00 63.06 313 ILE A CA 1
ATOM 2414 C C . ILE A 1 313 ? 22.810 -30.754 -22.404 1.00 63.06 313 ILE A C 1
ATOM 2416 O O . ILE A 1 313 ? 21.587 -30.585 -22.454 1.00 63.06 313 ILE A O 1
ATOM 2420 N N . ARG A 1 314 ? 23.502 -31.112 -23.498 1.00 68.50 314 ARG A N 1
ATOM 2421 C CA . ARG A 1 314 ? 22.850 -31.332 -24.806 1.00 68.50 314 ARG A CA 1
ATOM 2422 C C . ARG A 1 314 ? 21.890 -32.524 -24.796 1.00 68.50 314 ARG A C 1
ATOM 2424 O O . ARG A 1 314 ? 20.822 -32.437 -25.405 1.00 68.50 314 ARG A O 1
ATOM 2431 N N . ALA A 1 315 ? 22.212 -33.597 -24.072 1.00 67.50 315 ALA A N 1
ATOM 2432 C CA . ALA A 1 315 ? 21.336 -34.763 -23.945 1.00 67.50 315 ALA A CA 1
ATOM 2433 C C . ALA A 1 315 ? 20.044 -34.457 -23.160 1.00 67.50 315 ALA A C 1
ATOM 2435 O O . ALA A 1 315 ? 18.983 -34.986 -23.495 1.00 67.50 315 ALA A O 1
ATOM 2436 N N . ARG A 1 316 ? 20.090 -33.551 -22.171 1.00 60.78 316 ARG A N 1
ATOM 2437 C CA . ARG A 1 316 ? 18.893 -33.111 -21.427 1.00 60.78 316 ARG A CA 1
ATOM 2438 C C . ARG A 1 316 ? 17.949 -32.222 -22.237 1.00 60.78 316 ARG A C 1
ATOM 2440 O O . ARG A 1 316 ? 16.741 -32.292 -22.030 1.00 60.78 316 ARG A O 1
ATOM 2447 N N . ILE A 1 317 ? 18.463 -31.425 -23.174 1.00 59.38 317 ILE A N 1
ATOM 2448 C CA . ILE A 1 317 ? 17.633 -30.539 -24.010 1.00 59.38 317 ILE A CA 1
ATOM 2449 C C . ILE A 1 317 ? 16.894 -31.332 -25.105 1.00 59.38 317 ILE A C 1
ATOM 2451 O O . ILE A 1 317 ? 15.767 -30.991 -25.460 1.00 59.38 317 ILE A O 1
ATOM 2455 N N . ALA A 1 318 ? 17.467 -32.438 -25.590 1.00 62.56 318 ALA A N 1
ATOM 2456 C CA . ALA A 1 318 ? 16.870 -33.260 -26.649 1.00 62.56 318 ALA A CA 1
ATOM 2457 C C . ALA A 1 318 ? 15.667 -34.125 -26.202 1.00 62.56 318 ALA A C 1
ATOM 2459 O O . ALA A 1 318 ? 14.972 -34.682 -27.050 1.00 62.56 318 ALA A O 1
ATOM 2460 N N . GLY A 1 319 ? 15.407 -34.243 -24.893 1.00 55.78 319 GLY A N 1
ATOM 2461 C CA . GLY A 1 319 ? 14.319 -35.058 -24.331 1.00 55.78 319 GLY A CA 1
ATOM 2462 C C . GLY A 1 319 ? 13.055 -34.290 -23.927 1.00 55.78 319 GLY A C 1
ATOM 2463 O O . GLY A 1 319 ? 12.127 -34.897 -23.391 1.00 55.78 319 GLY A O 1
ATOM 2464 N N . ALA A 1 320 ? 13.002 -32.971 -24.137 1.00 49.47 320 ALA A N 1
ATOM 2465 C CA . ALA A 1 320 ? 11.851 -32.169 -23.735 1.00 49.47 320 ALA A CA 1
ATOM 2466 C C . ALA A 1 320 ? 10.648 -32.417 -24.676 1.00 49.47 320 ALA A C 1
ATOM 2468 O O . ALA A 1 320 ? 10.780 -32.256 -25.892 1.00 49.47 320 ALA A O 1
ATOM 2469 N N . PRO A 1 321 ? 9.466 -32.806 -24.155 1.00 58.03 321 PRO A N 1
ATOM 2470 C CA . PRO A 1 321 ? 8.270 -32.984 -24.971 1.00 58.03 321 PRO A CA 1
ATOM 2471 C C . PRO A 1 321 ? 7.877 -31.662 -25.642 1.00 58.03 321 PRO A C 1
ATOM 2473 O O . PRO A 1 321 ? 7.934 -30.600 -25.022 1.00 58.03 321 PRO A O 1
ATOM 2476 N N . ALA A 1 322 ? 7.482 -31.745 -26.916 1.00 50.84 322 ALA A N 1
ATOM 2477 C CA . ALA A 1 322 ? 7.115 -30.599 -27.740 1.00 50.84 322 ALA A CA 1
ATOM 2478 C C . ALA A 1 322 ? 6.123 -29.660 -27.017 1.00 50.84 322 ALA A C 1
ATOM 2480 O O . ALA A 1 322 ? 5.145 -30.144 -26.434 1.00 50.84 322 ALA A O 1
ATOM 2481 N N . PRO A 1 323 ? 6.340 -28.330 -27.064 1.00 45.25 323 PRO A N 1
ATOM 2482 C CA . PRO A 1 323 ? 5.451 -27.367 -26.432 1.00 45.25 323 PRO A CA 1
ATOM 2483 C C . PRO A 1 323 ? 4.051 -27.493 -27.034 1.00 45.25 323 PRO A C 1
ATOM 2485 O O . PRO A 1 323 ? 3.849 -27.323 -28.238 1.00 45.25 323 PRO A O 1
ATOM 2488 N N . GLN A 1 324 ? 3.077 -27.818 -26.184 1.00 53.97 324 GLN A N 1
ATOM 2489 C CA . GLN A 1 324 ? 1.670 -27.771 -26.561 1.00 53.97 324 GLN A CA 1
ATOM 2490 C C . GLN A 1 324 ? 1.315 -26.333 -26.976 1.00 53.97 324 GLN A C 1
ATOM 2492 O O . GLN A 1 324 ? 1.800 -25.386 -26.349 1.00 53.97 324 GLN A O 1
ATOM 2497 N N . PRO A 1 325 ? 0.491 -26.142 -28.023 1.00 44.41 325 PRO A N 1
ATOM 2498 C CA . PRO A 1 325 ? 0.108 -24.814 -28.478 1.00 44.41 325 PRO A CA 1
ATOM 2499 C C . PRO A 1 325 ? -0.522 -24.027 -27.328 1.00 44.41 325 PRO A C 1
ATOM 2501 O O . PRO A 1 325 ? -1.445 -24.504 -26.664 1.00 44.41 325 PRO A O 1
ATOM 2504 N N . ALA A 1 326 ? 0.018 -22.829 -27.100 1.00 38.12 326 ALA A N 1
ATOM 2505 C CA . ALA A 1 326 ? -0.372 -21.922 -26.035 1.00 38.12 326 ALA A CA 1
ATOM 2506 C C . ALA A 1 326 ? -1.895 -21.733 -26.007 1.00 38.12 326 ALA A C 1
ATOM 2508 O O . ALA A 1 326 ? -2.492 -21.168 -26.927 1.00 38.12 326 ALA A O 1
ATOM 2509 N N . GLN A 1 327 ? -2.523 -22.210 -24.933 1.00 40.09 327 GLN A N 1
ATOM 2510 C CA . GLN A 1 327 ? -3.898 -21.857 -24.619 1.00 40.09 327 GLN A CA 1
ATOM 2511 C C . GLN A 1 327 ? -3.930 -20.364 -24.281 1.00 40.09 327 GLN A C 1
ATOM 2513 O O . GLN A 1 327 ? -3.150 -19.879 -23.462 1.00 40.09 327 GLN A O 1
ATOM 2518 N N . GLN A 1 328 ? -4.807 -19.631 -24.967 1.00 35.03 328 GLN A N 1
ATOM 2519 C CA . GLN A 1 328 ? -5.008 -18.200 -24.758 1.00 35.03 328 GLN A CA 1
ATOM 2520 C C . GLN A 1 328 ? -5.317 -17.910 -23.279 1.00 35.03 328 GLN A C 1
ATOM 2522 O O . GLN A 1 328 ? -6.039 -18.689 -22.649 1.00 35.03 328 GLN A O 1
ATOM 2527 N N . PRO A 1 329 ? -4.813 -16.797 -22.716 1.00 33.53 329 PRO A N 1
ATOM 2528 C CA . PRO A 1 329 ? -5.022 -16.471 -21.315 1.00 33.53 329 PRO A CA 1
ATOM 2529 C C . PRO A 1 329 ? -6.515 -16.277 -21.042 1.00 33.53 329 PRO A C 1
ATOM 2531 O O . PRO A 1 329 ? -7.135 -15.308 -21.485 1.00 33.53 329 PRO A O 1
ATOM 2534 N N . THR A 1 330 ? -7.096 -17.201 -20.280 1.00 34.72 330 THR A N 1
ATOM 2535 C CA . THR A 1 330 ? -8.426 -17.051 -19.697 1.00 34.72 330 THR A CA 1
ATOM 2536 C C . THR A 1 330 ? -8.354 -15.967 -18.632 1.00 34.72 330 THR A C 1
ATOM 2538 O O . THR A 1 330 ? -8.090 -16.231 -17.459 1.00 34.72 330 THR A O 1
ATOM 2541 N N . GLY A 1 331 ? -8.564 -14.721 -19.049 1.00 34.47 331 GLY A N 1
ATOM 2542 C CA . GLY A 1 331 ? -8.829 -13.633 -18.126 1.00 34.47 331 GLY A CA 1
ATOM 2543 C C . GLY A 1 331 ? -10.051 -13.983 -17.283 1.00 34.47 331 GLY A C 1
ATOM 2544 O O . GLY A 1 331 ? -11.125 -14.270 -17.810 1.00 34.47 331 GLY A O 1
ATOM 2545 N N . THR A 1 332 ? -9.899 -13.931 -15.964 1.00 39.00 332 THR A N 1
ATOM 2546 C CA . THR A 1 332 ? -10.988 -13.903 -14.984 1.00 39.00 332 THR A CA 1
ATOM 2547 C C . THR A 1 332 ? -11.738 -12.572 -15.098 1.00 39.00 332 THR A C 1
ATOM 2549 O O . THR A 1 332 ? -11.712 -11.715 -14.219 1.00 39.00 332 THR A O 1
ATOM 2552 N N . ALA A 1 333 ? -12.410 -12.380 -16.231 1.00 39.50 333 ALA A N 1
ATOM 2553 C CA . ALA A 1 333 ? -13.444 -11.384 -16.416 1.00 39.50 333 ALA A CA 1
ATOM 2554 C C . ALA A 1 333 ? -14.783 -12.021 -16.034 1.00 39.50 333 ALA A C 1
ATOM 2556 O O . ALA A 1 333 ? -15.077 -13.160 -16.397 1.00 39.50 333 ALA A O 1
ATOM 2557 N N . ALA A 1 334 ? -15.588 -11.279 -15.276 1.00 41.62 334 ALA A N 1
ATOM 2558 C CA . ALA A 1 334 ? -16.973 -11.617 -14.981 1.00 41.62 334 ALA A CA 1
ATOM 2559 C C . ALA A 1 334 ? -17.676 -12.153 -16.237 1.00 41.62 334 ALA A C 1
ATOM 2561 O O . ALA A 1 334 ? -17.595 -11.511 -17.282 1.00 41.62 334 ALA A O 1
ATOM 2562 N N . LYS A 1 335 ? -18.326 -13.319 -16.104 1.00 47.62 335 LYS A N 1
ATOM 2563 C CA . LYS A 1 335 ? -19.078 -14.050 -17.138 1.00 47.62 335 LYS A CA 1
ATOM 2564 C C . LYS A 1 335 ? -19.637 -13.106 -18.214 1.00 47.62 335 LYS A C 1
ATOM 2566 O O . LYS A 1 335 ? -20.707 -12.520 -18.055 1.00 47.62 335 LYS A O 1
ATOM 2571 N N . SER A 1 336 ? -18.897 -12.937 -19.309 1.00 48.41 336 SER A N 1
ATOM 2572 C CA . SER A 1 336 ? -19.312 -12.151 -20.467 1.00 48.41 336 SER A CA 1
ATOM 2573 C C . SER A 1 336 ? -20.352 -12.964 -21.235 1.00 48.41 336 SER A C 1
ATOM 2575 O O . SER A 1 336 ? -20.019 -13.685 -22.170 1.00 48.41 336 SER A O 1
ATOM 2577 N N . GLY A 1 337 ? -21.601 -12.938 -20.777 1.00 56.72 337 GLY A N 1
ATOM 2578 C CA . GLY A 1 337 ? -22.657 -13.725 -21.416 1.00 56.72 337 GLY A CA 1
ATOM 2579 C C . GLY A 1 337 ? -24.091 -13.426 -20.994 1.00 56.72 337 GLY A C 1
ATOM 2580 O O . GLY A 1 337 ? -24.996 -14.028 -21.555 1.00 56.72 337 GLY A O 1
ATOM 2581 N N . GLU A 1 338 ? -24.326 -12.522 -20.041 1.00 77.75 338 GLU A N 1
ATOM 2582 C CA . GLU A 1 338 ? -25.642 -12.422 -19.387 1.00 77.75 338 GLU A CA 1
ATOM 2583 C C . GLU A 1 338 ? -26.516 -11.256 -19.874 1.00 77.75 338 GLU A C 1
ATOM 2585 O O . GLU A 1 338 ? -27.690 -11.178 -19.522 1.00 77.75 338 GLU A O 1
ATOM 2590 N N . TRP A 1 339 ? -25.976 -10.351 -20.697 1.00 91.81 339 TRP A N 1
ATOM 2591 C CA . TRP A 1 339 ? -26.680 -9.132 -21.101 1.00 91.81 339 TRP A CA 1
ATOM 2592 C C . TRP A 1 339 ? -26.556 -8.858 -22.596 1.00 91.81 339 TRP A C 1
ATOM 2594 O O . TRP A 1 339 ? -25.463 -8.918 -23.157 1.00 91.81 339 TRP A O 1
ATOM 2604 N N . GLU A 1 340 ? -27.679 -8.489 -23.200 1.00 95.56 340 GLU A N 1
ATOM 2605 C CA . GLU A 1 340 ? -27.779 -7.955 -24.553 1.00 95.56 340 GLU A CA 1
ATOM 2606 C C . GLU A 1 340 ? -28.181 -6.481 -24.493 1.00 95.56 340 GLU A C 1
ATOM 2608 O O . GLU A 1 340 ? -28.931 -6.046 -23.609 1.00 95.56 340 GLU A O 1
ATOM 2613 N N . TYR A 1 341 ? -27.663 -5.696 -25.432 1.00 96.44 341 TYR A N 1
ATOM 2614 C CA . TYR A 1 341 ? -27.943 -4.268 -25.512 1.00 96.44 341 TYR A CA 1
ATOM 2615 C C . TYR A 1 341 ? -28.872 -3.985 -26.686 1.00 96.44 341 TYR A C 1
ATOM 2617 O O . TYR A 1 341 ? -28.681 -4.518 -27.774 1.00 96.44 341 TYR A O 1
ATOM 2625 N N . TYR A 1 342 ? -29.865 -3.135 -26.467 1.00 97.31 342 TYR A N 1
ATOM 2626 C CA . TYR A 1 342 ? -30.831 -2.708 -27.471 1.00 97.31 342 TYR A CA 1
ATOM 2627 C C . TYR A 1 342 ? -30.852 -1.185 -27.509 1.00 97.31 342 TYR A C 1
ATOM 2629 O O . TYR A 1 342 ? -30.759 -0.531 -26.468 1.00 97.31 342 TYR A O 1
ATOM 2637 N N . LEU A 1 343 ? -30.982 -0.611 -28.696 1.00 97.62 343 LEU A N 1
ATOM 2638 C CA . LEU A 1 343 ? -31.239 0.813 -28.844 1.00 97.62 343 LEU A CA 1
ATOM 2639 C C . LEU A 1 343 ? -32.710 1.114 -28.541 1.00 97.62 343 LEU A C 1
ATOM 2641 O O . LEU A 1 343 ? -33.584 0.254 -28.663 1.00 97.62 343 LEU A O 1
ATOM 2645 N N . GLN A 1 344 ? -32.991 2.347 -28.121 1.00 97.12 344 GLN A N 1
ATOM 2646 C CA . GLN A 1 344 ? -34.344 2.800 -27.779 1.00 97.12 344 GLN A CA 1
ATOM 2647 C C . GLN A 1 344 ? -35.336 2.691 -28.954 1.00 97.12 344 GLN A C 1
ATOM 2649 O O . GLN A 1 344 ? -36.535 2.549 -28.731 1.00 97.12 344 GLN A O 1
ATOM 2654 N N . ASP A 1 345 ? -34.838 2.717 -30.190 1.00 96.50 345 ASP A N 1
ATOM 2655 C CA . ASP A 1 345 ? -35.613 2.529 -31.422 1.00 96.50 345 ASP 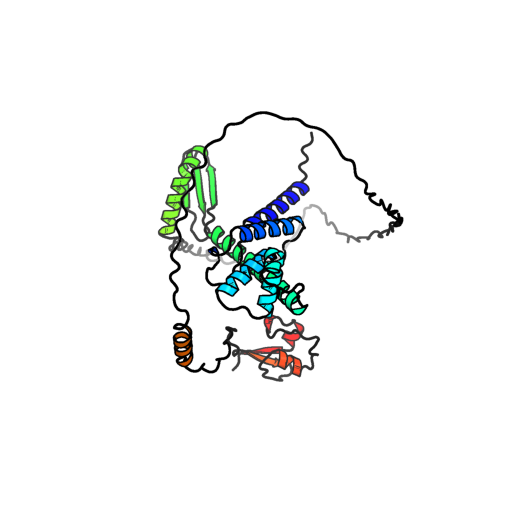A CA 1
ATOM 2656 C C . ASP A 1 345 ? -35.925 1.054 -31.747 1.00 96.50 345 ASP A C 1
ATOM 2658 O O . ASP A 1 345 ? -36.617 0.770 -32.723 1.00 96.50 345 ASP A O 1
ATOM 2662 N N . GLY A 1 346 ? -35.444 0.112 -30.930 1.00 95.94 346 GLY A N 1
ATOM 2663 C CA . GLY A 1 346 ? -35.659 -1.323 -31.097 1.00 95.94 346 GLY A CA 1
ATOM 2664 C C . GLY A 1 346 ? -34.576 -2.051 -31.897 1.00 95.94 346 GLY A C 1
ATOM 2665 O O . GLY A 1 346 ? -34.663 -3.272 -32.017 1.00 95.94 346 GLY A O 1
ATOM 2666 N N . ARG A 1 347 ? -33.540 -1.365 -32.406 1.00 96.81 347 ARG A N 1
ATOM 2667 C CA . ARG A 1 347 ? -32.392 -2.037 -33.043 1.00 96.81 347 ARG A CA 1
ATOM 2668 C C . ARG A 1 347 ? -31.586 -2.834 -32.006 1.00 96.81 347 ARG A C 1
ATOM 2670 O O . ARG A 1 347 ? -31.380 -2.376 -30.882 1.00 96.81 347 ARG A O 1
ATOM 2677 N N . GLY A 1 348 ? -31.125 -4.028 -32.377 1.00 94.56 348 GLY A N 1
ATOM 2678 C CA . GLY A 1 348 ? -30.395 -4.965 -31.510 1.00 94.56 348 GLY A CA 1
ATOM 2679 C C . GLY A 1 348 ? -30.816 -6.425 -31.749 1.00 94.56 348 GLY A C 1
ATOM 2680 O O . GLY A 1 348 ? -31.639 -6.671 -32.633 1.00 94.56 348 GLY A O 1
ATOM 2681 N N . PRO A 1 349 ? -30.282 -7.398 -30.984 1.00 95.88 349 PRO A N 1
ATOM 2682 C CA . PRO A 1 349 ? -29.342 -7.233 -29.872 1.00 95.88 349 PRO A CA 1
ATOM 2683 C C . PRO A 1 349 ? -27.902 -6.936 -30.310 1.00 95.88 349 PRO A C 1
ATOM 2685 O O . PRO A 1 349 ? -27.393 -7.505 -31.272 1.00 95.88 349 PRO A O 1
ATOM 2688 N N . PHE A 1 350 ? -27.206 -6.104 -29.536 1.00 96.12 350 PHE A N 1
ATOM 2689 C CA . PHE A 1 350 ? -25.762 -5.894 -29.638 1.00 96.12 350 PHE A CA 1
ATOM 2690 C C . PHE A 1 350 ? -25.033 -6.644 -28.524 1.00 96.12 350 PHE A C 1
ATOM 2692 O O . PHE A 1 350 ? -25.445 -6.624 -27.361 1.00 96.12 350 PHE A O 1
ATOM 2699 N N . VAL A 1 351 ? -23.903 -7.259 -28.877 1.00 93.62 351 VAL A N 1
ATOM 2700 C CA . VAL A 1 351 ? -23.051 -8.024 -27.946 1.00 93.62 351 VAL A CA 1
ATOM 2701 C C . VAL A 1 351 ? -22.281 -7.099 -26.992 1.00 93.62 351 VAL A C 1
ATOM 2703 O O . VAL A 1 351 ? -21.876 -7.506 -25.904 1.00 93.62 351 VAL A O 1
ATOM 2706 N N . SER A 1 352 ? -22.076 -5.835 -27.374 1.00 94.88 352 SER A N 1
ATOM 2707 C CA . SER A 1 352 ? -21.364 -4.848 -26.565 1.00 94.88 352 SER A CA 1
ATOM 2708 C C . SER A 1 352 ? -21.989 -3.460 -26.671 1.00 94.88 352 SER A C 1
ATOM 2710 O O . SER A 1 352 ? -22.607 -3.099 -27.672 1.00 94.88 352 SER A O 1
ATOM 2712 N N . VAL A 1 353 ? -21.767 -2.655 -25.631 1.00 95.62 353 VAL A N 1
ATOM 2713 C CA . VAL A 1 353 ? -22.147 -1.238 -25.596 1.00 95.62 353 VAL A CA 1
ATOM 2714 C C . VAL A 1 353 ? -21.487 -0.445 -26.734 1.00 95.62 353 VAL A C 1
ATOM 2716 O O . VAL A 1 353 ? -22.112 0.454 -27.284 1.00 95.62 353 VAL A O 1
ATOM 2719 N N . GLN A 1 354 ? -20.252 -0.788 -27.116 1.00 96.56 354 GLN A N 1
ATOM 2720 C CA . GLN A 1 354 ? -19.523 -0.096 -28.187 1.00 96.56 354 GLN A CA 1
ATOM 2721 C C . GLN A 1 354 ? -20.173 -0.322 -29.552 1.00 96.56 354 GLN A C 1
ATOM 2723 O O . GLN A 1 354 ? -20.323 0.635 -30.299 1.00 96.56 354 GLN A O 1
ATOM 2728 N N . LEU A 1 355 ? -20.643 -1.544 -29.836 1.00 96.56 355 LEU A N 1
ATOM 2729 C CA . LEU A 1 355 ? -21.371 -1.839 -31.075 1.00 96.56 355 LEU A CA 1
ATOM 2730 C C . LEU A 1 355 ? -22.702 -1.081 -31.147 1.00 96.56 355 LEU A C 1
ATOM 2732 O O . LEU A 1 355 ? -23.046 -0.550 -32.196 1.00 96.56 355 LEU A O 1
ATOM 2736 N N . ALA A 1 356 ? -23.415 -0.966 -30.022 1.00 97.12 356 ALA A N 1
ATOM 2737 C CA . ALA A 1 356 ? -24.616 -0.136 -29.957 1.00 97.12 356 ALA A CA 1
ATOM 2738 C C . ALA A 1 356 ? -24.302 1.353 -30.224 1.00 97.12 356 ALA A C 1
ATOM 2740 O O . ALA A 1 356 ? -25.080 2.041 -30.877 1.00 97.12 356 ALA A O 1
ATOM 2741 N N . MET A 1 357 ? -23.151 1.860 -29.761 1.00 97.38 357 MET A N 1
ATOM 2742 C CA . MET A 1 357 ? -22.709 3.234 -30.040 1.00 97.38 357 MET A CA 1
ATOM 2743 C C . MET A 1 357 ? -22.243 3.445 -31.485 1.00 97.38 357 MET A C 1
ATOM 2745 O O . MET A 1 357 ? -22.510 4.508 -32.043 1.00 97.38 357 MET A O 1
ATOM 2749 N N . ASP A 1 358 ? -21.566 2.457 -32.082 1.00 97.25 358 ASP A N 1
ATOM 2750 C CA . ASP A 1 358 ? -21.209 2.453 -33.507 1.00 97.25 358 ASP A CA 1
ATOM 2751 C C . ASP A 1 358 ? -22.479 2.581 -34.367 1.00 97.25 358 ASP A C 1
ATOM 2753 O O . ASP A 1 358 ? -22.547 3.438 -35.244 1.00 97.25 358 ASP A O 1
ATOM 2757 N N . GLU A 1 359 ? -23.526 1.816 -34.043 1.00 97.88 359 GLU A N 1
ATOM 2758 C CA . GLU A 1 359 ? -24.817 1.844 -34.746 1.00 97.88 359 GLU A CA 1
ATOM 2759 C C . GLU A 1 359 ? -25.602 3.160 -34.550 1.00 97.88 359 GLU A C 1
ATOM 2761 O O . GLU A 1 359 ? -26.400 3.569 -35.398 1.00 97.88 359 GLU A O 1
ATOM 2766 N N . MET A 1 360 ? -25.364 3.863 -33.438 1.00 96.56 360 MET A N 1
ATOM 2767 C CA . MET A 1 360 ? -25.885 5.216 -33.210 1.00 96.56 360 MET A CA 1
ATOM 2768 C C . MET A 1 360 ? -25.128 6.304 -33.988 1.00 96.56 360 MET A C 1
ATOM 2770 O O . MET A 1 360 ? -25.549 7.461 -33.951 1.00 96.56 360 MET A O 1
ATOM 2774 N N . GLY A 1 361 ? -24.014 5.973 -34.650 1.00 96.94 361 GLY A N 1
ATOM 2775 C CA . GLY A 1 361 ? -23.177 6.942 -35.359 1.00 96.94 361 GLY A CA 1
ATOM 2776 C C . GLY A 1 361 ? -22.389 7.875 -34.434 1.00 96.94 361 GLY A C 1
ATOM 2777 O O . GLY A 1 361 ? -22.061 8.993 -34.825 1.00 96.94 361 GLY A O 1
ATOM 2778 N N . LEU A 1 362 ? -22.103 7.453 -33.196 1.00 95.81 362 LEU A N 1
ATOM 2779 C CA . LEU A 1 362 ? -21.241 8.216 -32.290 1.00 95.81 362 LEU A CA 1
ATOM 2780 C C . LEU A 1 362 ? -19.786 8.149 -32.767 1.00 95.81 362 LEU A C 1
ATOM 2782 O O . LEU A 1 362 ? -19.245 7.060 -32.971 1.00 95.81 362 LEU A O 1
ATOM 2786 N N . ASP A 1 363 ? -19.142 9.312 -32.878 1.00 95.69 363 ASP A N 1
ATOM 2787 C CA . ASP A 1 363 ? -17.725 9.404 -33.229 1.00 95.69 363 ASP A CA 1
ATOM 2788 C C . ASP A 1 363 ? -16.861 8.612 -32.229 1.00 95.69 363 ASP A C 1
ATOM 2790 O O . ASP A 1 363 ? -16.989 8.754 -31.007 1.00 95.69 363 ASP A O 1
ATOM 2794 N N . LYS A 1 364 ? -15.963 7.777 -32.762 1.00 95.75 364 LYS A N 1
ATOM 2795 C CA . LYS A 1 364 ? -15.068 6.909 -31.985 1.00 95.75 364 LYS A CA 1
ATOM 2796 C C . LYS A 1 364 ? -14.136 7.709 -31.079 1.00 95.75 364 LYS A C 1
ATOM 2798 O O . LYS A 1 364 ? -13.756 7.200 -30.029 1.00 95.75 364 LYS A O 1
ATOM 2803 N N . ASN A 1 365 ? -13.820 8.949 -31.450 1.00 94.25 365 ASN A N 1
ATOM 2804 C CA . ASN A 1 365 ? -12.927 9.814 -30.678 1.00 94.25 365 ASN A CA 1
ATOM 2805 C C . ASN A 1 365 ? -13.610 10.454 -29.460 1.00 94.25 365 ASN A C 1
ATOM 2807 O O . ASN A 1 365 ? -12.948 10.756 -28.473 1.00 94.25 365 ASN A O 1
ATOM 2811 N N . ASN A 1 366 ? -14.935 10.631 -29.507 1.00 91.94 366 ASN A N 1
ATOM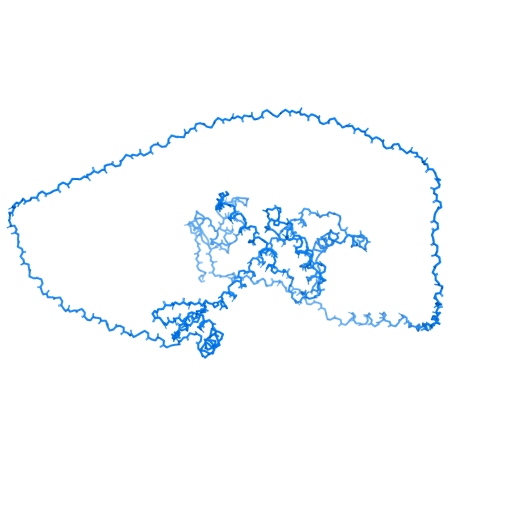 2812 C CA . ASN A 1 366 ? -15.704 11.328 -28.469 1.00 91.94 366 ASN A CA 1
ATOM 2813 C C . ASN A 1 366 ? -16.505 10.386 -27.559 1.00 91.94 366 ASN A C 1
ATOM 2815 O O . ASN A 1 366 ? -17.171 10.838 -26.624 1.00 91.94 366 ASN A O 1
ATOM 2819 N N . ARG A 1 367 ? -16.477 9.075 -27.820 1.00 93.06 367 ARG A N 1
ATOM 2820 C CA . ARG A 1 367 ? -17.219 8.096 -27.022 1.00 93.06 367 ARG A CA 1
ATOM 2821 C C . ARG A 1 367 ? -16.381 7.521 -25.874 1.00 93.06 367 ARG A C 1
ATOM 2823 O O . ARG A 1 367 ? -15.167 7.378 -26.003 1.00 93.06 367 ARG A O 1
ATOM 2830 N N . PRO A 1 368 ? -17.011 7.117 -24.757 1.00 93.94 368 PRO A N 1
ATOM 2831 C CA . PRO A 1 368 ? -16.303 6.446 -23.671 1.00 93.94 368 PRO A CA 1
ATOM 2832 C C . PRO A 1 368 ? -15.667 5.127 -24.137 1.00 93.94 368 PRO A C 1
ATOM 2834 O O . PRO A 1 368 ? -16.339 4.319 -24.770 1.00 93.94 368 PRO A O 1
ATOM 2837 N N . LEU A 1 369 ? -14.407 4.867 -23.772 1.00 92.94 369 LEU A N 1
ATOM 2838 C CA . LEU A 1 369 ? -13.665 3.657 -24.177 1.00 92.94 369 LEU A CA 1
ATOM 2839 C C . LEU A 1 369 ? -14.025 2.392 -23.371 1.00 92.94 369 LEU A C 1
ATOM 2841 O O . LEU A 1 369 ? -13.610 1.288 -23.721 1.00 92.94 369 LEU A O 1
ATOM 2845 N N . HIS A 1 370 ? -14.776 2.506 -22.271 1.00 88.81 370 HIS A N 1
ATOM 2846 C CA . HIS A 1 370 ? -15.116 1.354 -21.427 1.00 88.81 370 HIS A CA 1
ATOM 2847 C C . HIS A 1 370 ? -16.362 0.596 -21.906 1.00 88.81 370 HIS A C 1
ATOM 2849 O O . HIS A 1 370 ? -17.369 1.184 -22.283 1.00 88.81 370 HIS A O 1
ATOM 2855 N N . ASN A 1 371 ? -16.348 -0.734 -21.766 1.00 90.69 371 ASN A N 1
ATOM 2856 C CA . ASN A 1 371 ? -17.482 -1.617 -22.100 1.00 90.69 371 ASN A CA 1
ATOM 2857 C C . ASN A 1 371 ? -18.523 -1.776 -20.973 1.00 90.69 371 ASN A C 1
ATOM 2859 O O . ASN A 1 371 ? -19.458 -2.565 -21.089 1.00 90.69 371 ASN A O 1
ATOM 2863 N N . ARG A 1 372 ? -18.363 -1.072 -19.845 1.00 92.50 372 ARG A N 1
ATOM 2864 C CA . ARG A 1 372 ? -19.227 -1.238 -18.664 1.00 92.50 372 ARG A CA 1
ATOM 2865 C C . ARG A 1 372 ? -20.456 -0.331 -18.745 1.00 92.50 372 ARG A C 1
ATOM 2867 O O . ARG A 1 372 ? -20.320 0.877 -18.574 1.00 92.50 372 ARG A O 1
ATOM 2874 N N . TRP A 1 373 ? -21.647 -0.917 -18.901 1.00 93.50 373 TRP A N 1
ATOM 2875 C CA . TRP A 1 373 ? -22.926 -0.187 -18.962 1.00 93.50 373 TRP A CA 1
ATOM 2876 C C . TRP A 1 373 ? -23.158 0.742 -17.757 1.00 93.50 373 TRP A C 1
ATOM 2878 O O . TRP A 1 373 ? -23.572 1.886 -17.924 1.00 93.50 373 TRP A O 1
ATOM 2888 N N . ASP A 1 374 ? -22.799 0.310 -16.542 1.00 93.50 374 ASP A N 1
ATOM 2889 C CA . ASP A 1 374 ? -23.023 1.110 -15.325 1.00 93.50 374 ASP A CA 1
ATOM 2890 C C . ASP A 1 374 ? -22.228 2.430 -15.318 1.00 93.50 374 ASP A C 1
ATOM 2892 O O . ASP A 1 374 ? -22.594 3.364 -14.607 1.00 93.50 374 ASP A O 1
ATOM 2896 N N . ARG A 1 375 ? -21.166 2.530 -16.129 1.00 94.31 375 ARG A N 1
ATOM 2897 C CA . ARG A 1 375 ? -20.318 3.724 -16.264 1.00 94.31 375 ARG A CA 1
ATOM 2898 C C . ARG A 1 375 ? -20.719 4.633 -17.429 1.00 94.31 375 ARG A C 1
ATOM 2900 O O . ARG A 1 375 ? -20.013 5.595 -17.714 1.00 94.31 375 ARG A O 1
ATOM 2907 N N . LEU A 1 376 ? -21.792 4.319 -18.149 1.00 95.25 376 LEU A N 1
ATOM 2908 C CA . LEU A 1 376 ? -22.323 5.219 -19.169 1.00 95.25 376 LEU A CA 1
ATOM 2909 C C . LEU A 1 376 ? -22.948 6.461 -18.529 1.00 95.25 376 LEU A C 1
ATOM 2911 O O . LEU A 1 376 ? -23.482 6.393 -17.416 1.00 95.25 376 LEU A O 1
ATOM 2915 N N . SER A 1 377 ? -22.900 7.583 -19.250 1.00 95.94 377 SER A N 1
ATOM 2916 C CA . SER A 1 377 ? -23.654 8.780 -18.879 1.00 95.94 377 SER A CA 1
ATOM 2917 C C . SER A 1 377 ? -25.155 8.477 -18.868 1.00 95.94 377 SER A C 1
ATOM 2919 O O . SER A 1 377 ? -25.622 7.560 -19.548 1.00 95.94 377 SER A O 1
ATOM 2921 N N . THR A 1 378 ? -25.922 9.246 -18.098 1.00 96.00 378 THR A N 1
ATOM 2922 C CA . THR A 1 378 ? -27.386 9.111 -18.017 1.00 96.00 378 THR A CA 1
ATOM 2923 C C . THR A 1 378 ? -28.037 9.182 -19.401 1.00 96.00 378 THR A C 1
ATOM 2925 O O . THR A 1 378 ? -28.801 8.288 -19.751 1.00 96.00 378 THR A O 1
ATOM 2928 N N . ALA A 1 379 ? -27.615 10.133 -20.242 1.00 96.38 379 ALA A N 1
ATOM 2929 C CA . ALA A 1 379 ? -28.099 10.280 -21.617 1.00 96.38 379 ALA A CA 1
ATOM 2930 C C . ALA A 1 379 ? -27.839 9.048 -22.510 1.00 96.38 379 ALA A C 1
ATOM 2932 O O . ALA A 1 379 ? -28.645 8.726 -23.380 1.00 96.38 379 ALA A O 1
ATOM 2933 N N . LEU A 1 380 ? -26.720 8.338 -22.318 1.00 96.50 380 LEU A N 1
ATOM 2934 C CA . LEU A 1 380 ? -26.423 7.113 -23.073 1.00 96.50 380 LEU A CA 1
ATOM 2935 C C . LEU A 1 380 ? -27.174 5.898 -22.517 1.00 96.50 380 LEU A C 1
ATOM 2937 O O . LEU A 1 380 ? -27.565 5.027 -23.289 1.00 96.50 380 LEU A O 1
ATOM 2941 N N . LYS A 1 381 ? -27.422 5.848 -21.202 1.00 97.25 381 LYS A N 1
ATOM 2942 C CA . LYS A 1 381 ? -28.244 4.797 -20.576 1.00 97.25 381 LYS A CA 1
ATOM 2943 C C . LYS A 1 381 ? -29.709 4.867 -21.003 1.00 97.25 381 LYS A C 1
ATOM 2945 O O . LYS A 1 381 ? -30.343 3.826 -21.117 1.00 97.25 381 LYS A O 1
ATOM 2950 N N . GLU A 1 382 ? -30.231 6.063 -21.266 1.00 97.06 382 GLU A N 1
ATOM 2951 C CA . GLU A 1 382 ? -31.585 6.244 -21.810 1.00 97.06 382 GLU A CA 1
ATOM 2952 C C . GLU A 1 382 ? -31.706 5.713 -23.245 1.00 97.06 382 GLU A C 1
ATOM 2954 O O . GLU A 1 382 ? -32.711 5.097 -23.598 1.00 97.06 382 GLU A O 1
ATOM 2959 N N . LYS A 1 383 ? -30.653 5.890 -24.055 1.00 97.69 383 LYS A N 1
ATOM 2960 C CA . LYS A 1 383 ? -30.621 5.451 -25.458 1.00 97.69 383 LYS A CA 1
ATOM 2961 C C . LYS A 1 383 ? -30.264 3.970 -25.634 1.00 97.69 383 LYS A C 1
ATOM 2963 O O . LYS A 1 383 ? -30.673 3.377 -26.628 1.00 97.69 383 LYS A O 1
ATOM 2968 N N . ILE A 1 384 ? -29.520 3.379 -24.692 1.00 97.44 384 ILE A N 1
ATOM 2969 C CA . ILE A 1 384 ? -29.045 1.986 -24.735 1.00 97.44 384 ILE A CA 1
ATOM 2970 C C . ILE A 1 384 ? -29.645 1.188 -23.569 1.00 97.44 384 ILE A C 1
ATOM 2972 O O . ILE A 1 384 ? -29.151 1.216 -22.435 1.00 97.44 384 ILE A O 1
ATOM 2976 N N . GLN A 1 385 ? -30.685 0.410 -23.866 1.00 97.00 385 GLN A N 1
ATOM 2977 C CA . GLN A 1 385 ? -31.342 -0.486 -22.919 1.00 97.00 385 GLN A CA 1
ATOM 2978 C C . GLN A 1 385 ? -30.536 -1.776 -22.741 1.00 97.00 385 GLN A C 1
ATOM 2980 O O . GLN A 1 385 ? -30.174 -2.436 -23.713 1.00 97.00 385 GLN A O 1
ATOM 2985 N N . ARG A 1 386 ? -30.288 -2.171 -21.487 1.00 96.38 386 ARG A N 1
ATOM 2986 C CA . ARG A 1 386 ? -29.666 -3.456 -21.140 1.00 96.38 386 ARG A CA 1
ATOM 2987 C C . ARG A 1 386 ? -30.758 -4.464 -20.779 1.00 96.38 386 ARG A C 1
ATOM 2989 O O . ARG A 1 386 ? -31.508 -4.224 -19.835 1.00 96.38 386 ARG A O 1
ATOM 2996 N N . ARG A 1 387 ? -30.837 -5.584 -21.500 1.00 95.25 387 ARG A N 1
ATOM 2997 C CA . ARG A 1 387 ? -31.781 -6.681 -21.228 1.00 95.25 387 ARG A CA 1
ATOM 2998 C C . ARG A 1 387 ? -31.022 -7.967 -20.903 1.00 95.25 387 ARG A C 1
ATOM 3000 O O . ARG A 1 387 ? -29.946 -8.172 -21.467 1.00 95.25 387 ARG A O 1
ATOM 3007 N N . PRO A 1 388 ? -31.521 -8.800 -19.973 1.00 92.06 388 PRO A N 1
ATOM 3008 C CA . PRO A 1 388 ? -30.923 -10.107 -19.748 1.00 92.06 388 PRO A CA 1
ATOM 3009 C C . PRO A 1 388 ? -31.070 -10.926 -21.030 1.00 92.06 388 PRO A C 1
ATOM 3011 O O . PRO A 1 388 ? -32.099 -10.832 -21.705 1.00 92.06 388 PRO A O 1
ATOM 3014 N N . LYS A 1 389 ? -30.029 -11.674 -21.392 1.00 89.44 389 LYS A N 1
ATOM 3015 C CA . LYS A 1 389 ? -30.073 -12.549 -22.565 1.00 89.44 389 LYS A CA 1
ATOM 3016 C C . LYS A 1 389 ? -31.136 -13.633 -22.340 1.00 89.44 389 LYS A C 1
ATOM 3018 O O . LYS A 1 389 ? -31.108 -14.278 -21.292 1.00 89.44 389 LYS A O 1
ATOM 3023 N N . ALA A 1 390 ? -32.084 -13.749 -23.272 1.00 79.31 390 ALA A N 1
ATOM 3024 C CA . ALA A 1 390 ? -33.180 -14.719 -23.205 1.00 79.31 390 ALA A CA 1
ATOM 3025 C C . ALA A 1 390 ? -32.701 -16.158 -23.433 1.00 79.31 390 ALA A C 1
ATOM 3027 O O . ALA A 1 390 ? -31.715 -16.339 -24.190 1.00 79.31 390 ALA A O 1
#

Radius of gyration: 39.52 Å; chains: 1; bounding box: 133×81×81 Å

Organism: NCBI:txid412755

pLDDT: mean 78.15, std 22.68, range [29.44, 98.62]

Secondary structure (DSSP, 8-state):
------HHHHHHHHHHHHHHHHHHHSPPPPPSTTGGGTS-HHHHHHHHHHHHHHHHTT---S--HHHHHHHHHHHHHHSPPPHHHHHHHHHHHHHH-THHHHH-TT--SS--HHHHHHHHHHHHHHHHHHHHHHHHHHHHHHHH-EEEEEEEETTEEEEEEEETTSPPEEEEEES-HHHHHHHHHHHHHHHHHHHHH-SS-TT----------PPPPPP--------------------PPPP---PPPP-----------------------------------------PPPP----------TTSHHHHHHHHHTTPPPPPP--------S-TTSEEEEETTS---BSSHHHHHHHTT--TTTS-----GGGS-HHHHHHEEEEE--

Sequence (390 aa):
MTLVTDKQSLKGVLQEWAGLSEVMTTPIVYHGGGWADTLSNHIKQTVLEQRLEKVLNGGWDMATDAEVVCYLSTASLEQPLGSDWTDIYLYEAATLMPQIREAIPHTPKELSDYQNYQLSDLKRKIRDSQKRRRKSNRKENNMSNRKLVLEEHNGSVLVGVLQDGCDPVINTKQGSIEEVLSAVPDFLKEAQEKWAVSPKNPAYKAPVVAKKTTPPAAPVEQPGKAEDLPLLSATAAETKEPPAETKEPPAETEEPQAEAEEPQAETEEPQAEPQAEAEVTEPAAAEPIAAEEPEAVEPTSTIVTEEETEQEIRARIAGAPAPQPAQQPTGTAAKSGEWEYYLQDGRGPFVSVQLAMDEMGLDKNNRPLHNRWDRLSTALKEKIQRRPKA

Foldseek 3Di:
DDPPPPPVVVVVVVVLVVQLCCLVPQDQDAADDPCQVVDDVVLVVVQSVQSNVQVVVPDDQWGDLSSLLRHLVRVCVVDNDDPLSVLSNLCSVCVVPVVSCVVPVPRDPDHDPVSVVVVRVVRNVRVVVRVVVVVVVCVVVLQVDWDWDWDDDDQKIWTWTDGVQADIDIDIGGHDPVVVVVCVVVSVVVSVVVCVVPRYPPDPPPPPPPPPPDPPDDDDDDDDDDDDDDDDDDDDDDDDDDDDDDDDDDDDDDDPDPDDDDDDDDDDDDDDDDDDDDDDDDDDDDDDDDDDDDDDDDDDDDDDPPPPPPVVVVVVVVPDPDDDPDDDDPPPDDPLAWKFKAFPVGDDRDSFLVVVCVVVVPDPVPDDPDRDLVPDDPVSCNGIDIDTDD